Protein AF-0000000078800936 (afdb_homodimer)

Solvent-accessible surface area (backbone atoms only — not comparable to full-atom values): 24599 Å² total; per-residue (Å²): 110,36,38,34,36,30,36,16,32,77,36,75,64,26,44,50,47,53,58,52,45,74,77,33,85,61,45,42,78,79,48,62,34,34,88,89,48,53,86,49,63,81,35,70,70,45,48,54,52,51,65,70,35,59,68,58,32,36,39,37,35,52,51,56,73,88,51,44,65,58,49,52,49,49,28,59,75,54,59,30,32,36,38,38,43,52,66,89,72,49,70,66,53,50,49,51,51,52,58,52,10,71,76,26,34,30,35,52,40,71,62,47,34,67,67,59,51,49,50,51,54,45,34,64,72,43,28,67,56,36,44,77,67,55,28,32,36,36,34,41,37,36,25,28,60,82,60,79,67,80,66,41,67,58,54,50,52,53,53,68,50,47,70,41,68,70,62,50,79,46,66,48,61,41,79,91,36,74,35,36,42,35,38,40,37,37,41,99,32,35,36,40,37,42,32,41,38,50,73,39,76,60,42,40,51,52,29,50,52,55,46,50,66,56,51,79,76,52,68,59,30,79,40,39,59,61,51,69,75,69,50,130,112,36,37,34,36,30,36,16,33,77,37,75,65,27,44,50,46,53,56,53,45,75,78,33,85,60,46,43,78,80,48,63,33,35,87,89,48,52,86,50,64,82,35,70,71,46,47,54,52,50,65,69,33,58,68,59,31,37,38,37,34,50,52,56,72,89,49,45,66,58,50,53,51,49,28,59,74,52,58,29,32,36,39,38,45,52,69,89,70,49,72,67,53,51,49,52,50,52,59,50,10,71,78,26,33,29,35,53,42,74,62,46,33,67,69,59,51,49,51,50,54,45,34,64,71,42,29,67,56,36,46,76,67,56,29,31,36,38,34,41,38,35,25,24,57,82,60,79,67,80,65,42,68,57,54,51,52,53,52,69,48,49,70,42,70,69,64,50,78,46,65,46,64,44,72,89,38,76,36,34,42,35,38,40,36,38,42,97,32,36,37,40,38,42,32,40,37,50,73,37,76,59,42,40,51,52,28,48,54,54,45,50,65,55,51,78,77,52,69,60,29,78,41,40,61,61,50,69,75,68,48,130

Foldseek 3Di:
DAEEEEEQLVDPVNVLLVVVVVVDPVYDYLYYDAPVCLVCCPPPVNVVSLLVNQANYEYEYPYEPVCLLVVLVSCQVSQHEYEYQYDDDDPVSVVSVQVSLQRHQYEYEVFLFPQLVVLLVVLLVCQVVLAVQPWEKEKEKEAAQPDDDPPGRSRVSSVVSRPHDHYYYHYYHHHPFHIKMWMWIDDPPDIDIDMDGDPDPCSRVVSVVLCSVVRSPDDRHYHYSCCSNPND/DAEEEEEQLVDPVNVLLVVVVVVPPVYDYLYYDHPVCLVCCPPPVNVVSLLVNQARYEYEYPYEPVCLLVVLVSCQVSQHEYEHQYDDDDPVSVVSVQVSLQRHQYEYENFLFPQLVVLLVVLLVCQVVLAVQPWEKEKEKEAAQPDDDPPGRSRVSSVVSRPHDHYYYHYYHHHPFHIKMWMWIDDPPDIDIDMDGDPDPCSRSVSVVLCSVVRSPDDRHYHYSCCSNPND

Organism: NCBI:txid1202538

Radius of gyration: 28.22 Å; Cα contacts (8 Å, |Δi|>4): 899; chains: 2; bounding box: 42×89×61 Å

Nearest PDB structures (foldseek):
  1vm6-assembly1_C  TM=7.765E-01  e=1.605E-21  Thermotoga maritima
  3ijp-assembly1_B  TM=8.088E-01  e=1.486E-20  Bartonella henselae
  6bdx-assembly1_A  TM=7.768E-01  e=3.169E-21  Neisseria gonorrhoeae
  4ywj-assembly1_A  TM=7.190E-01  e=1.605E-21  Pseudomonas aeruginosa PAO1
  4f3y-assembly1_B-2  TM=7.258E-01  e=6.451E-19  Burkholderia thailandensis E264

Sequence (464 aa):
MIKIFVFGITGKIGKSIINYLKLNKNFILLGGINKKNFFKLFNNKYNLIFLKMKKNSIFLDFSNLKILKKILFLSLKFNIPLIIGTTGLNIIHLNFIFYVSKKNCILLSYNMSIGINILNLIFININFYLKIYNFESFIIDIHHDKKKDSPSGTSLILYSKIKNINKKIFSARIKSIIGNHIVYFISNNEIIKIEHIVLNRIIFIIGVFYSILWLLNKKNGLYSMYDIYFKCMIKIFVFGITGKIGKSIINYLKLNKNFILLGGINKKNFFKLFNNKYNLIFLKMKKNSIFLDFSNLKILKKILFLSLKFNIPLIIGTTGLNIIHLNFIFYVSKKNCILLSYNMSIGINILNLIFININFYLKIYNFESFIIDIHHDKKKDSPSGTSLILYSKIKNINKKIFSARIKSIIGNHIVYFISNNEIIKIEHIVLNRIIFIIGVFYSILWLLNKKNGLYSMYDIYFKC

InterPro domains:
  IPR000846 Dihydrodipicolinate reductase, N-terminal [PF01113] (2-112)
  IPR022663 Dihydrodipicolinate reductase, C-terminal [PF05173] (115-228)
  IPR023940 Dihydrodipicolinate reductase [PIRSF000161] (1-229)
  IPR023940 Dihydrodipicolinate reductase [PTHR20836] (2-228)
  IPR036291 NAD(P)-binding domain superfamily [SSF51735] (1-228)

Secondary structure (DSSP, 8-state):
-EEEEEETTTSHHHHHHHHHHHT-TTEEEEEEE-GGGGGGGGSHHHHHHHHH-SSSEEEEE-S-GGGHHHHHHHHHHHT--EEE------HHHHHHHHHHHTTSEEEE-S---HHHHHHHHHHHHHHHHHHHTT-EEEEEEEE-TT---SS-HHHHHHHHH--SSSEEEEEEE-TT--EEEEEEEE-SSEEEEEEEEES-THHHHHHHHHHHHHHTT--SEEE-HHHHHH--/-EEEEEETTTSHHHHHHHHHHHT-TTEEEEEEE-GGGGGGGGSHHHHHHHHH-SSSEEEEE-S-GGGHHHHHHHHHHHT--EEE------HHHHHHHHHHHTTSEEEE-S---HHHHHHHHHHHHHHHHHHHTT-EEEEEEEE-TT---SS-HHHHHHHHH--SSSEEEEEEE-TT-SEEEEEEEE-SSEEEEEEEEES-THHHHHHHHHHHHHHTT--SEEE-HHHHHH--

Structure (mmCIF, N/CA/C/O backbone):
data_AF-0000000078800936-model_v1
#
loop_
_entity.id
_entity.type
_entity.pdbx_description
1 polymer 'Dihydrodipicolinate reductase'
#
loop_
_atom_site.group_PDB
_atom_site.id
_atom_site.type_symbol
_atom_site.label_atom_id
_atom_site.label_alt_id
_atom_site.label_comp_id
_atom_site.label_asym_id
_atom_site.label_entity_id
_atom_site.label_seq_id
_atom_site.pdbx_PDB_ins_code
_atom_site.Cartn_x
_atom_site.Cartn_y
_atom_site.Cartn_z
_atom_site.occupancy
_atom_site.B_iso_or_equiv
_atom_site.auth_seq_id
_atom_site.auth_comp_id
_atom_site.auth_asym_id
_atom_site.auth_atom_id
_atom_site.pdbx_PDB_model_num
ATOM 1 N N . MET A 1 1 ? 3.285 -20.922 -32.625 1 91.62 1 MET A N 1
ATOM 2 C CA . MET A 1 1 ? 2.35 -21.266 -31.578 1 91.62 1 MET A CA 1
ATOM 3 C C . MET A 1 1 ? 3.088 -21.828 -30.359 1 91.62 1 MET A C 1
ATOM 5 O O . MET A 1 1 ? 4.078 -22.547 -30.5 1 91.62 1 MET A O 1
ATOM 9 N N . ILE A 1 2 ? 2.684 -21.453 -29.203 1 96 2 ILE A N 1
ATOM 10 C CA . ILE A 1 2 ? 3.336 -21.891 -27.969 1 96 2 ILE A CA 1
ATOM 11 C C . ILE A 1 2 ? 2.719 -23.203 -27.5 1 96 2 ILE A C 1
ATOM 13 O O . ILE A 1 2 ? 1.496 -23.328 -27.391 1 96 2 ILE A O 1
ATOM 17 N N . LYS A 1 3 ? 3.525 -24.188 -27.281 1 97 3 LYS A N 1
ATOM 18 C CA . LYS A 1 3 ? 3.074 -25.516 -26.859 1 97 3 LYS A CA 1
ATOM 19 C C . LYS A 1 3 ? 3.043 -25.609 -25.328 1 97 3 LYS A C 1
ATOM 21 O O . LYS A 1 3 ? 4.012 -25.266 -24.656 1 97 3 LYS A O 1
ATOM 26 N N . ILE A 1 4 ? 1.915 -26.172 -24.859 1 97.25 4 ILE A N 1
ATOM 27 C CA . ILE A 1 4 ? 1.725 -26.219 -23.422 1 97.25 4 ILE A CA 1
ATOM 28 C C . ILE A 1 4 ? 1.435 -27.656 -22.984 1 97.25 4 ILE A C 1
ATOM 30 O O . ILE A 1 4 ? 0.68 -28.375 -23.656 1 97.25 4 ILE A O 1
ATOM 34 N N . PHE A 1 5 ? 2.086 -28.062 -21.953 1 97.25 5 PHE A N 1
ATOM 35 C CA . PHE A 1 5 ? 1.768 -29.312 -21.266 1 97.25 5 PHE A CA 1
ATOM 36 C C . PHE A 1 5 ? 1.435 -29.062 -19.797 1 97.25 5 PHE A C 1
ATOM 38 O O . PHE A 1 5 ? 2.186 -28.375 -19.094 1 97.25 5 PHE A O 1
ATOM 45 N N . VAL A 1 6 ? 0.309 -29.641 -19.297 1 97.31 6 VAL A N 1
ATOM 46 C CA . VAL A 1 6 ? -0.193 -29.266 -17.984 1 97.31 6 VAL A CA 1
ATOM 47 C C . VAL A 1 6 ? -0.139 -30.484 -17.047 1 97.31 6 VAL A C 1
ATOM 49 O O . VAL A 1 6 ? -0.708 -31.531 -17.359 1 97.31 6 VAL A O 1
ATOM 52 N N . PHE A 1 7 ? 0.63 -30.328 -15.953 1 97.12 7 PHE A N 1
ATOM 53 C CA . PHE A 1 7 ? 0.534 -31.281 -14.852 1 97.12 7 PHE A CA 1
ATOM 54 C C . PHE A 1 7 ? -0.566 -30.875 -13.883 1 97.12 7 PHE A C 1
ATOM 56 O O . PHE A 1 7 ? -0.526 -29.781 -13.312 1 97.12 7 PHE A O 1
ATOM 63 N N . GLY A 1 8 ? -1.499 -31.719 -13.641 1 95.5 8 GLY A N 1
ATOM 64 C CA . GLY A 1 8 ? -2.705 -31.375 -12.906 1 95.5 8 GLY A CA 1
ATOM 65 C C . GLY A 1 8 ? -3.826 -30.875 -13.789 1 95.5 8 GLY A C 1
ATOM 66 O O . GLY A 1 8 ? -4.492 -29.891 -13.461 1 95.5 8 GLY A O 1
ATOM 67 N N . ILE A 1 9 ? -4.016 -31.516 -14.906 1 95.12 9 ILE A N 1
ATOM 68 C CA . ILE A 1 9 ? -4.855 -31.031 -15.992 1 95.12 9 ILE A CA 1
ATOM 69 C C . ILE A 1 9 ? -6.328 -31.156 -15.602 1 95.12 9 ILE A C 1
ATOM 71 O O . ILE A 1 9 ? -7.172 -30.406 -16.094 1 95.12 9 ILE A O 1
ATOM 75 N N . THR A 1 10 ? -6.652 -32 -14.656 1 93.69 10 THR A N 1
ATOM 76 C CA . THR A 1 10 ? -8.055 -32.219 -14.32 1 93.69 10 THR A CA 1
ATOM 77 C C . THR A 1 10 ? -8.438 -31.438 -13.062 1 93.69 10 THR A C 1
ATOM 79 O O . THR A 1 10 ? -9.594 -31.453 -12.641 1 93.69 10 THR A O 1
ATOM 82 N N . GLY A 1 11 ? -7.453 -30.812 -12.5 1 90.25 11 GLY A N 1
ATOM 83 C CA . GLY A 1 11 ? -7.754 -29.969 -11.352 1 90.25 11 GLY A CA 1
ATOM 84 C C . GLY A 1 11 ? -8.469 -28.688 -11.734 1 90.25 11 GLY A C 1
ATOM 85 O O . GLY A 1 11 ? -8.711 -28.438 -12.914 1 90.25 11 GLY A O 1
ATOM 86 N N . LYS A 1 12 ? -8.82 -27.906 -10.719 1 86.38 12 LYS A N 1
ATOM 87 C CA . LYS A 1 12 ? -9.547 -26.656 -10.945 1 86.38 12 LYS A CA 1
ATOM 88 C C . LYS A 1 12 ? -8.773 -25.734 -11.883 1 86.38 12 LYS A C 1
ATOM 90 O O . LYS A 1 12 ? -9.32 -25.25 -12.875 1 86.38 12 LYS A O 1
ATOM 95 N N . ILE A 1 13 ? -7.516 -25.547 -11.602 1 89.75 13 ILE A N 1
ATOM 96 C CA . ILE A 1 13 ? -6.699 -24.656 -12.414 1 89.75 13 ILE A CA 1
ATOM 97 C C . ILE A 1 13 ? -6.457 -25.281 -13.789 1 89.75 13 ILE A C 1
ATOM 99 O O . ILE A 1 13 ? -6.535 -24.594 -14.805 1 89.75 13 ILE A O 1
ATOM 103 N N . GLY A 1 14 ? -6.168 -26.578 -13.797 1 93.62 14 GLY A N 1
ATOM 104 C CA . GLY A 1 14 ? -5.98 -27.281 -15.055 1 93.62 14 GLY A CA 1
ATOM 105 C C . GLY A 1 14 ? -7.152 -27.109 -16 1 93.62 14 GLY A C 1
ATOM 106 O O . GLY A 1 14 ? -6.969 -26.781 -17.172 1 93.62 14 GLY A O 1
ATOM 107 N N . LYS A 1 15 ? -8.297 -27.266 -15.477 1 94.56 15 LYS A N 1
ATOM 108 C CA . LYS A 1 15 ? -9.508 -27.125 -16.281 1 94.56 15 LYS A CA 1
ATOM 109 C C . LYS A 1 15 ? -9.672 -25.703 -16.797 1 94.56 15 LYS A C 1
ATOM 111 O O . LYS A 1 15 ? -10.07 -25.5 -17.938 1 94.56 15 LYS A O 1
ATOM 116 N N . SER A 1 16 ? -9.375 -24.781 -15.945 1 94.19 16 SER A N 1
ATOM 117 C CA . SER A 1 16 ? -9.469 -23.375 -16.328 1 94.19 16 SER A CA 1
ATOM 118 C C . SER A 1 16 ? -8.469 -23.031 -17.438 1 94.19 16 SER A C 1
ATOM 120 O O . SER A 1 16 ? -8.781 -22.266 -18.344 1 94.19 16 SER A O 1
ATOM 122 N N . ILE A 1 17 ? -7.348 -23.625 -17.359 1 95.44 17 ILE A N 1
ATOM 123 C CA . ILE A 1 17 ? -6.328 -23.422 -18.391 1 95.44 17 ILE A CA 1
ATOM 124 C C . ILE A 1 17 ? -6.824 -23.953 -19.719 1 95.44 17 ILE A C 1
ATOM 126 O O . ILE A 1 17 ? -6.738 -23.281 -20.75 1 95.44 17 ILE A O 1
ATOM 130 N N . ILE A 1 18 ? -7.395 -25.109 -19.641 1 94.69 18 ILE A N 1
ATOM 131 C CA . ILE A 1 18 ? -7.91 -25.734 -20.844 1 94.69 18 ILE A CA 1
ATOM 132 C C . ILE A 1 18 ? -8.969 -24.828 -21.484 1 94.69 18 ILE A C 1
ATOM 134 O O . ILE A 1 18 ? -8.938 -24.594 -22.703 1 94.69 18 ILE A O 1
ATOM 138 N N . ASN A 1 19 ? -9.82 -24.344 -20.703 1 94.69 19 ASN A N 1
ATOM 139 C CA . ASN A 1 19 ? -10.883 -23.484 -21.188 1 94.69 19 ASN A CA 1
ATOM 140 C C . ASN A 1 19 ? -10.328 -22.203 -21.797 1 94.69 19 ASN A C 1
ATOM 142 O O . ASN A 1 19 ? -10.82 -21.734 -22.828 1 94.69 19 ASN A O 1
ATOM 146 N N . TYR A 1 20 ? -9.375 -21.703 -21.141 1 94.25 20 TYR A N 1
ATOM 147 C CA . TYR A 1 20 ? -8.758 -20.469 -21.641 1 94.25 20 TYR A CA 1
ATOM 148 C C . TYR A 1 20 ? -8.07 -20.703 -22.984 1 94.25 20 TYR A C 1
ATOM 150 O O . TYR A 1 20 ? -8.109 -19.844 -23.859 1 94.25 20 TYR A O 1
ATOM 158 N N . LEU A 1 21 ? -7.516 -21.812 -23.172 1 94.56 21 LEU A N 1
ATOM 159 C CA . LEU A 1 21 ? -6.789 -22.156 -24.391 1 94.56 21 LEU A CA 1
ATOM 160 C C . LEU A 1 21 ? -7.738 -22.281 -25.578 1 94.56 21 LEU A C 1
ATOM 162 O O . LEU A 1 21 ? -7.344 -22.031 -26.719 1 94.56 21 LEU A O 1
ATOM 166 N N . LYS A 1 22 ? -8.945 -22.594 -25.266 1 92.19 22 LYS A N 1
ATOM 167 C CA . LYS A 1 22 ? -9.945 -22.719 -26.312 1 92.19 22 LYS A CA 1
ATOM 168 C C . LYS A 1 22 ? -10.203 -21.375 -27 1 92.19 22 LYS A C 1
ATOM 170 O O . LYS A 1 22 ? -10.555 -21.328 -28.172 1 92.19 22 LYS A O 1
ATOM 175 N N . LEU A 1 23 ? -9.938 -20.344 -26.312 1 90.12 23 LEU A N 1
ATOM 176 C CA . LEU A 1 23 ? -10.273 -19 -26.797 1 90.12 23 LEU A CA 1
ATOM 177 C C . LEU A 1 23 ? -9.031 -18.281 -27.312 1 90.12 23 LEU A C 1
ATOM 179 O O . LEU A 1 23 ? -9.125 -17.141 -27.781 1 90.12 23 LEU A O 1
ATOM 183 N N . ASN A 1 24 ? -7.926 -18.906 -27.234 1 90.12 24 ASN A N 1
ATOM 184 C CA . ASN A 1 24 ? -6.668 -18.281 -27.625 1 90.12 24 ASN A CA 1
ATOM 185 C C . ASN A 1 24 ? -5.887 -19.156 -28.609 1 90.12 24 ASN A C 1
ATOM 187 O O . ASN A 1 24 ? -5.359 -20.203 -28.219 1 90.12 24 ASN A O 1
ATOM 191 N N . LYS A 1 25 ? -5.707 -18.609 -29.797 1 90.5 25 LYS A N 1
ATOM 192 C CA . LYS A 1 25 ? -5.141 -19.406 -30.891 1 90.5 25 LYS A CA 1
ATOM 193 C C . LYS A 1 25 ? -3.617 -19.359 -30.875 1 90.5 25 LYS A C 1
ATOM 195 O O . LYS A 1 25 ? -2.961 -20.078 -31.625 1 90.5 25 LYS A O 1
ATOM 200 N N . ASN A 1 26 ? -3.029 -18.594 -29.953 1 93.25 26 ASN A N 1
ATOM 201 C CA . ASN A 1 26 ? -1.578 -18.453 -29.891 1 93.25 26 ASN A CA 1
ATOM 202 C C . ASN A 1 26 ? -0.944 -19.609 -29.125 1 93.25 26 ASN A C 1
ATOM 204 O O . ASN A 1 26 ? 0.278 -19.766 -29.125 1 93.25 26 ASN A O 1
ATOM 208 N N . PHE A 1 27 ? -1.847 -20.422 -28.547 1 95.56 27 PHE A N 1
ATOM 209 C CA . PHE A 1 27 ? -1.363 -21.516 -27.719 1 95.56 27 PHE A CA 1
ATOM 210 C C . PHE A 1 27 ? -1.95 -22.844 -28.172 1 95.56 27 PHE A C 1
ATOM 212 O O . PHE A 1 27 ? -3.053 -22.891 -28.719 1 95.56 27 PHE A O 1
ATOM 219 N N . ILE A 1 28 ? -1.209 -23.938 -27.953 1 94.56 28 ILE A N 1
ATOM 220 C CA . ILE A 1 28 ? -1.713 -25.266 -28.234 1 94.56 28 ILE A CA 1
ATOM 221 C C . ILE A 1 28 ? -1.429 -26.188 -27.047 1 94.56 28 ILE A C 1
ATOM 223 O O . ILE A 1 28 ? -0.319 -26.203 -26.516 1 94.56 28 ILE A O 1
ATOM 227 N N . LEU A 1 29 ? -2.43 -26.906 -26.641 1 95.69 29 LEU A N 1
ATOM 228 C CA . LEU A 1 29 ? -2.283 -27.906 -25.578 1 95.69 29 LEU A CA 1
ATOM 229 C C . LEU A 1 29 ? -1.85 -29.25 -26.172 1 95.69 29 LEU A C 1
ATOM 231 O O . LEU A 1 29 ? -2.578 -29.844 -26.953 1 95.69 29 LEU A O 1
ATOM 235 N N . LEU A 1 30 ? -0.723 -29.688 -25.781 1 94.88 30 LEU A N 1
ATOM 236 C CA . LEU A 1 30 ? -0.222 -30.938 -26.328 1 94.88 30 LEU A CA 1
ATOM 237 C C . LEU A 1 30 ? -0.63 -32.125 -25.453 1 94.88 30 LEU A C 1
ATOM 239 O O . LEU A 1 30 ? -0.552 -33.281 -25.875 1 94.88 30 LEU A O 1
ATOM 243 N N . GLY A 1 31 ? -1.023 -31.797 -24.188 1 93 31 GLY A N 1
ATOM 244 C CA . GLY A 1 31 ? -1.482 -32.844 -23.281 1 93 31 GLY A CA 1
ATOM 245 C C . GLY A 1 31 ? -1.379 -32.438 -21.812 1 93 31 GLY A C 1
ATOM 246 O O . GLY A 1 31 ? -1.123 -31.266 -21.5 1 93 31 GLY A O 1
ATOM 247 N N . GLY A 1 32 ? -1.668 -33.406 -20.984 1 94.44 32 GLY A N 1
ATOM 248 C CA . GLY A 1 32 ? -1.57 -33.188 -19.547 1 94.44 32 GLY A CA 1
ATOM 249 C C . GLY A 1 32 ? -1.664 -34.5 -18.766 1 94.44 32 GLY A C 1
ATOM 250 O O . GLY A 1 32 ? -1.984 -35.531 -19.328 1 94.44 32 GLY A O 1
ATOM 251 N N . ILE A 1 33 ? -1.266 -34.344 -17.531 1 93.69 33 ILE A N 1
ATOM 252 C CA . ILE A 1 33 ? -1.27 -35.469 -16.609 1 93.69 33 ILE A CA 1
ATOM 253 C C . ILE A 1 33 ? -2.16 -35.156 -15.414 1 93.69 33 ILE A C 1
ATOM 255 O O . ILE A 1 33 ? -2.227 -34 -14.969 1 93.69 33 ILE A O 1
ATOM 259 N N . ASN A 1 34 ? -2.936 -36.156 -14.984 1 92.5 34 ASN A N 1
ATOM 260 C CA . ASN A 1 34 ? -3.703 -36.031 -13.75 1 92.5 34 ASN A CA 1
ATOM 261 C C . ASN A 1 34 ? -3.234 -37.031 -12.703 1 92.5 34 ASN A C 1
ATOM 263 O O . ASN A 1 34 ? -2.281 -37.781 -12.93 1 92.5 34 ASN A O 1
ATOM 267 N N . LYS A 1 35 ? -3.865 -37 -11.547 1 87.12 35 LYS A N 1
ATOM 268 C CA . LYS A 1 35 ? -3.459 -37.812 -10.422 1 87.12 35 LYS A CA 1
ATOM 269 C C . LYS A 1 35 ? -3.527 -39.312 -10.781 1 87.12 35 LYS A C 1
ATOM 271 O O . LYS A 1 35 ? -2.686 -40.094 -10.352 1 87.12 35 LYS A O 1
ATOM 276 N N . LYS A 1 36 ? -4.402 -39.688 -11.641 1 87.94 36 LYS A N 1
ATOM 277 C CA . LYS A 1 36 ? -4.656 -41.094 -11.953 1 87.94 36 LYS A CA 1
ATOM 278 C C . LYS A 1 36 ? -3.604 -41.656 -12.906 1 87.94 36 LYS A C 1
ATOM 280 O O . LYS A 1 36 ? -3.326 -42.844 -12.906 1 87.94 36 LYS A O 1
ATOM 285 N N . ASN A 1 37 ? -3.047 -40.812 -13.641 1 86 37 ASN A N 1
ATOM 286 C CA . ASN A 1 37 ? -2.143 -41.344 -14.656 1 86 37 ASN A CA 1
ATOM 287 C C . ASN A 1 37 ? -0.726 -40.781 -14.484 1 86 37 ASN A C 1
ATOM 289 O O . ASN A 1 37 ? 0.048 -40.75 -15.438 1 86 37 ASN A O 1
ATOM 293 N N . PHE A 1 38 ? -0.358 -40.312 -13.305 1 85.81 38 PHE A N 1
ATOM 294 C CA . PHE A 1 38 ? 0.96 -39.719 -13.125 1 85.81 38 PHE A CA 1
ATOM 295 C C . PHE A 1 38 ? 2.059 -40.75 -13.352 1 85.81 38 PHE A C 1
ATOM 297 O O . PHE A 1 38 ? 3.197 -40.406 -13.664 1 85.81 38 PHE A O 1
ATOM 304 N N . PHE A 1 39 ? 1.697 -42.031 -13.156 1 85.88 39 PHE A N 1
ATOM 305 C CA . PHE A 1 39 ? 2.652 -43.125 -13.344 1 85.88 39 PHE A CA 1
ATOM 306 C C . PHE A 1 39 ? 3.039 -43.25 -14.812 1 85.88 39 PHE A C 1
ATOM 308 O O . PHE A 1 39 ? 4.074 -43.844 -15.141 1 85.88 39 PHE A O 1
ATOM 315 N N . LYS A 1 40 ? 2.299 -42.625 -15.695 1 87.56 40 LYS A N 1
ATOM 316 C CA . LYS A 1 40 ? 2.537 -42.75 -17.125 1 87.56 40 LYS A CA 1
ATOM 317 C C . LYS A 1 40 ? 3.494 -41.688 -17.625 1 87.56 40 LYS A C 1
ATOM 319 O O . LYS A 1 40 ? 3.826 -41.625 -18.812 1 87.56 40 LYS A O 1
ATOM 324 N N . LEU A 1 41 ? 3.92 -40.812 -16.812 1 86.62 41 LEU A N 1
ATOM 325 C CA . LEU A 1 41 ? 4.703 -39.625 -17.156 1 86.62 41 LEU A CA 1
ATOM 326 C C . LEU A 1 41 ? 5.988 -40.031 -17.891 1 86.62 41 LEU A C 1
ATOM 328 O O . LEU A 1 41 ? 6.461 -39.281 -18.766 1 86.62 41 LEU A O 1
ATOM 332 N N . PHE A 1 42 ? 6.496 -41.219 -17.656 1 86.56 42 PHE A N 1
ATOM 333 C CA . PHE A 1 42 ? 7.773 -41.594 -18.25 1 86.56 42 PHE A CA 1
ATOM 334 C C . PHE A 1 42 ? 7.574 -42.625 -19.344 1 86.56 42 PHE A C 1
ATOM 336 O O . PHE A 1 42 ? 8.547 -43.188 -19.859 1 86.56 42 PHE A O 1
ATOM 343 N N . ASN A 1 43 ? 6.359 -42.75 -19.719 1 89.81 43 ASN A N 1
ATOM 344 C CA . ASN A 1 43 ? 6.117 -43.719 -20.797 1 89.81 43 ASN A CA 1
ATOM 345 C C . ASN A 1 43 ? 6.504 -43.125 -22.156 1 89.81 43 ASN A C 1
ATOM 347 O O . ASN A 1 43 ? 6.676 -41.906 -22.297 1 89.81 43 ASN A O 1
ATOM 351 N N . ASN A 1 44 ? 6.59 -43.969 -23.156 1 90.06 44 ASN A N 1
ATOM 352 C CA . ASN A 1 44 ? 7.066 -43.625 -24.5 1 90.06 44 ASN A CA 1
ATOM 353 C C . ASN A 1 44 ? 6.172 -42.594 -25.156 1 90.06 44 ASN A C 1
ATOM 355 O O . ASN A 1 44 ? 6.66 -41.688 -25.828 1 90.06 44 ASN A O 1
ATOM 359 N N . LYS A 1 45 ? 4.93 -42.656 -24.922 1 89.69 45 LYS A N 1
ATOM 360 C CA . LYS A 1 45 ? 3.988 -41.719 -25.531 1 89.69 45 LYS A CA 1
ATOM 361 C C . LYS A 1 45 ? 4.273 -40.281 -25.078 1 89.69 45 LYS A C 1
ATOM 363 O O . LYS A 1 45 ? 4.367 -39.375 -25.906 1 89.69 45 LYS A O 1
ATOM 368 N N . TYR A 1 46 ? 4.457 -40.188 -23.828 1 90.69 46 TYR A N 1
ATOM 369 C CA . TYR A 1 46 ? 4.699 -38.844 -23.312 1 90.69 46 TYR A CA 1
ATOM 370 C C . TYR A 1 46 ? 6.109 -38.375 -23.656 1 90.69 46 TYR A C 1
ATOM 372 O O . TYR A 1 46 ? 6.324 -37.188 -23.922 1 90.69 46 TYR A O 1
ATOM 380 N N . ASN A 1 47 ? 7.031 -39.281 -23.688 1 91.06 47 ASN A N 1
ATOM 381 C CA . ASN A 1 47 ? 8.383 -38.906 -24.109 1 91.06 47 ASN A CA 1
ATOM 382 C C . ASN A 1 47 ? 8.391 -38.344 -25.516 1 91.06 47 ASN A C 1
ATOM 384 O O . ASN A 1 47 ? 9.102 -37.375 -25.797 1 91.06 47 ASN A O 1
ATOM 388 N N . LEU A 1 48 ? 7.613 -38.938 -26.391 1 91.94 48 LEU A N 1
ATOM 389 C CA . LEU A 1 48 ? 7.516 -38.438 -27.75 1 91.94 48 LEU A CA 1
ATOM 390 C C . LEU A 1 48 ? 6.926 -37.031 -27.797 1 91.94 48 LEU A C 1
ATOM 392 O O . LEU A 1 48 ? 7.371 -36.188 -28.578 1 91.94 48 LEU A O 1
ATOM 396 N N . ILE A 1 49 ? 5.93 -36.844 -26.953 1 92.19 49 ILE A N 1
ATOM 397 C CA . ILE A 1 49 ? 5.316 -35.531 -26.875 1 92.19 49 ILE A CA 1
ATOM 398 C C . ILE A 1 49 ? 6.352 -34.5 -26.422 1 92.19 49 ILE A C 1
ATOM 400 O O . ILE A 1 49 ? 6.469 -33.438 -27.016 1 92.19 49 ILE A O 1
ATOM 404 N N . PHE A 1 50 ? 7.148 -34.844 -25.391 1 93.5 50 PHE A N 1
ATOM 405 C CA . PHE A 1 50 ? 8.125 -33.938 -24.812 1 93.5 50 PHE A CA 1
ATOM 406 C C . PHE A 1 50 ? 9.242 -33.625 -25.797 1 93.5 50 PHE A C 1
ATOM 408 O O . PHE A 1 50 ? 9.773 -32.5 -25.828 1 93.5 50 PHE A O 1
ATOM 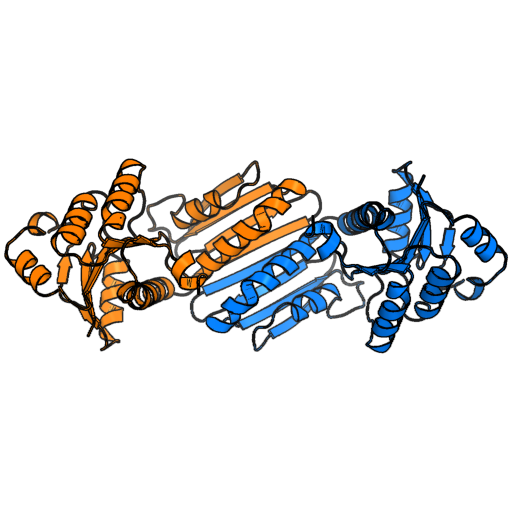415 N N . LEU A 1 51 ? 9.531 -34.562 -26.688 1 90.88 51 LEU A N 1
ATOM 416 C CA . LEU A 1 51 ? 10.539 -34.375 -27.719 1 90.88 51 LEU A CA 1
ATOM 417 C C . LEU A 1 51 ? 10.07 -33.344 -28.75 1 90.88 51 LEU A C 1
ATOM 419 O O . LEU A 1 51 ? 10.875 -32.625 -29.312 1 90.88 51 LEU A O 1
ATOM 423 N N . LYS A 1 52 ? 8.773 -33.312 -28.891 1 90.25 52 LYS A N 1
ATOM 424 C CA . LYS A 1 52 ? 8.18 -32.375 -29.828 1 90.25 52 LYS A CA 1
ATOM 425 C C . LYS A 1 52 ? 8.109 -30.953 -29.234 1 90.25 52 LYS A C 1
ATOM 427 O O . LYS A 1 52 ? 7.887 -29.984 -29.969 1 90.25 52 LYS A O 1
ATOM 432 N N . MET A 1 53 ? 8.297 -30.859 -27.906 1 90.06 53 MET A N 1
ATOM 433 C CA . MET A 1 53 ? 8.188 -29.578 -27.203 1 90.06 53 MET A CA 1
ATOM 434 C C . MET A 1 53 ? 9.547 -28.891 -27.109 1 90.06 53 MET A C 1
ATOM 436 O O . MET A 1 53 ? 9.82 -28.172 -26.141 1 90.06 53 MET A O 1
ATOM 440 N N . LYS A 1 54 ? 10.43 -28.859 -27.984 1 77.19 54 LYS A N 1
ATOM 441 C CA . LYS A 1 54 ? 11.781 -28.312 -27.906 1 77.19 54 LYS A CA 1
ATOM 442 C C . LYS A 1 54 ? 11.766 -26.781 -28.016 1 77.19 54 LYS A C 1
ATOM 444 O O . LYS A 1 54 ? 12.43 -26.094 -27.25 1 77.19 54 LYS A O 1
ATOM 449 N N . LYS A 1 55 ? 11 -26.219 -28.922 1 85.25 55 LYS A N 1
ATOM 450 C CA . LYS A 1 55 ? 10.984 -24.766 -29.094 1 85.25 55 LYS A CA 1
ATOM 451 C C . LYS A 1 55 ? 9.602 -24.188 -28.781 1 85.25 55 LYS A C 1
ATOM 453 O O . LYS A 1 55 ? 8.578 -24.797 -29.109 1 85.25 55 LYS A O 1
ATOM 458 N N . ASN A 1 56 ? 9.586 -23.016 -28.062 1 93.88 56 ASN A N 1
ATOM 459 C CA . ASN A 1 56 ? 8.344 -22.328 -27.734 1 93.88 56 ASN A CA 1
ATOM 460 C C . ASN A 1 56 ? 7.383 -23.234 -26.969 1 93.88 56 ASN A C 1
ATOM 462 O O . ASN A 1 56 ? 6.211 -23.344 -27.312 1 93.88 56 ASN A O 1
ATOM 466 N N . SER A 1 57 ? 7.914 -23.922 -25.969 1 96.69 57 SER A N 1
ATOM 467 C CA . SER A 1 57 ? 7.148 -24.859 -25.156 1 96.69 57 SER A CA 1
ATOM 468 C C . SER A 1 57 ? 7.27 -24.531 -23.672 1 96.69 57 SER A C 1
ATOM 470 O O . SER A 1 57 ? 8.266 -23.938 -23.234 1 96.69 57 SER A O 1
ATOM 472 N N . ILE A 1 58 ? 6.254 -24.938 -22.938 1 97.75 58 ILE A N 1
ATOM 473 C CA . ILE A 1 58 ? 6.301 -24.672 -21.5 1 97.75 58 ILE A CA 1
ATOM 474 C C . ILE A 1 58 ? 5.531 -25.75 -20.75 1 97.75 58 ILE A C 1
ATOM 476 O O . ILE A 1 58 ? 4.484 -26.219 -21.203 1 97.75 58 ILE A O 1
ATOM 480 N N . PHE A 1 59 ? 6.086 -26.109 -19.594 1 97.81 59 PHE A N 1
ATOM 481 C CA . PHE A 1 59 ? 5.402 -26.953 -18.641 1 97.81 59 PHE A CA 1
ATOM 482 C C . PHE A 1 59 ? 4.668 -26.125 -17.594 1 97.81 59 PHE A C 1
ATOM 484 O O . PHE A 1 59 ? 5.203 -25.125 -17.109 1 97.81 59 PHE A O 1
ATOM 491 N N . LEU A 1 60 ? 3.451 -26.516 -17.312 1 97.94 60 LEU A N 1
ATOM 492 C CA . LEU A 1 60 ? 2.682 -25.922 -16.219 1 97.94 60 LEU A CA 1
ATOM 493 C C . LEU A 1 60 ? 2.398 -26.953 -15.125 1 97.94 60 LEU A C 1
ATOM 495 O O . LEU A 1 60 ? 1.729 -27.953 -15.375 1 97.94 60 LEU A O 1
ATOM 499 N N . ASP A 1 61 ? 2.863 -26.625 -13.961 1 97.38 61 ASP A N 1
ATOM 500 C CA . ASP A 1 61 ? 2.662 -27.562 -12.852 1 97.38 61 ASP A CA 1
ATOM 501 C C . ASP A 1 61 ? 1.656 -27 -11.852 1 97.38 61 ASP A C 1
ATOM 503 O O . ASP A 1 61 ? 2.008 -26.172 -11.008 1 97.38 61 ASP A O 1
ATOM 507 N N . PHE A 1 62 ? 0.514 -27.469 -11.867 1 94.94 62 PHE A N 1
ATOM 508 C CA . PHE A 1 62 ? -0.546 -27.188 -10.898 1 94.94 62 PHE A CA 1
ATOM 509 C C . PHE A 1 62 ? -1.105 -28.484 -10.328 1 94.94 62 PHE A C 1
ATOM 511 O O . PHE A 1 62 ? -2.322 -28.672 -10.258 1 94.94 62 PHE A O 1
ATOM 518 N N . SER A 1 63 ? -0.249 -29.297 -9.93 1 92.69 63 SER A N 1
ATOM 519 C CA . SER A 1 63 ? -0.583 -30.641 -9.5 1 92.69 63 SER A CA 1
ATOM 520 C C . SER A 1 63 ? -0.397 -30.812 -7.992 1 92.69 63 SER A C 1
ATOM 522 O O . SER A 1 63 ? -1.126 -30.203 -7.203 1 92.69 63 SER A O 1
ATOM 524 N N . ASN A 1 64 ? 0.409 -31.797 -7.566 1 89 64 ASN A N 1
ATOM 525 C CA . ASN A 1 64 ? 0.679 -32.031 -6.152 1 89 64 ASN A CA 1
ATOM 526 C C . ASN A 1 64 ? 2.158 -32.312 -5.906 1 89 64 ASN A C 1
ATOM 528 O O . ASN A 1 64 ? 2.916 -32.562 -6.848 1 89 64 ASN A O 1
ATOM 532 N N . LEU A 1 65 ? 2.5 -32.312 -4.656 1 89.06 65 LEU A N 1
ATOM 533 C CA . LEU A 1 65 ? 3.891 -32.438 -4.227 1 89.06 65 LEU A CA 1
ATOM 534 C C . LEU A 1 65 ? 4.484 -33.781 -4.621 1 89.06 65 LEU A C 1
ATOM 536 O O . LEU A 1 65 ? 5.691 -33.875 -4.855 1 89.06 65 LEU A O 1
ATOM 540 N N . LYS A 1 66 ? 3.684 -34.75 -4.801 1 88.5 66 LYS A N 1
ATOM 541 C CA . LYS A 1 66 ? 4.145 -36.094 -5.016 1 88.5 66 LYS A CA 1
ATOM 542 C C . LYS A 1 66 ? 4.871 -36.25 -6.352 1 88.5 66 LYS A C 1
ATOM 544 O O . LYS A 1 66 ? 5.785 -37.062 -6.488 1 88.5 66 LYS A O 1
ATOM 549 N N . ILE A 1 67 ? 4.543 -35.438 -7.293 1 93.12 67 ILE A N 1
ATOM 550 C CA . ILE A 1 67 ? 5.121 -35.625 -8.617 1 93.12 67 ILE A CA 1
ATOM 551 C C . ILE A 1 67 ? 6.055 -34.469 -8.961 1 93.12 67 ILE A C 1
ATOM 553 O O . ILE A 1 67 ? 6.594 -34.406 -10.07 1 93.12 67 ILE A O 1
ATOM 557 N N . LEU A 1 68 ? 6.266 -33.594 -8.047 1 95.06 68 LEU A N 1
ATOM 558 C CA . LEU A 1 68 ? 7.078 -32.406 -8.305 1 95.06 68 LEU A CA 1
ATOM 559 C C . LEU A 1 68 ? 8.477 -32.812 -8.766 1 95.06 68 LEU A C 1
ATOM 561 O O . LEU A 1 68 ? 8.984 -32.25 -9.75 1 95.06 68 LEU A O 1
ATOM 565 N N . LYS A 1 69 ? 9.086 -33.75 -8.07 1 94.31 69 LYS A N 1
ATOM 566 C CA . LYS A 1 69 ? 10.445 -34.156 -8.414 1 94.31 69 LYS A CA 1
ATOM 567 C C . LYS A 1 69 ? 10.508 -34.688 -9.836 1 94.31 69 LYS A C 1
ATOM 569 O O . LYS A 1 69 ? 11.453 -34.406 -10.57 1 94.31 69 LYS A O 1
ATOM 574 N N . LYS A 1 70 ? 9.523 -35.469 -10.211 1 94.75 70 LYS A N 1
ATOM 575 C CA . LYS A 1 70 ? 9.453 -36 -11.562 1 94.75 70 LYS A CA 1
ATOM 576 C C . LYS A 1 70 ? 9.305 -34.906 -12.594 1 94.75 70 LYS A C 1
ATOM 578 O O . LYS A 1 70 ? 9.953 -34.938 -13.648 1 94.75 70 LYS A O 1
ATOM 583 N N . ILE A 1 71 ? 8.539 -33.938 -12.258 1 96.88 71 ILE A N 1
ATOM 584 C CA . ILE A 1 71 ? 8.297 -32.812 -13.164 1 96.88 71 ILE A CA 1
ATOM 585 C C . ILE A 1 71 ? 9.594 -32.062 -13.367 1 96.88 71 ILE A C 1
ATOM 587 O O . ILE A 1 71 ? 9.938 -31.688 -14.5 1 96.88 71 ILE A O 1
ATOM 591 N N . LEU A 1 72 ? 10.242 -31.844 -12.273 1 97.62 72 LEU A N 1
ATOM 592 C CA . LEU A 1 72 ? 11.516 -31.125 -12.344 1 97.62 72 LEU A CA 1
ATOM 593 C C . LEU A 1 72 ? 12.523 -31.875 -13.195 1 97.62 72 LEU A C 1
ATOM 595 O O . LEU A 1 72 ? 13.234 -31.281 -14.008 1 97.62 72 LEU A O 1
ATOM 599 N N . PHE A 1 73 ? 12.586 -33.125 -13.008 1 96.38 73 PHE A N 1
ATOM 600 C CA . PHE A 1 73 ? 13.477 -33.969 -13.805 1 96.38 73 PHE A CA 1
ATOM 601 C C . PHE A 1 73 ? 13.148 -33.844 -15.289 1 96.38 73 PHE A C 1
ATOM 603 O O . PHE A 1 73 ? 14.047 -33.688 -16.125 1 96.38 73 PHE A O 1
ATOM 610 N N . LEU A 1 74 ? 11.891 -33.906 -15.648 1 95.62 74 LEU A N 1
ATOM 611 C CA . LEU A 1 74 ? 11.461 -33.812 -17.047 1 95.62 74 LEU A CA 1
ATOM 612 C C . LEU A 1 74 ? 11.797 -32.469 -17.641 1 95.62 74 LEU A C 1
ATOM 614 O O . LEU A 1 74 ? 12.227 -32.375 -18.781 1 95.62 74 LEU A O 1
ATOM 618 N N . SER A 1 75 ? 11.516 -31.453 -16.844 1 96.69 75 SER A N 1
ATOM 619 C CA . SER A 1 75 ? 11.844 -30.109 -17.297 1 96.69 75 SER A CA 1
ATOM 620 C C . SER A 1 75 ? 13.328 -29.984 -17.641 1 96.69 75 SER A C 1
ATOM 622 O O . SER A 1 75 ? 13.688 -29.406 -18.672 1 96.69 75 SER A O 1
ATOM 624 N N . LEU A 1 76 ? 14.148 -30.516 -16.812 1 95.56 76 LEU A N 1
ATOM 625 C CA . LEU A 1 76 ? 15.586 -30.484 -17.031 1 95.56 76 LEU A CA 1
ATOM 626 C C . LEU A 1 76 ? 15.984 -31.359 -18.219 1 95.56 76 LEU A C 1
ATOM 628 O O . LEU A 1 76 ? 16.75 -30.922 -19.078 1 95.56 76 LEU A O 1
ATOM 632 N N . LYS A 1 77 ? 15.484 -32.562 -18.266 1 94.75 77 LYS A N 1
ATOM 633 C CA . LYS A 1 77 ? 15.82 -33.531 -19.297 1 94.75 77 LYS A CA 1
ATOM 634 C C . LYS A 1 77 ? 15.523 -33 -20.688 1 94.75 77 LYS A C 1
ATOM 636 O O . LYS A 1 77 ? 16.312 -33.156 -21.609 1 94.75 77 LYS A O 1
ATOM 641 N N . PHE A 1 78 ? 14.445 -32.281 -20.859 1 95.31 78 PHE A N 1
ATOM 642 C CA . PHE A 1 78 ? 14.023 -31.875 -22.188 1 95.31 78 PHE A CA 1
ATOM 643 C C . PHE A 1 78 ? 14.266 -30.375 -22.391 1 95.31 78 PHE A C 1
ATOM 645 O O . PHE A 1 78 ? 13.922 -29.812 -23.422 1 95.31 78 PHE A O 1
ATOM 652 N N . ASN A 1 79 ? 14.766 -29.719 -21.375 1 94.69 79 ASN A N 1
ATOM 653 C CA . ASN A 1 79 ? 15.078 -28.297 -21.406 1 94.69 79 ASN A CA 1
ATOM 654 C C . ASN A 1 79 ? 13.844 -27.453 -21.719 1 94.69 79 ASN A C 1
ATOM 656 O O . ASN A 1 79 ? 13.883 -26.609 -22.609 1 94.69 79 ASN A O 1
ATOM 660 N N . ILE A 1 80 ? 12.781 -27.766 -21.016 1 96.69 80 ILE A N 1
ATOM 661 C CA . ILE A 1 80 ? 11.523 -27.047 -21.188 1 96.69 80 ILE A CA 1
ATOM 662 C C . ILE A 1 80 ? 11.258 -26.156 -19.984 1 96.69 80 ILE A C 1
ATOM 664 O O . ILE A 1 80 ? 11.242 -26.641 -18.844 1 96.69 80 ILE A O 1
ATOM 668 N N . PRO A 1 81 ? 11.047 -24.859 -20.172 1 97.69 81 PRO A N 1
ATOM 669 C CA . PRO A 1 81 ? 10.703 -23.969 -19.047 1 97.69 81 PRO A CA 1
ATOM 670 C C . PRO A 1 81 ? 9.477 -24.453 -18.281 1 97.69 81 PRO A C 1
ATOM 672 O O . PRO A 1 81 ? 8.625 -25.156 -18.828 1 97.69 81 PRO A O 1
ATOM 675 N N . LEU A 1 82 ? 9.469 -24.031 -17 1 98.19 82 LEU A N 1
ATOM 676 C CA . LEU A 1 82 ? 8.477 -24.594 -16.094 1 98.19 82 LEU A CA 1
ATOM 677 C C . LEU A 1 82 ? 7.871 -23.516 -15.211 1 98.19 82 LEU A C 1
ATOM 679 O O . LEU A 1 82 ? 8.602 -22.703 -14.625 1 98.19 82 LEU A O 1
ATOM 683 N N . ILE A 1 83 ? 6.539 -23.469 -15.195 1 98.31 83 ILE A N 1
ATOM 684 C CA . ILE A 1 83 ? 5.82 -22.672 -14.211 1 98.31 83 ILE A CA 1
ATOM 685 C C . ILE A 1 83 ? 5.25 -23.578 -13.125 1 98.31 83 ILE A C 1
ATOM 687 O O . ILE A 1 83 ? 4.516 -24.516 -13.422 1 98.31 83 ILE A O 1
ATOM 691 N N . ILE A 1 84 ? 5.645 -23.25 -11.938 1 97.5 84 ILE A N 1
ATOM 692 C CA . ILE A 1 84 ? 5.207 -24.062 -10.805 1 97.5 84 ILE A CA 1
ATOM 693 C C . ILE A 1 84 ? 4.23 -23.266 -9.945 1 97.5 84 ILE A C 1
ATOM 695 O O . ILE A 1 84 ? 4.598 -22.234 -9.367 1 97.5 84 ILE A O 1
ATOM 699 N N . GLY A 1 85 ? 3.012 -23.766 -9.797 1 93.88 85 GLY A N 1
ATOM 700 C CA . GLY A 1 85 ? 2.008 -23.188 -8.914 1 93.88 85 GLY A CA 1
ATOM 701 C C . GLY A 1 85 ? 1.6 -24.125 -7.789 1 93.88 85 GLY A C 1
ATOM 702 O O . GLY A 1 85 ? 0.672 -23.812 -7.035 1 93.88 85 GLY A O 1
ATOM 703 N N . THR A 1 86 ? 2.285 -25.188 -7.699 1 88.94 86 THR A N 1
ATOM 704 C CA . THR A 1 86 ? 2.018 -26.156 -6.641 1 88.94 86 THR A CA 1
ATOM 705 C C . THR A 1 86 ? 2.387 -25.594 -5.277 1 88.94 86 THR A C 1
ATOM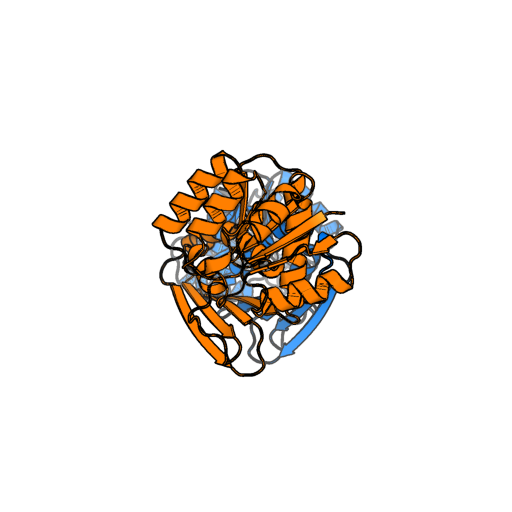 707 O O . THR A 1 86 ? 3.441 -24.969 -5.121 1 88.94 86 THR A O 1
ATOM 710 N N . THR A 1 87 ? 1.467 -25.766 -4.23 1 81.81 87 THR A N 1
ATOM 711 C CA . THR A 1 87 ? 1.657 -25.188 -2.906 1 81.81 87 THR A CA 1
ATOM 712 C C . THR A 1 87 ? 2.186 -26.234 -1.93 1 81.81 87 THR A C 1
ATOM 714 O O . THR A 1 87 ? 2.393 -27.391 -2.303 1 81.81 87 THR A O 1
ATOM 717 N N . GLY A 1 88 ? 2.533 -25.781 -0.738 1 81.06 88 GLY A N 1
ATOM 718 C CA . GLY A 1 88 ? 2.924 -26.703 0.316 1 81.06 88 GLY A CA 1
ATOM 719 C C . GLY A 1 88 ? 4.355 -27.188 0.191 1 81.06 88 GLY A C 1
ATOM 720 O O . GLY A 1 88 ? 4.699 -28.266 0.668 1 81.06 88 GLY A O 1
ATOM 721 N N . LEU A 1 89 ? 5.18 -26.484 -0.454 1 88.5 89 LEU A N 1
ATOM 722 C CA . LEU A 1 89 ? 6.57 -26.859 -0.678 1 88.5 89 LEU A CA 1
ATOM 723 C C . LEU A 1 89 ? 7.383 -26.719 0.606 1 88.5 89 LEU A C 1
ATOM 725 O O . LEU A 1 89 ? 7.191 -25.766 1.371 1 88.5 89 LEU A O 1
ATOM 729 N N . ASN A 1 90 ? 8.125 -27.734 0.841 1 90.19 90 ASN A N 1
ATOM 730 C CA . ASN A 1 90 ? 9.07 -27.641 1.954 1 90.19 90 ASN A CA 1
ATOM 731 C C . ASN A 1 90 ? 10.461 -27.25 1.479 1 90.19 90 ASN A C 1
ATOM 733 O O . ASN A 1 90 ? 10.664 -26.953 0.301 1 90.19 90 ASN A O 1
ATOM 737 N N . ILE A 1 91 ? 11.391 -27.281 2.363 1 92.88 91 ILE A N 1
ATOM 738 C CA . ILE A 1 91 ? 12.734 -26.797 2.084 1 92.88 91 ILE A CA 1
ATOM 739 C C . ILE A 1 91 ? 13.398 -27.703 1.039 1 92.88 91 ILE A C 1
ATOM 741 O O . ILE A 1 91 ? 14.148 -27.219 0.184 1 92.88 91 ILE A O 1
ATOM 745 N N . ILE A 1 92 ? 13.133 -28.906 1.106 1 94.62 92 ILE A N 1
ATOM 746 C CA . ILE A 1 92 ? 13.727 -29.859 0.175 1 94.62 92 ILE A CA 1
ATOM 747 C C . ILE A 1 92 ? 13.219 -29.578 -1.239 1 94.62 92 ILE A C 1
ATOM 749 O O . ILE A 1 92 ? 14.008 -29.531 -2.189 1 94.62 92 ILE A O 1
ATOM 753 N N . HIS A 1 93 ? 11.914 -29.359 -1.328 1 95.31 93 HIS A N 1
ATOM 754 C CA . HIS A 1 93 ? 11.312 -29.016 -2.615 1 95.31 93 HIS A CA 1
ATOM 755 C C . HIS A 1 93 ? 11.93 -27.75 -3.188 1 95.31 93 HIS A C 1
ATOM 757 O O . HIS A 1 93 ? 12.305 -27.703 -4.359 1 95.31 93 HIS A O 1
ATOM 763 N N . LEU A 1 94 ? 12.07 -26.844 -2.357 1 95.25 94 LEU A N 1
ATOM 764 C CA . LEU A 1 94 ? 12.586 -25.547 -2.781 1 95.25 94 LEU A CA 1
ATOM 765 C C . LEU A 1 94 ? 14.039 -25.672 -3.248 1 95.25 94 LEU A C 1
ATOM 767 O O . LEU A 1 94 ? 14.438 -25.031 -4.219 1 95.25 94 LEU A O 1
ATOM 771 N N . ASN A 1 95 ? 14.773 -26.453 -2.592 1 96.44 95 ASN A N 1
ATOM 772 C CA . ASN A 1 95 ? 16.156 -26.688 -2.988 1 96.44 95 ASN A CA 1
ATOM 773 C C . ASN A 1 95 ? 16.25 -27.344 -4.363 1 96.44 95 ASN A C 1
ATOM 775 O O . ASN A 1 95 ? 17.078 -26.969 -5.188 1 96.44 95 ASN A O 1
ATOM 779 N N . PHE A 1 96 ? 15.406 -28.297 -4.547 1 96.75 96 PHE A N 1
ATOM 780 C CA . PHE A 1 96 ? 15.375 -28.953 -5.844 1 96.75 96 PHE A CA 1
ATOM 781 C C . PHE A 1 96 ? 15.016 -27.969 -6.949 1 96.75 96 PHE A C 1
ATOM 783 O O . PHE A 1 96 ? 15.641 -27.969 -8.016 1 96.75 96 PHE A O 1
ATOM 790 N N . ILE A 1 97 ? 14.094 -27.172 -6.656 1 98 97 ILE A N 1
ATOM 791 C CA . ILE A 1 97 ? 13.656 -26.172 -7.625 1 98 97 ILE A CA 1
ATOM 792 C C . ILE A 1 97 ? 14.82 -25.234 -7.938 1 98 97 ILE A C 1
ATOM 794 O O . ILE A 1 97 ? 15.086 -24.922 -9.109 1 98 97 ILE A O 1
ATOM 798 N N . PHE A 1 98 ? 15.461 -24.844 -6.934 1 97.44 98 PHE A N 1
ATOM 799 C CA . PHE A 1 98 ? 16.594 -23.938 -7.098 1 97.44 98 PHE A CA 1
ATOM 800 C C . PHE A 1 98 ? 17.672 -24.594 -7.949 1 97.44 98 PHE A C 1
ATOM 802 O O . PHE A 1 98 ? 18.234 -23.953 -8.852 1 97.44 98 PHE A O 1
ATOM 809 N N . TYR A 1 99 ? 17.953 -25.766 -7.641 1 97.31 99 TYR A N 1
ATOM 810 C CA . TYR A 1 99 ? 18.984 -26.484 -8.383 1 97.31 99 TYR A CA 1
ATOM 811 C C . TYR A 1 99 ? 18.625 -26.562 -9.859 1 97.31 99 TYR A C 1
ATOM 813 O O . TYR A 1 99 ? 19.469 -26.297 -10.719 1 97.31 99 TYR A O 1
ATOM 821 N N . VAL A 1 100 ? 17.453 -26.953 -10.188 1 97.94 100 VAL A N 1
ATOM 822 C CA . VAL A 1 100 ? 17 -27.109 -11.57 1 97.94 100 VAL A CA 1
ATOM 823 C C . VAL A 1 100 ? 17 -25.75 -12.266 1 97.94 100 VAL A C 1
ATOM 825 O O . VAL A 1 100 ? 17.312 -25.656 -13.461 1 97.94 100 VAL A O 1
ATOM 828 N N . SER A 1 101 ? 16.703 -24.703 -11.531 1 98.12 101 SER A N 1
ATOM 829 C CA . SER A 1 101 ? 16.594 -23.359 -12.102 1 98.12 101 SER A CA 1
ATOM 830 C C . SER A 1 101 ? 17.953 -22.875 -12.609 1 98.12 101 SER A C 1
ATOM 832 O O . SER A 1 101 ? 18.016 -21.938 -13.406 1 98.12 101 SER A O 1
ATOM 834 N N . LYS A 1 102 ? 19.016 -23.422 -12.141 1 97.75 102 LYS A N 1
ATOM 835 C CA . LYS A 1 102 ? 20.359 -23.078 -12.617 1 97.75 102 LYS A CA 1
ATOM 836 C C . LYS A 1 102 ? 20.547 -23.484 -14.078 1 97.75 102 LYS A C 1
ATOM 838 O O . LYS A 1 102 ? 21.375 -22.906 -14.781 1 97.75 102 LYS A O 1
ATOM 843 N N . LYS A 1 103 ? 19.812 -24.422 -14.516 1 97.56 103 LYS A N 1
ATOM 844 C CA . LYS A 1 103 ? 20 -24.969 -15.852 1 97.56 103 LYS A CA 1
ATOM 845 C C . LYS A 1 103 ? 18.75 -24.797 -16.703 1 97.56 103 LYS A C 1
ATOM 847 O O . LYS A 1 103 ? 18.734 -25.172 -17.875 1 97.56 103 LYS A O 1
ATOM 852 N N . ASN A 1 104 ? 17.672 -24.312 -16.109 1 97 104 ASN A N 1
ATOM 853 C CA . ASN A 1 104 ? 16.391 -24.141 -16.797 1 97 104 ASN A CA 1
ATOM 854 C C . ASN A 1 104 ? 15.664 -22.891 -16.312 1 97 104 ASN A C 1
ATOM 856 O O . ASN A 1 104 ? 15.984 -22.359 -15.258 1 97 104 ASN A O 1
ATOM 860 N N . CYS A 1 105 ? 14.711 -22.5 -17.078 1 97.44 105 CYS A N 1
ATOM 861 C CA . CYS A 1 105 ? 13.883 -21.344 -16.734 1 97.44 105 CYS A CA 1
ATOM 862 C C . CYS A 1 105 ? 12.664 -21.781 -15.93 1 97.44 105 CYS A C 1
ATOM 864 O O . CYS A 1 105 ? 11.828 -22.531 -16.422 1 97.44 105 CYS A O 1
ATOM 866 N N . ILE A 1 106 ? 12.602 -21.297 -14.68 1 98.25 106 ILE A N 1
ATOM 867 C CA . ILE A 1 106 ? 11.508 -21.734 -13.812 1 98.25 106 ILE A CA 1
ATOM 868 C C . ILE A 1 106 ? 10.859 -20.516 -13.156 1 98.25 106 ILE A C 1
ATOM 870 O O . ILE A 1 106 ? 11.547 -19.609 -12.688 1 98.25 106 ILE A O 1
ATOM 874 N N . LEU A 1 107 ? 9.578 -20.484 -13.211 1 97.94 107 LEU A N 1
ATOM 875 C CA . LEU A 1 107 ? 8.797 -19.547 -12.406 1 97.94 107 LEU A CA 1
ATOM 876 C C . LEU A 1 107 ? 8.086 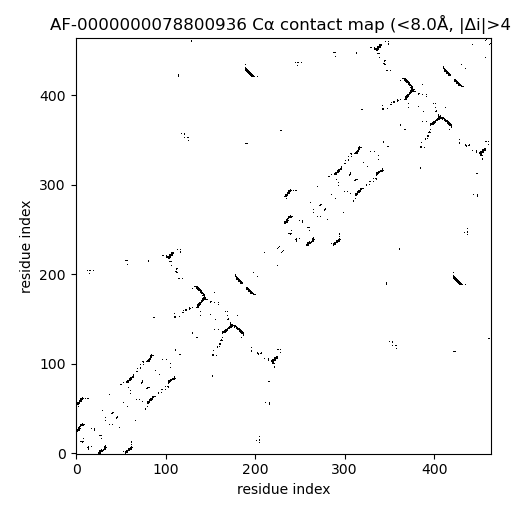-20.266 -11.273 1 97.94 107 LEU A C 1
ATOM 878 O O . LEU A 1 107 ? 7.375 -21.25 -11.5 1 97.94 107 LEU A O 1
ATOM 882 N N . LEU A 1 108 ? 8.367 -19.812 -10.133 1 96.25 108 LEU A N 1
ATOM 883 C CA . LEU A 1 108 ? 7.664 -20.312 -8.953 1 96.25 108 LEU A CA 1
ATOM 884 C C . LEU A 1 108 ? 6.75 -19.25 -8.367 1 96.25 108 LEU A C 1
ATOM 886 O O . LEU A 1 108 ? 7.211 -18.156 -8.008 1 96.25 108 LEU A O 1
ATOM 890 N N . SER A 1 109 ? 5.465 -19.562 -8.312 1 93.31 109 SER A N 1
ATOM 891 C CA . SER A 1 109 ? 4.527 -18.609 -7.727 1 93.31 109 SER A CA 1
ATOM 892 C C . SER A 1 109 ? 3.309 -19.328 -7.152 1 93.31 109 SER A C 1
ATOM 894 O O . SER A 1 109 ? 2.711 -20.172 -7.812 1 93.31 109 SER A O 1
ATOM 896 N N . TYR A 1 110 ? 2.93 -18.875 -5.965 1 86.31 110 TYR A N 1
ATOM 897 C CA . TYR A 1 110 ? 1.765 -19.453 -5.305 1 86.31 110 TYR A CA 1
ATOM 898 C C . TYR 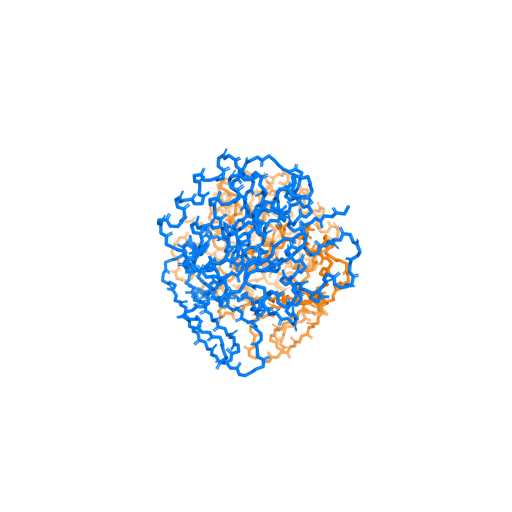A 1 110 ? 0.495 -18.703 -5.676 1 86.31 110 TYR A C 1
ATOM 900 O O . TYR A 1 110 ? -0.614 -19.172 -5.406 1 86.31 110 TYR A O 1
ATOM 908 N N . ASN A 1 111 ? 0.631 -17.609 -6.195 1 90.5 111 ASN A N 1
ATOM 909 C CA . ASN A 1 111 ? -0.488 -16.781 -6.625 1 90.5 111 ASN A CA 1
ATOM 910 C C . ASN A 1 111 ? -0.14 -15.977 -7.875 1 90.5 111 ASN A C 1
ATOM 912 O O . ASN A 1 111 ? 0.826 -15.211 -7.879 1 90.5 111 ASN A O 1
ATOM 916 N N . MET A 1 112 ? -0.932 -16.078 -8.883 1 93.44 112 MET A N 1
ATOM 917 C CA . MET A 1 112 ? -0.618 -15.492 -10.188 1 93.44 112 MET A CA 1
ATOM 918 C C . MET A 1 112 ? -1.362 -14.172 -10.383 1 93.44 112 MET A C 1
ATOM 920 O O . MET A 1 112 ? -1.237 -13.531 -11.43 1 93.44 112 MET A O 1
ATOM 924 N N . SER A 1 113 ? -2.133 -13.742 -9.367 1 94.38 113 SER A N 1
ATOM 925 C CA . SER A 1 113 ? -2.941 -12.531 -9.469 1 94.38 113 SER A CA 1
ATOM 926 C C . SER A 1 113 ? -2.076 -11.281 -9.367 1 94.38 113 SER A C 1
ATOM 928 O O . SER A 1 113 ? -1.213 -11.188 -8.492 1 94.38 113 SER A O 1
ATOM 930 N N . ILE A 1 114 ? -2.32 -10.32 -10.273 1 94.44 114 ILE A N 1
ATOM 931 C CA . ILE A 1 114 ? -1.584 -9.062 -10.219 1 94.44 114 ILE A CA 1
ATOM 932 C C . ILE A 1 114 ? -1.929 -8.32 -8.93 1 94.44 114 ILE A C 1
ATOM 934 O O . ILE A 1 114 ? -1.065 -7.68 -8.328 1 94.44 114 ILE A O 1
ATOM 938 N N . GLY A 1 115 ? -3.168 -8.422 -8.469 1 95.62 115 GLY A N 1
ATOM 939 C CA . GLY A 1 115 ? -3.594 -7.762 -7.25 1 95.62 115 GLY A CA 1
ATOM 940 C C . GLY A 1 115 ? -2.812 -8.203 -6.027 1 95.62 115 GLY A C 1
ATOM 941 O O . GLY A 1 115 ? -2.34 -7.371 -5.25 1 95.62 115 GLY A O 1
ATOM 942 N N . ILE A 1 116 ? -2.672 -9.477 -5.895 1 95.56 116 ILE A N 1
ATOM 943 C CA . ILE A 1 116 ? -1.939 -10.023 -4.758 1 95.56 116 ILE A CA 1
ATOM 944 C C . ILE A 1 116 ? -0.467 -9.625 -4.852 1 95.56 116 ILE A C 1
ATOM 946 O O . ILE A 1 116 ? 0.174 -9.344 -3.838 1 95.56 116 ILE A O 1
ATOM 950 N N . ASN A 1 117 ? 0.037 -9.641 -6.008 1 94.69 117 ASN A N 1
ATOM 951 C CA . ASN A 1 117 ? 1.437 -9.258 -6.16 1 94.69 117 ASN A CA 1
ATOM 952 C C . ASN A 1 117 ? 1.649 -7.777 -5.867 1 94.69 117 ASN A C 1
ATOM 954 O O . ASN A 1 117 ? 2.699 -7.387 -5.355 1 94.69 117 ASN A O 1
ATOM 958 N N . ILE A 1 118 ? 0.685 -6.969 -6.148 1 95.38 118 ILE A N 1
ATOM 959 C CA . ILE A 1 118 ? 0.732 -5.562 -5.758 1 95.38 118 ILE A CA 1
ATOM 960 C C . ILE A 1 118 ? 0.759 -5.453 -4.234 1 95.38 118 ILE A C 1
ATOM 962 O O . ILE A 1 118 ? 1.518 -4.656 -3.678 1 95.38 118 ILE A O 1
ATOM 966 N N . LEU A 1 119 ? -0.071 -6.258 -3.559 1 96.12 119 LEU A N 1
ATOM 967 C CA . LEU A 1 119 ? -0.035 -6.27 -2.1 1 96.12 119 LEU A CA 1
ATOM 968 C C . LEU A 1 119 ? 1.354 -6.637 -1.593 1 96.12 119 LEU A C 1
ATOM 970 O O . LEU A 1 119 ? 1.868 -6.008 -0.665 1 96.12 119 LEU A O 1
ATOM 974 N N . ASN A 1 120 ? 1.924 -7.613 -2.23 1 92.94 120 ASN A N 1
ATOM 975 C CA . ASN A 1 120 ? 3.273 -8.008 -1.845 1 92.94 120 ASN A CA 1
ATOM 976 C C . ASN A 1 120 ? 4.258 -6.848 -1.973 1 92.94 120 ASN A C 1
ATOM 978 O O . ASN A 1 120 ? 5.078 -6.625 -1.082 1 92.94 120 ASN A O 1
ATOM 982 N N . LEU A 1 121 ? 4.176 -6.164 -3.043 1 93.19 121 LEU A N 1
ATOM 983 C CA . LEU A 1 121 ? 5.035 -5.008 -3.273 1 93.19 121 LEU A CA 1
ATOM 984 C C . LEU A 1 121 ? 4.82 -3.949 -2.195 1 93.19 121 LEU A C 1
ATOM 986 O O . LEU A 1 121 ? 5.785 -3.381 -1.68 1 93.19 121 LEU A O 1
ATOM 990 N N . ILE A 1 122 ? 3.584 -3.707 -1.877 1 95.56 122 ILE A N 1
ATOM 991 C CA . ILE A 1 122 ? 3.234 -2.744 -0.839 1 95.56 122 ILE A CA 1
ATOM 992 C C . ILE A 1 122 ? 3.906 -3.137 0.476 1 95.56 122 ILE A C 1
ATOM 994 O O . ILE A 1 122 ? 4.562 -2.312 1.114 1 95.56 122 ILE A O 1
ATOM 998 N N . PHE A 1 123 ? 3.764 -4.355 0.847 1 93.69 123 PHE A N 1
ATOM 999 C CA . PHE A 1 123 ? 4.238 -4.805 2.15 1 93.69 123 PHE A CA 1
ATOM 1000 C C . PHE A 1 123 ? 5.758 -4.734 2.227 1 93.69 123 PHE A C 1
ATOM 1002 O O . PHE A 1 123 ? 6.316 -4.355 3.258 1 93.69 123 PHE A O 1
ATOM 1009 N N . ILE A 1 124 ? 6.414 -5.066 1.172 1 89.38 124 ILE A N 1
ATOM 1010 C CA . ILE A 1 124 ? 7.867 -4.961 1.122 1 89.38 124 ILE A CA 1
ATOM 1011 C C . ILE A 1 124 ? 8.289 -3.518 1.384 1 89.38 124 ILE A C 1
ATOM 1013 O O . ILE A 1 124 ? 9.273 -3.27 2.094 1 89.38 124 ILE A O 1
ATOM 1017 N N . ASN A 1 125 ? 7.531 -2.6 0.942 1 90.94 125 ASN A N 1
ATOM 1018 C CA . ASN A 1 125 ? 7.926 -1.195 0.973 1 90.94 125 ASN A CA 1
ATOM 1019 C C . ASN A 1 125 ? 7.559 -0.54 2.303 1 90.94 125 ASN A C 1
ATOM 1021 O O . ASN A 1 125 ? 8.172 0.456 2.697 1 90.94 125 ASN A O 1
ATOM 1025 N N . ILE A 1 126 ? 6.57 -1.122 3.031 1 93.44 126 ILE A N 1
ATOM 1026 C CA . ILE A 1 126 ? 6.098 -0.363 4.184 1 93.44 126 ILE A CA 1
ATOM 1027 C C . ILE A 1 126 ? 6.523 -1.065 5.473 1 93.44 126 ILE A C 1
ATOM 1029 O O . ILE A 1 126 ? 6.348 -0.526 6.566 1 93.44 126 ILE A O 1
ATOM 1033 N N . ASN A 1 127 ? 7.113 -2.242 5.422 1 91.5 127 ASN A N 1
ATOM 1034 C CA . ASN A 1 127 ? 7.441 -3.061 6.582 1 91.5 127 ASN A CA 1
ATOM 1035 C C . ASN A 1 127 ? 8.305 -2.299 7.578 1 91.5 127 ASN A C 1
ATOM 1037 O O . ASN A 1 127 ? 8.086 -2.379 8.789 1 91.5 127 ASN A O 1
ATOM 1041 N N . PHE A 1 128 ? 9.297 -1.64 7.07 1 91 128 PHE A N 1
ATOM 1042 C CA . PHE A 1 128 ? 10.219 -0.892 7.914 1 91 128 PHE A CA 1
ATOM 1043 C C . PHE A 1 128 ? 9.469 0.117 8.773 1 91 128 PHE A C 1
ATOM 1045 O O . PHE A 1 128 ? 9.703 0.213 9.984 1 91 128 PHE A O 1
ATOM 1052 N N . TYR A 1 129 ? 8.555 0.809 8.211 1 91 129 TYR A N 1
ATOM 1053 C CA . TYR A 1 129 ? 7.816 1.863 8.898 1 91 129 TYR A CA 1
ATOM 1054 C C . TYR A 1 129 ? 6.812 1.274 9.875 1 91 129 TYR A C 1
ATOM 1056 O O . TYR A 1 129 ? 6.578 1.837 10.953 1 91 129 TYR A O 1
ATOM 1064 N N . LEU A 1 130 ? 6.195 0.14 9.469 1 91 130 LEU A N 1
ATOM 1065 C CA . LEU A 1 130 ? 5.273 -0.532 10.383 1 91 130 LEU A CA 1
ATOM 1066 C C . LEU A 1 130 ? 5.969 -0.897 11.688 1 91 130 LEU A C 1
ATOM 1068 O O . LEU A 1 130 ? 5.383 -0.767 12.766 1 91 130 LEU A O 1
ATOM 1072 N N . LYS A 1 131 ? 7.176 -1.314 11.578 1 89.5 131 LYS A N 1
ATOM 1073 C CA . LYS A 1 131 ? 7.949 -1.695 12.758 1 89.5 131 LYS A CA 1
ATOM 1074 C C . LYS A 1 131 ? 8.312 -0.472 13.594 1 89.5 131 LYS A C 1
ATOM 1076 O O . LYS A 1 131 ? 8.086 -0.448 14.805 1 89.5 131 LYS A O 1
ATOM 1081 N N . ILE A 1 132 ? 8.844 0.569 12.977 1 89.88 132 ILE A N 1
ATOM 1082 C CA . ILE A 1 132 ? 9.344 1.76 13.656 1 89.88 132 ILE A CA 1
ATOM 1083 C C . ILE A 1 132 ? 8.195 2.471 14.367 1 89.88 132 ILE A C 1
ATOM 1085 O O . ILE A 1 132 ? 8.375 3.029 15.453 1 89.88 132 ILE A O 1
ATOM 1089 N N . TYR A 1 133 ? 7.051 2.393 13.852 1 90.38 133 TYR A N 1
ATOM 1090 C CA . TYR A 1 133 ? 5.938 3.141 14.422 1 90.38 133 TYR A CA 1
ATOM 1091 C C . TYR A 1 133 ? 4.965 2.211 15.141 1 90.38 133 TYR A C 1
ATOM 1093 O O . TYR A 1 133 ? 3.799 2.555 15.344 1 90.38 133 TYR A O 1
ATOM 1101 N N . ASN A 1 134 ? 5.359 1.021 15.359 1 90.44 134 ASN A N 1
ATOM 1102 C CA . ASN A 1 134 ? 4.766 0.063 16.281 1 90.44 134 ASN A CA 1
ATOM 1103 C C . ASN A 1 134 ? 3.367 -0.353 15.844 1 90.44 134 ASN A C 1
ATOM 1105 O O . ASN A 1 134 ? 2.43 -0.357 16.641 1 90.44 134 ASN A O 1
ATOM 1109 N N . PHE A 1 135 ? 3.24 -0.66 14.633 1 93.88 135 PHE A N 1
ATOM 1110 C CA . PHE A 1 135 ? 2.002 -1.261 14.156 1 93.88 135 PHE A CA 1
ATOM 1111 C C . PHE A 1 135 ? 1.993 -2.762 14.414 1 93.88 135 PHE A C 1
ATOM 1113 O O . PHE A 1 135 ? 3.016 -3.432 14.25 1 93.88 135 PHE A O 1
ATOM 1120 N N . GLU A 1 136 ? 0.875 -3.252 14.859 1 94.25 136 GLU A N 1
ATOM 1121 C CA . GLU A 1 136 ? 0.611 -4.688 14.898 1 94.25 136 GLU A CA 1
ATOM 1122 C C . GLU A 1 136 ? -0.266 -5.121 13.727 1 94.25 136 GLU A C 1
ATOM 1124 O O . GLU A 1 136 ? -1.043 -4.32 13.195 1 94.25 136 GLU A O 1
ATOM 1129 N N . SER A 1 137 ? -0.127 -6.414 13.359 1 95.12 137 SER A N 1
ATOM 1130 C CA . SER A 1 137 ? -0.84 -6.809 12.148 1 95.12 137 SER A CA 1
ATOM 1131 C C . SER A 1 137 ? -1.536 -8.156 12.336 1 95.12 137 SER A C 1
ATOM 1133 O O . SER A 1 137 ? -1.129 -8.961 13.172 1 95.12 137 SER A O 1
ATOM 1135 N N . PHE A 1 138 ? -2.58 -8.391 11.648 1 95.06 138 PHE A N 1
ATOM 1136 C CA . PHE A 1 138 ? -3.162 -9.719 11.469 1 95.06 138 PHE A CA 1
ATOM 1137 C C . PHE A 1 138 ? -3.83 -9.836 10.102 1 95.06 138 PHE A C 1
ATOM 1139 O O . PHE A 1 138 ? -4.094 -8.82 9.445 1 95.06 138 PHE A O 1
ATOM 1146 N N . ILE A 1 139 ? -4.004 -11.047 9.625 1 95.88 139 ILE A N 1
ATOM 1147 C CA . ILE A 1 139 ? -4.562 -11.336 8.312 1 95.88 139 ILE A CA 1
ATOM 1148 C C . ILE A 1 139 ? -5.863 -12.125 8.461 1 95.88 139 ILE A C 1
ATOM 1150 O O . ILE A 1 139 ? -5.945 -13.047 9.281 1 95.88 139 ILE A O 1
ATOM 1154 N N . ILE A 1 140 ? -6.883 -11.695 7.809 1 95.69 140 ILE A N 1
ATOM 1155 C CA . ILE A 1 140 ? -8.109 -12.461 7.656 1 95.69 140 ILE A CA 1
ATOM 1156 C C . ILE A 1 140 ? -8.148 -13.102 6.266 1 95.69 140 ILE A C 1
ATOM 1158 O O . ILE A 1 140 ? -8.055 -12.406 5.254 1 95.69 140 ILE A O 1
ATOM 1162 N N . ASP A 1 141 ? -8.203 -14.422 6.234 1 94.5 141 ASP A N 1
ATOM 1163 C CA . ASP A 1 141 ? -8.18 -15.266 5.047 1 94.5 141 ASP A CA 1
ATOM 1164 C C . ASP A 1 141 ? -9.531 -15.938 4.824 1 94.5 141 ASP A C 1
ATOM 1166 O O . ASP A 1 141 ? -9.852 -16.938 5.484 1 94.5 141 ASP A O 1
ATOM 1170 N N . ILE A 1 142 ? -10.297 -15.414 3.846 1 93.19 142 ILE A N 1
ATOM 1171 C CA . ILE A 1 142 ? -11.641 -15.938 3.6 1 93.19 142 ILE A CA 1
ATOM 1172 C C . ILE A 1 142 ? -11.703 -16.562 2.207 1 93.19 142 ILE A C 1
ATOM 1174 O O . ILE A 1 142 ? -11.383 -15.906 1.212 1 93.19 142 ILE A O 1
ATOM 1178 N N . HIS A 1 143 ? -12.094 -17.812 2.139 1 92.44 143 HIS A N 1
ATOM 1179 C CA . HIS A 1 143 ? -12.281 -18.516 0.879 1 92.44 143 HIS A CA 1
ATOM 1180 C C . HIS A 1 143 ? -13.555 -19.359 0.909 1 92.44 143 HIS A C 1
ATOM 1182 O O . HIS A 1 143 ? -14.258 -19.391 1.919 1 92.44 143 HIS A O 1
ATOM 1188 N N . HIS A 1 144 ? -13.828 -19.984 -0.219 1 87.94 144 HIS A N 1
ATOM 1189 C CA . HIS A 1 144 ? -14.969 -20.891 -0.338 1 87.94 144 HIS A CA 1
ATOM 1190 C C . HIS A 1 144 ? -14.812 -22.109 0.564 1 87.94 144 HIS A C 1
ATOM 1192 O O . HIS A 1 144 ? -13.695 -22.453 0.954 1 87.94 144 HIS A O 1
ATOM 1198 N N . ASP A 1 145 ? -15.898 -22.797 0.835 1 85.5 145 ASP A N 1
ATOM 1199 C CA . ASP A 1 145 ? -15.945 -23.875 1.828 1 85.5 145 ASP A CA 1
ATOM 1200 C C . ASP A 1 145 ? -15.266 -25.141 1.31 1 85.5 145 ASP A C 1
ATOM 1202 O O . ASP A 1 145 ? -14.953 -26.047 2.086 1 85.5 145 ASP A O 1
ATOM 1206 N N . LYS A 1 146 ? -15.039 -25.234 0.076 1 77.19 146 LYS A N 1
ATOM 1207 C CA . LYS A 1 146 ? -14.438 -26.422 -0.515 1 77.19 146 LYS A CA 1
ATOM 1208 C C . LYS A 1 146 ? -12.914 -26.328 -0.525 1 77.19 146 LYS A C 1
ATOM 1210 O O . LYS A 1 146 ? -12.234 -27.297 -0.884 1 77.19 146 LYS A O 1
ATOM 1215 N N . LYS A 1 147 ? -12.398 -25.219 -0.154 1 79.25 147 LYS A N 1
ATOM 1216 C CA . LYS A 1 147 ? -10.945 -25.078 -0.134 1 79.25 147 LYS A CA 1
ATOM 1217 C C . LYS A 1 147 ? -10.328 -25.906 0.989 1 79.25 147 LYS A C 1
ATOM 1219 O O . LYS A 1 147 ? -10.734 -25.781 2.148 1 79.25 147 LYS A O 1
ATOM 1224 N N . LYS A 1 148 ? -9.32 -26.578 0.747 1 75.5 148 LYS A N 1
ATOM 1225 C CA . LYS A 1 148 ? -8.758 -27.547 1.681 1 75.5 148 LYS A CA 1
ATOM 1226 C C . LYS A 1 148 ? -7.715 -26.906 2.586 1 75.5 148 LYS A C 1
ATOM 1228 O O . LYS A 1 148 ? -7.715 -27.125 3.799 1 75.5 148 LYS A O 1
ATOM 1233 N N . ASP A 1 149 ? -6.844 -26.172 1.926 1 76 149 ASP A N 1
ATOM 1234 C CA . ASP A 1 149 ? -5.762 -25.594 2.719 1 76 149 ASP A CA 1
ATOM 1235 C C . ASP A 1 149 ? -6.273 -24.453 3.6 1 76 149 ASP A C 1
ATOM 1237 O O . ASP A 1 149 ? -7.07 -23.625 3.154 1 76 149 ASP A O 1
ATOM 1241 N N . SER A 1 150 ? -5.832 -24.469 4.926 1 80.62 150 SER A N 1
ATOM 1242 C CA . SER A 1 150 ? -6.121 -23.453 5.926 1 80.62 150 SER A CA 1
ATOM 1243 C C . SER A 1 150 ? -4.961 -23.281 6.902 1 80.62 150 SER A C 1
ATOM 1245 O O . SER A 1 150 ? -4.648 -24.203 7.664 1 80.62 150 SER A O 1
ATOM 1247 N N . PRO A 1 151 ? -4.367 -22.078 6.848 1 88.81 151 PRO A N 1
ATOM 1248 C CA . PRO A 1 151 ? -4.516 -20.875 6.012 1 88.81 151 PRO A CA 1
ATOM 1249 C C . PRO A 1 151 ? -4.148 -21.141 4.551 1 88.81 151 PRO A C 1
ATOM 1251 O O . PRO A 1 151 ? -3.5 -22.141 4.238 1 88.81 151 PRO A O 1
ATOM 1254 N N . SER A 1 152 ? -4.656 -20.297 3.693 1 86.62 152 SER A N 1
ATOM 1255 C CA . SER A 1 152 ? -4.348 -20.422 2.273 1 86.62 152 SER A CA 1
ATOM 1256 C C . SER A 1 152 ? -2.877 -20.125 2 1 86.62 152 SER A C 1
ATOM 1258 O O . SER A 1 152 ? -2.213 -19.453 2.795 1 86.62 152 SER A O 1
ATOM 1260 N N . GLY A 1 153 ? -2.367 -20.625 0.86 1 84.19 153 GLY A N 1
ATOM 1261 C CA . GLY A 1 153 ? -1.01 -20.312 0.441 1 84.19 153 GLY A CA 1
ATOM 1262 C C . GLY A 1 153 ? -0.762 -18.828 0.283 1 84.19 153 GLY A C 1
ATOM 1263 O O . GLY A 1 153 ? 0.288 -18.328 0.687 1 84.19 153 GLY A O 1
ATOM 1264 N N . THR A 1 154 ? -1.757 -18.156 -0.216 1 88.94 154 THR A N 1
ATOM 1265 C CA . THR A 1 154 ? -1.657 -16.719 -0.409 1 88.94 154 THR A CA 1
ATOM 1266 C C . THR A 1 154 ? -1.461 -16 0.926 1 88.94 154 THR A C 1
ATOM 1268 O O . THR A 1 154 ? -0.598 -15.133 1.051 1 88.94 154 THR A O 1
ATOM 1271 N N . SER A 1 155 ? -2.27 -16.422 1.921 1 91 155 SER A N 1
ATOM 1272 C CA . SER A 1 155 ? -2.162 -15.781 3.227 1 91 155 SER A CA 1
ATOM 1273 C C . SER A 1 155 ? -0.794 -16.031 3.854 1 91 155 SER A C 1
ATOM 1275 O O . SER A 1 155 ? -0.263 -15.172 4.559 1 91 155 SER A O 1
ATOM 1277 N N . LEU A 1 156 ? -0.256 -17.172 3.547 1 87.62 156 LEU A N 1
ATOM 1278 C CA . LEU A 1 156 ? 1.069 -17.5 4.07 1 87.62 156 LEU A CA 1
ATOM 1279 C C . LEU A 1 156 ? 2.133 -16.609 3.418 1 87.62 156 LEU A C 1
ATOM 1281 O O . LEU A 1 156 ? 3.068 -16.172 4.086 1 87.62 156 LEU A O 1
ATOM 1285 N N . ILE A 1 157 ? 2 -16.391 2.211 1 87.12 157 ILE A N 1
ATOM 1286 C CA . ILE A 1 157 ? 2.926 -15.523 1.496 1 87.12 157 ILE A CA 1
ATOM 1287 C C . ILE A 1 157 ? 2.838 -14.109 2.055 1 87.12 157 ILE A C 1
ATOM 1289 O O . ILE A 1 157 ? 3.859 -13.5 2.379 1 87.12 157 ILE A O 1
ATOM 1293 N N . LEU A 1 158 ? 1.605 -13.641 2.172 1 91.31 158 LEU A N 1
ATOM 1294 C CA . LEU A 1 158 ? 1.41 -12.297 2.717 1 91.31 158 LEU A CA 1
ATOM 1295 C C . LEU A 1 158 ? 2.002 -12.188 4.117 1 91.31 158 LEU A C 1
ATOM 1297 O O . LEU A 1 158 ? 2.693 -11.219 4.43 1 91.31 158 LEU A O 1
ATOM 1301 N N . TYR A 1 159 ? 1.742 -13.258 4.926 1 90.94 159 TYR A N 1
ATOM 1302 C CA . TYR A 1 159 ? 2.254 -13.32 6.289 1 90.94 159 TYR A CA 1
ATOM 1303 C C . TYR A 1 159 ? 3.773 -13.227 6.309 1 90.94 159 TYR A C 1
ATOM 1305 O O . TYR A 1 159 ? 4.348 -12.508 7.129 1 90.94 159 TYR A O 1
ATOM 1313 N N . SER A 1 160 ? 4.367 -13.898 5.355 1 88.56 160 SER A N 1
ATOM 1314 C CA . SER A 1 160 ? 5.828 -13.93 5.312 1 88.56 160 SER A CA 1
ATOM 1315 C C . SER A 1 160 ? 6.402 -12.578 4.906 1 88.56 160 SER A C 1
ATOM 1317 O O . SER A 1 160 ? 7.543 -12.258 5.238 1 88.56 160 SER A O 1
ATOM 1319 N N . LYS A 1 161 ? 5.695 -11.75 4.18 1 89.56 161 LYS A N 1
ATOM 1320 C CA . LYS A 1 161 ? 6.164 -10.453 3.705 1 89.56 161 LYS A CA 1
ATOM 1321 C C . LYS A 1 161 ? 6.039 -9.391 4.793 1 89.56 161 LYS A C 1
ATOM 1323 O O . LYS A 1 161 ? 6.75 -8.383 4.773 1 89.56 161 LYS A O 1
ATOM 1328 N N . ILE A 1 162 ? 5.109 -9.594 5.688 1 90.5 162 ILE A N 1
ATOM 1329 C CA . ILE A 1 162 ? 4.902 -8.656 6.785 1 90.5 162 ILE A CA 1
ATOM 1330 C C . ILE A 1 162 ? 5.898 -8.945 7.906 1 90.5 162 ILE A C 1
ATOM 1332 O O . ILE A 1 162 ? 5.934 -10.055 8.445 1 90.5 162 ILE A O 1
ATOM 1336 N N . LYS A 1 163 ? 6.73 -8.031 8.266 1 84.44 163 LYS A N 1
ATOM 1337 C CA . LYS A 1 163 ? 7.859 -8.289 9.156 1 84.44 163 LYS A CA 1
ATOM 1338 C C . LYS A 1 163 ? 7.59 -7.746 10.555 1 84.44 163 LYS A C 1
ATOM 1340 O O . LYS A 1 163 ? 8.445 -7.852 11.445 1 84.44 163 LYS A O 1
ATOM 1345 N N . ASN A 1 164 ? 6.434 -7.168 10.719 1 75.81 164 ASN A N 1
ATOM 1346 C CA . ASN A 1 164 ? 6.199 -6.656 12.062 1 75.81 164 ASN A CA 1
ATOM 1347 C C . ASN A 1 164 ? 5.961 -7.785 13.062 1 75.81 164 ASN A C 1
ATOM 1349 O O . ASN A 1 164 ? 5.707 -8.922 12.664 1 75.81 164 ASN A O 1
ATOM 1353 N N . ILE A 1 165 ? 6.109 -7.32 14.375 1 66.5 165 ILE A N 1
ATOM 1354 C CA . ILE A 1 165 ? 6.078 -8.273 15.477 1 66.5 165 ILE A CA 1
ATOM 1355 C C . ILE A 1 165 ? 4.633 -8.531 15.898 1 66.5 165 ILE A C 1
ATOM 1357 O O . ILE A 1 165 ? 3.801 -7.617 15.859 1 66.5 165 ILE A O 1
ATOM 1361 N N . ASN A 1 166 ? 4.129 -9.727 15.977 1 78.62 166 ASN A N 1
ATOM 1362 C CA . ASN A 1 166 ? 2.846 -10.18 16.516 1 78.62 166 ASN A CA 1
ATOM 1363 C C . ASN A 1 166 ? 1.784 -10.258 15.414 1 78.62 166 ASN A C 1
ATOM 1365 O O . ASN A 1 166 ? 0.787 -9.539 15.461 1 78.62 166 ASN A O 1
ATOM 1369 N N . LYS A 1 167 ? 2.014 -10.938 14.57 1 82.75 167 LYS A N 1
ATOM 1370 C CA . LYS A 1 167 ? 1.054 -11.125 13.484 1 82.75 167 LYS A CA 1
ATOM 1371 C C . LYS A 1 167 ? 0.365 -12.484 13.602 1 82.75 167 LYS A C 1
ATOM 1373 O O . LYS A 1 167 ? 0.959 -13.453 14.086 1 82.75 167 LYS A O 1
ATOM 1378 N N . LYS A 1 168 ? -0.934 -12.508 13.289 1 91.75 168 LYS A N 1
ATOM 1379 C CA . LYS A 1 168 ? -1.762 -13.711 13.281 1 91.75 168 LYS A CA 1
ATOM 1380 C C . LYS A 1 168 ? -2.541 -13.836 11.969 1 91.75 168 LYS A C 1
ATOM 1382 O O . LYS A 1 168 ? -2.75 -12.836 11.273 1 91.75 168 LYS A O 1
ATOM 1387 N N . ILE A 1 169 ? -2.893 -15.102 11.594 1 94.31 169 ILE A N 1
ATOM 1388 C CA . ILE A 1 169 ? -3.779 -15.352 10.461 1 94.31 169 ILE A CA 1
ATOM 1389 C C . ILE A 1 169 ? -5.074 -15.992 10.953 1 94.31 169 ILE A C 1
ATOM 1391 O O . ILE A 1 169 ? -5.047 -16.953 11.719 1 94.31 169 ILE A O 1
ATOM 1395 N N . PHE A 1 170 ? -6.172 -15.414 10.672 1 94.44 170 PHE A N 1
ATOM 1396 C CA . PHE A 1 170 ? -7.492 -15.992 10.906 1 94.44 170 PHE A CA 1
ATOM 1397 C C . PHE A 1 170 ? -8.133 -16.438 9.602 1 94.44 170 PHE A C 1
ATOM 1399 O O . PHE A 1 170 ? -8.258 -15.648 8.664 1 94.44 170 PHE A O 1
ATOM 1406 N N . SER A 1 171 ? -8.539 -17.703 9.492 1 93.75 171 SER A N 1
ATOM 1407 C CA . SER A 1 171 ? -9.078 -18.25 8.242 1 93.75 171 SER A CA 1
ATOM 1408 C C . SER A 1 171 ? -10.555 -18.609 8.391 1 93.75 171 SER A C 1
ATOM 1410 O O . SER A 1 171 ? -10.969 -19.125 9.422 1 93.75 171 SER A O 1
ATOM 1412 N N . ALA A 1 172 ? -11.312 -18.203 7.477 1 91.94 172 ALA A N 1
ATOM 1413 C CA . ALA A 1 172 ? -12.719 -18.578 7.383 1 91.94 172 ALA A CA 1
ATOM 1414 C C . ALA A 1 172 ? -13.039 -19.203 6.027 1 91.94 172 ALA A C 1
ATOM 1416 O O . ALA A 1 172 ? -12.492 -18.781 5.004 1 91.94 172 ALA A O 1
ATOM 1417 N N . ARG A 1 173 ? -13.914 -20.219 5.98 1 91.75 173 ARG A N 1
ATOM 1418 C CA . ARG A 1 173 ? -14.406 -20.875 4.773 1 91.75 173 ARG A CA 1
ATOM 1419 C C . ARG A 1 173 ? -15.914 -20.672 4.625 1 91.75 173 ARG A C 1
ATOM 1421 O O . ARG A 1 173 ? -16.703 -21.297 5.352 1 91.75 173 ARG A O 1
ATOM 1428 N N . ILE A 1 174 ? -16.25 -19.703 3.83 1 88.06 174 ILE A N 1
ATOM 1429 C CA . ILE A 1 174 ? -17.625 -19.25 3.668 1 88.06 174 ILE A CA 1
ATOM 1430 C C . ILE A 1 174 ? -18.062 -19.438 2.217 1 88.06 174 ILE A C 1
ATOM 1432 O O . ILE A 1 174 ? -17.312 -19.094 1.289 1 88.06 174 ILE A O 1
ATOM 1436 N N . LYS A 1 175 ? -19.312 -19.875 1.994 1 85.75 175 LYS A N 1
ATOM 1437 C CA . LYS A 1 175 ? -19.812 -20.203 0.66 1 85.75 175 LYS A CA 1
ATOM 1438 C C . LYS A 1 175 ? -19.703 -19 -0.279 1 85.75 175 LYS A C 1
ATOM 1440 O O . LYS A 1 175 ? -19.859 -17.859 0.147 1 85.75 175 LYS A O 1
ATOM 1445 N N . SER A 1 176 ? -19.391 -19.203 -1.564 1 86.69 176 SER A N 1
ATOM 1446 C CA . SER A 1 176 ? -19.484 -18.297 -2.699 1 86.69 176 SER A CA 1
ATOM 1447 C C . SER A 1 176 ? -18.328 -17.312 -2.729 1 86.69 176 SER A C 1
ATOM 1449 O O . SER A 1 176 ? -18.219 -16.5 -3.654 1 86.69 176 SER A O 1
ATOM 1451 N N . ILE A 1 177 ? -17.422 -17.266 -1.684 1 89.75 177 ILE A N 1
ATOM 1452 C CA . ILE A 1 177 ? -16.266 -16.359 -1.713 1 89.75 177 ILE A CA 1
ATOM 1453 C C . ILE A 1 177 ? -15.086 -17.047 -2.395 1 89.75 177 ILE A C 1
ATOM 1455 O O . ILE A 1 177 ? -14.594 -18.062 -1.909 1 89.75 177 ILE A O 1
ATOM 1459 N N . ILE A 1 178 ? -14.586 -16.531 -3.453 1 90.12 178 ILE A N 1
ATOM 1460 C CA . ILE A 1 178 ? -13.461 -17.094 -4.191 1 90.12 178 ILE A CA 1
ATOM 1461 C C . ILE A 1 178 ? -12.172 -16.922 -3.395 1 90.12 178 ILE A C 1
ATOM 1463 O O . ILE A 1 178 ? -11.445 -17.891 -3.148 1 90.12 178 ILE A O 1
ATOM 1467 N N . GLY A 1 179 ? -11.953 -15.734 -3.006 1 93.38 179 GLY A N 1
ATOM 1468 C CA . GLY A 1 179 ? -10.789 -15.344 -2.225 1 93.38 179 GLY A CA 1
ATOM 1469 C C . GLY A 1 179 ? -10.852 -13.906 -1.75 1 93.38 179 GLY A C 1
ATOM 1470 O O . GLY A 1 179 ? -11.07 -12.984 -2.547 1 93.38 179 GLY A O 1
ATOM 1471 N N . ASN A 1 180 ? -10.805 -13.758 -0.488 1 96.38 180 ASN A N 1
ATOM 1472 C CA . ASN A 1 180 ? -10.766 -12.453 0.167 1 96.38 180 ASN A CA 1
ATOM 1473 C C . ASN A 1 180 ? -9.688 -12.406 1.25 1 96.38 180 ASN A C 1
ATOM 1475 O O . ASN A 1 180 ? -9.734 -13.18 2.211 1 96.38 180 ASN A O 1
ATOM 1479 N N . HIS A 1 181 ? -8.719 -11.68 1.062 1 96.81 181 HIS A N 1
ATOM 1480 C CA . HIS A 1 181 ? -7.633 -11.516 2.023 1 96.81 181 HIS A CA 1
ATOM 1481 C C . HIS A 1 181 ? -7.617 -10.109 2.598 1 96.81 181 HIS A C 1
ATOM 1483 O O . HIS A 1 181 ? -7.516 -9.133 1.853 1 96.81 181 HIS A O 1
ATOM 1489 N N . ILE A 1 182 ? -7.695 -9.969 3.875 1 97.38 182 ILE A N 1
ATOM 1490 C CA . ILE A 1 182 ? -7.699 -8.68 4.562 1 97.38 182 ILE A CA 1
ATOM 1491 C C . ILE A 1 182 ? -6.504 -8.602 5.512 1 97.38 182 ILE A C 1
ATOM 1493 O O . ILE A 1 182 ? -6.316 -9.477 6.355 1 97.38 182 ILE A O 1
ATOM 1497 N N . VAL A 1 183 ? -5.73 -7.609 5.375 1 97 183 VAL A N 1
ATOM 1498 C CA . VAL A 1 183 ? -4.602 -7.387 6.273 1 97 183 VAL A CA 1
ATOM 1499 C C . VAL A 1 183 ? -4.824 -6.113 7.086 1 97 183 VAL A C 1
ATOM 1501 O O . VAL A 1 183 ? -5.082 -5.047 6.52 1 97 183 VAL A O 1
ATOM 1504 N N . TYR A 1 184 ? -4.738 -6.23 8.367 1 97.12 184 TYR A N 1
ATOM 1505 C CA . TYR A 1 184 ? -4.883 -5.102 9.281 1 97.12 184 TYR A CA 1
ATOM 1506 C C . TYR A 1 184 ? -3.531 -4.688 9.859 1 97.12 184 TYR A C 1
ATOM 1508 O O . TYR A 1 184 ? -2.727 -5.539 10.242 1 97.12 184 TYR A O 1
ATOM 1516 N N . PHE A 1 185 ? -3.252 -3.449 9.852 1 96.62 185 PHE A N 1
ATOM 1517 C CA . PHE A 1 185 ? -2.188 -2.803 10.617 1 96.62 185 PHE A CA 1
ATOM 1518 C C . PHE A 1 185 ? -2.768 -1.831 11.633 1 96.62 185 PHE A C 1
ATOM 1520 O O . PHE A 1 185 ? -3.389 -0.831 11.266 1 96.62 185 PHE A O 1
ATOM 1527 N N . ILE A 1 186 ? -2.535 -2.113 12.875 1 95.31 186 ILE A N 1
ATOM 1528 C CA . ILE A 1 186 ? -3.227 -1.38 13.93 1 95.31 186 ILE A CA 1
ATOM 1529 C C . ILE A 1 186 ? -2.205 -0.751 14.875 1 95.31 186 ILE A C 1
ATOM 1531 O O . ILE A 1 186 ? -1.291 -1.428 15.352 1 95.31 186 ILE A O 1
ATOM 1535 N N . SER A 1 187 ? -2.256 0.512 15.031 1 93.94 187 SER A N 1
ATOM 1536 C CA . SER A 1 187 ? -1.529 1.219 16.078 1 93.94 187 SER A CA 1
ATOM 1537 C C . SER A 1 187 ? -2.475 1.707 17.172 1 93.94 187 SER A C 1
ATOM 1539 O O . SER A 1 187 ? -3.664 1.386 17.156 1 93.94 187 SER A O 1
ATOM 1541 N N . ASN A 1 188 ? -1.942 2.447 18.125 1 93.75 188 ASN A N 1
ATOM 1542 C CA . ASN A 1 188 ? -2.762 2.943 19.234 1 93.75 188 ASN A CA 1
ATOM 1543 C C . ASN A 1 188 ? -3.801 3.951 18.75 1 93.75 188 ASN A C 1
ATOM 1545 O O . ASN A 1 188 ? -4.859 4.098 19.359 1 93.75 188 ASN A O 1
ATOM 1549 N N . ASN A 1 189 ? -3.543 4.512 17.578 1 95.31 189 ASN A N 1
ATOM 1550 C CA . ASN A 1 189 ? -4.375 5.664 17.25 1 95.31 189 ASN A CA 1
ATOM 1551 C C . ASN A 1 189 ? -4.945 5.566 15.844 1 95.31 189 ASN A C 1
ATOM 1553 O O . ASN A 1 189 ? -5.746 6.41 15.43 1 95.31 189 ASN A O 1
ATOM 1557 N N . GLU A 1 190 ? -4.535 4.562 15.109 1 96.62 190 GLU A N 1
ATOM 1558 C CA . GLU A 1 190 ? -5 4.469 13.727 1 96.62 190 GLU A CA 1
ATOM 1559 C C . GLU A 1 190 ? -5.012 3.023 13.242 1 96.62 190 GLU A C 1
ATOM 1561 O O . GLU A 1 190 ? -4.348 2.164 13.82 1 96.62 190 GLU A O 1
ATOM 1566 N N . ILE A 1 191 ? -5.758 2.773 12.219 1 97.44 191 ILE A N 1
ATOM 1567 C CA . ILE A 1 191 ? -5.836 1.476 11.555 1 97.44 191 ILE A CA 1
ATOM 1568 C C . ILE A 1 191 ? -5.629 1.646 10.055 1 97.44 191 ILE A C 1
ATOM 1570 O O . ILE A 1 191 ? -6.191 2.561 9.445 1 97.44 191 ILE A O 1
ATOM 1574 N N . ILE A 1 192 ? -4.773 0.875 9.508 1 97.62 192 ILE A N 1
ATOM 1575 C CA . ILE A 1 192 ? -4.688 0.696 8.062 1 97.62 192 ILE A CA 1
ATOM 1576 C C . ILE A 1 192 ? -5.176 -0.701 7.688 1 97.62 192 ILE A C 1
ATOM 1578 O O . ILE A 1 192 ? -4.703 -1.699 8.242 1 97.62 192 ILE A O 1
ATOM 1582 N N . LYS A 1 193 ? -6.145 -0.773 6.859 1 98.12 193 LYS A N 1
ATOM 1583 C CA . LYS A 1 193 ? -6.703 -2.025 6.355 1 98.12 193 LYS A CA 1
ATOM 1584 C C . LYS A 1 193 ? -6.48 -2.162 4.852 1 98.12 193 LYS A C 1
ATOM 1586 O O . LYS A 1 193 ? -6.832 -1.265 4.086 1 98.12 193 LYS A O 1
ATOM 1591 N N . ILE A 1 194 ? -5.863 -3.254 4.426 1 98.12 194 ILE A N 1
ATOM 1592 C CA . ILE A 1 194 ? -5.672 -3.559 3.014 1 98.12 194 ILE A CA 1
ATOM 1593 C C . ILE A 1 194 ? -6.375 -4.867 2.664 1 98.12 194 ILE A C 1
ATOM 1595 O O . ILE A 1 194 ? -6.086 -5.91 3.256 1 98.12 194 ILE A O 1
ATOM 1599 N N . GLU A 1 195 ? -7.234 -4.766 1.717 1 98.19 195 GLU A N 1
ATOM 1600 C CA . GLU A 1 195 ? -8.078 -5.902 1.357 1 98.19 195 GLU A CA 1
ATOM 1601 C C . GLU A 1 195 ? -7.973 -6.219 -0.132 1 98.19 195 GLU A C 1
ATOM 1603 O O . GLU A 1 195 ? -7.965 -5.309 -0.966 1 98.19 195 GLU A O 1
ATOM 1608 N N . HIS A 1 196 ? -7.809 -7.449 -0.458 1 98.25 196 HIS A N 1
ATOM 1609 C CA . HIS A 1 196 ? -7.844 -7.941 -1.832 1 98.25 196 HIS A CA 1
ATOM 1610 C C . HIS A 1 196 ? -8.992 -8.922 -2.037 1 98.25 196 HIS A C 1
ATOM 1612 O O . HIS A 1 196 ? -9.117 -9.898 -1.301 1 98.25 196 HIS A O 1
ATOM 1618 N N . ILE A 1 197 ? -9.828 -8.68 -3.014 1 97.38 197 ILE A N 1
ATOM 1619 C CA . ILE A 1 197 ? -10.992 -9.508 -3.316 1 97.38 197 ILE A CA 1
ATOM 1620 C C . ILE A 1 197 ? -10.891 -10.031 -4.75 1 97.38 197 ILE A C 1
ATOM 1622 O O . ILE A 1 197 ? -10.695 -9.25 -5.688 1 97.38 197 ILE A O 1
ATOM 1626 N N . VAL A 1 198 ? -11.031 -11.328 -4.906 1 95.69 198 VAL A N 1
ATOM 1627 C CA . VAL A 1 198 ? -11.078 -11.93 -6.234 1 95.69 198 VAL A CA 1
ATOM 1628 C C . VAL A 1 198 ? -12.523 -11.969 -6.727 1 95.69 198 VAL A C 1
ATOM 1630 O O . VAL A 1 198 ? -13.406 -12.508 -6.051 1 95.69 198 VAL A O 1
ATOM 1633 N N . LEU A 1 199 ? -12.781 -11.414 -7.852 1 94.81 199 LEU A N 1
ATOM 1634 C CA . LEU A 1 199 ? -14.117 -11.383 -8.43 1 94.81 199 LEU A CA 1
ATOM 1635 C C . LEU A 1 199 ? -14.328 -12.562 -9.375 1 94.81 199 LEU A C 1
ATOM 1637 O O . LEU A 1 199 ? -15.43 -13.102 -9.469 1 94.81 199 LEU A O 1
ATOM 1641 N N . ASN A 1 200 ? -13.266 -12.875 -10.078 1 92.19 200 ASN A N 1
ATOM 1642 C CA . ASN A 1 200 ? -13.273 -13.945 -11.062 1 92.19 200 ASN A CA 1
ATOM 1643 C C . ASN A 1 200 ? -11.969 -14.727 -11.062 1 92.19 200 ASN A C 1
ATOM 1645 O O . ASN A 1 200 ? -10.891 -14.141 -11.172 1 92.19 200 ASN A O 1
ATOM 1649 N N . ARG A 1 201 ? -12.117 -16.047 -11.07 1 90.94 201 ARG A N 1
ATOM 1650 C CA . ARG A 1 201 ? -10.953 -16.922 -10.984 1 90.94 201 ARG A CA 1
ATOM 1651 C C . ARG A 1 201 ? -10.078 -16.797 -12.234 1 90.94 201 ARG A C 1
ATOM 1653 O O . ARG A 1 201 ? -8.906 -17.188 -12.219 1 90.94 201 ARG A O 1
ATOM 1660 N N . ILE A 1 202 ? -10.609 -16.266 -13.234 1 93.75 202 ILE A N 1
ATOM 1661 C CA . ILE A 1 202 ? -9.898 -16.172 -14.5 1 93.75 202 ILE A CA 1
ATOM 1662 C C . ILE A 1 202 ? -8.625 -15.344 -14.312 1 93.75 202 ILE A C 1
ATOM 1664 O O . ILE A 1 202 ? -7.688 -15.453 -15.109 1 93.75 202 ILE A O 1
ATOM 1668 N N . ILE A 1 203 ? -8.578 -14.477 -13.258 1 93.94 203 ILE A N 1
ATOM 1669 C CA . ILE A 1 203 ? -7.438 -13.609 -13 1 93.94 203 ILE A CA 1
ATOM 1670 C C . ILE A 1 203 ? -6.176 -14.453 -12.812 1 93.94 203 ILE A C 1
ATOM 1672 O O . ILE A 1 203 ? -5.086 -14.047 -13.219 1 93.94 203 ILE A O 1
ATOM 1676 N N . PHE A 1 204 ? -6.32 -15.625 -12.281 1 94.31 204 PHE A N 1
ATOM 1677 C CA . PHE A 1 204 ? -5.172 -16.5 -12.062 1 94.31 204 PHE A CA 1
ATOM 1678 C C . PHE A 1 204 ? -4.66 -17.062 -13.383 1 94.31 204 PHE A C 1
ATOM 1680 O O . PHE A 1 204 ? -3.449 -17.172 -13.594 1 94.31 204 PHE A O 1
ATOM 1687 N N . ILE A 1 205 ? -5.582 -17.344 -14.227 1 95.75 205 ILE A N 1
ATOM 1688 C CA . ILE A 1 205 ? -5.25 -17.891 -15.539 1 95.75 205 ILE A CA 1
ATOM 1689 C C . ILE A 1 205 ? -4.574 -16.828 -16.391 1 95.75 205 ILE A C 1
ATOM 1691 O O . ILE A 1 205 ? -3.57 -17.094 -17.047 1 95.75 205 ILE A O 1
ATOM 1695 N N . ILE A 1 206 ? -5.086 -15.664 -16.312 1 94 206 ILE A N 1
ATOM 1696 C CA . ILE A 1 206 ? -4.477 -14.539 -17 1 94 206 ILE A CA 1
ATOM 1697 C C . ILE A 1 206 ? -3.025 -14.375 -16.562 1 94 206 ILE A C 1
ATOM 1699 O O . ILE A 1 206 ? -2.127 -14.211 -17.391 1 94 206 ILE A O 1
ATOM 1703 N N . GLY A 1 207 ? -2.82 -14.492 -15.297 1 95.06 207 GLY A N 1
ATOM 1704 C CA . GLY A 1 207 ? -1.472 -14.414 -14.758 1 95.06 207 GLY A CA 1
ATOM 1705 C C . GLY A 1 207 ? -0.555 -15.5 -15.289 1 95.06 207 GLY A C 1
ATOM 1706 O O . GLY A 1 207 ? 0.62 -15.242 -15.57 1 95.06 207 GLY A O 1
ATOM 1707 N N . VAL A 1 208 ? -1.088 -16.656 -15.383 1 96.44 208 VAL A N 1
ATOM 1708 C CA . VAL A 1 208 ? -0.32 -17.766 -15.914 1 96.44 208 VAL A CA 1
ATOM 1709 C C . VAL A 1 208 ? 0.125 -17.469 -17.344 1 96.44 208 VAL A C 1
ATOM 1711 O O . VAL A 1 208 ? 1.302 -17.609 -17.688 1 96.44 208 VAL A O 1
ATOM 1714 N N . PHE A 1 209 ? -0.69 -17 -18.156 1 95.5 209 PHE A N 1
ATOM 1715 C CA . PHE A 1 209 ? -0.385 -16.812 -19.562 1 95.5 209 PHE A CA 1
ATOM 1716 C C . PHE A 1 209 ? 0.507 -15.602 -19.766 1 95.5 209 PHE A C 1
ATOM 1718 O O . PHE A 1 209 ? 1.356 -15.594 -20.656 1 95.5 209 PHE A O 1
ATOM 1725 N N . TYR A 1 210 ? 0.319 -14.586 -18.938 1 93 210 TYR A N 1
ATOM 1726 C CA . TYR A 1 210 ? 1.299 -13.508 -18.922 1 93 210 TYR A CA 1
ATOM 1727 C C . TYR A 1 210 ? 2.691 -14.031 -18.594 1 93 210 TYR A C 1
ATOM 1729 O O . TYR A 1 210 ? 3.678 -13.617 -19.203 1 93 210 TYR A O 1
ATOM 1737 N N . SER A 1 211 ? 2.684 -14.898 -17.672 1 96 211 SER A N 1
ATOM 1738 C CA . SER A 1 211 ? 3.953 -15.469 -17.234 1 96 211 SER A CA 1
ATOM 1739 C C . SER A 1 211 ? 4.598 -16.297 -18.344 1 96 211 SER A C 1
ATOM 1741 O O . SER A 1 211 ? 5.816 -16.281 -18.516 1 96 211 SER A O 1
ATOM 1743 N N . ILE A 1 212 ? 3.781 -17.016 -19.078 1 96.44 212 ILE A N 1
ATOM 1744 C CA . ILE A 1 212 ? 4.281 -17.828 -20.188 1 96.44 212 ILE A CA 1
ATOM 1745 C C . ILE A 1 212 ? 4.984 -16.938 -21.203 1 96.44 212 ILE A C 1
ATOM 1747 O O . ILE A 1 212 ? 6.133 -17.188 -21.578 1 96.44 212 ILE A O 1
ATOM 1751 N N . LEU A 1 213 ? 4.336 -15.883 -21.594 1 94.25 213 LEU A N 1
ATOM 1752 C CA . LEU A 1 213 ? 4.867 -14.984 -22.609 1 94.25 213 LEU A CA 1
ATOM 1753 C C . LEU A 1 213 ? 6.156 -14.32 -22.125 1 94.25 213 LEU A C 1
ATOM 1755 O O . LEU A 1 213 ? 7.102 -14.156 -22.891 1 94.25 213 LEU A O 1
ATOM 1759 N N . TRP A 1 214 ? 6.211 -14.047 -20.922 1 94.19 214 TRP A N 1
ATOM 1760 C CA . TRP A 1 214 ? 7.387 -13.398 -20.344 1 94.19 214 TRP A CA 1
ATOM 1761 C C . TRP A 1 214 ? 8.555 -14.367 -20.234 1 94.19 214 TRP A C 1
ATOM 1763 O O . TRP A 1 214 ? 9.688 -14.031 -20.578 1 94.19 214 TRP A O 1
ATOM 1773 N N . LEU A 1 215 ? 8.281 -15.57 -19.828 1 94.75 215 LEU A N 1
ATOM 1774 C CA . LEU A 1 215 ? 9.305 -16.562 -19.484 1 94.75 215 LEU A CA 1
ATOM 1775 C C . LEU A 1 215 ? 10 -17.078 -20.734 1 94.75 215 LEU A C 1
ATOM 1777 O O . LEU A 1 215 ? 11.188 -17.406 -20.703 1 94.75 215 LEU A O 1
ATOM 1781 N N . LEU A 1 216 ? 9.312 -17.188 -21.844 1 93.62 216 LEU A N 1
ATOM 1782 C CA . LEU A 1 216 ? 9.844 -17.812 -23.062 1 93.62 216 LEU A CA 1
ATOM 1783 C C . LEU A 1 216 ? 11.008 -17 -23.625 1 93.62 216 LEU A C 1
ATOM 1785 O O . LEU A 1 216 ? 11.797 -17.5 -24.422 1 93.62 216 LEU A O 1
ATOM 1789 N N . ASN A 1 217 ? 11.242 -15.781 -23.141 1 89.56 217 ASN A N 1
ATOM 1790 C CA . ASN A 1 217 ? 12.328 -14.922 -23.609 1 89.56 217 ASN A CA 1
ATOM 1791 C C . ASN A 1 217 ? 13.375 -14.695 -22.531 1 89.56 217 ASN A C 1
ATOM 1793 O O . ASN A 1 217 ? 14.18 -13.773 -22.625 1 89.56 217 ASN A O 1
ATOM 1797 N N . LYS A 1 218 ? 13.391 -15.57 -21.562 1 94.31 218 LYS A N 1
ATOM 1798 C CA . LYS A 1 218 ? 14.305 -15.344 -20.438 1 94.31 218 LYS A CA 1
ATOM 1799 C C . LYS A 1 218 ? 15.367 -16.438 -20.375 1 94.31 218 LYS A C 1
ATOM 1801 O O . LYS A 1 218 ? 15.172 -17.531 -20.875 1 94.31 218 LYS A O 1
ATOM 1806 N N . LYS A 1 219 ? 16.438 -16.141 -19.797 1 95.88 219 LYS A N 1
ATOM 1807 C CA . LYS A 1 219 ? 17.516 -17.094 -19.547 1 95.88 219 LYS A CA 1
ATOM 1808 C C . LYS A 1 219 ? 17.172 -18.016 -18.375 1 95.88 219 LYS A C 1
ATOM 1810 O O . LYS A 1 219 ? 16.188 -17.797 -17.672 1 95.88 219 LYS A O 1
ATOM 1815 N N . ASN A 1 220 ? 18.016 -19.031 -18.219 1 97.19 220 ASN A N 1
ATOM 1816 C CA . ASN A 1 220 ? 17.859 -19.922 -17.078 1 97.19 220 ASN A CA 1
ATOM 1817 C C . ASN A 1 220 ? 17.875 -19.141 -15.758 1 97.19 220 ASN A C 1
ATOM 1819 O O . ASN A 1 220 ? 18.656 -18.203 -15.602 1 97.19 220 ASN A O 1
ATOM 1823 N N . GLY A 1 221 ? 16.984 -19.562 -14.859 1 97.69 221 GLY A N 1
ATOM 1824 C CA . GLY A 1 221 ? 16.906 -18.906 -13.562 1 97.69 221 GLY A CA 1
ATOM 1825 C C . GLY A 1 221 ? 15.594 -19.172 -12.844 1 97.69 221 GLY A C 1
ATOM 1826 O O . GLY A 1 221 ? 14.68 -19.766 -13.414 1 97.69 221 GLY A O 1
ATOM 1827 N N . LEU A 1 222 ? 15.602 -18.812 -11.602 1 97.62 222 LEU A N 1
ATOM 1828 C CA . LEU A 1 222 ? 14.398 -18.906 -10.781 1 97.62 222 LEU A CA 1
ATOM 1829 C C . LEU A 1 222 ? 13.711 -17.547 -10.688 1 97.62 222 LEU A C 1
ATOM 1831 O O . LEU A 1 222 ? 14.266 -16.594 -10.117 1 97.62 222 LEU A O 1
ATOM 1835 N N . TYR A 1 223 ? 12.508 -17.516 -11.227 1 96.56 223 TYR A N 1
ATOM 1836 C CA . TYR A 1 223 ? 11.766 -16.266 -11.297 1 96.56 223 TYR A CA 1
ATOM 1837 C C . TYR A 1 223 ? 10.5 -16.328 -10.453 1 96.56 223 TYR A C 1
ATOM 1839 O O . TYR A 1 223 ? 10.055 -17.406 -10.07 1 96.56 223 TYR A O 1
ATOM 1847 N N . SER A 1 224 ? 10.008 -15.109 -10.148 1 94.06 224 SER A N 1
ATOM 1848 C CA . SER A 1 224 ? 8.742 -14.938 -9.445 1 94.06 224 SER A CA 1
ATOM 1849 C C . SER A 1 224 ? 7.844 -13.938 -10.172 1 94.06 224 SER A C 1
ATOM 1851 O O . SER A 1 224 ? 8.258 -13.32 -11.156 1 94.06 224 SER A O 1
ATOM 1853 N N . MET A 1 225 ? 6.668 -13.828 -9.648 1 93 225 MET A N 1
ATOM 1854 C CA . MET A 1 225 ? 5.75 -12.867 -10.25 1 93 225 MET A CA 1
ATOM 1855 C C . MET A 1 225 ? 6.246 -11.438 -10.062 1 93 225 MET A C 1
ATOM 1857 O O . MET A 1 225 ? 5.898 -10.547 -10.844 1 93 225 MET A O 1
ATOM 1861 N N . TYR A 1 226 ? 7.043 -11.289 -9.047 1 90.38 226 TYR A N 1
ATOM 1862 C CA . TYR A 1 226 ? 7.66 -9.984 -8.859 1 90.38 226 TYR A CA 1
ATOM 1863 C C . TYR A 1 226 ? 8.5 -9.586 -10.07 1 90.38 226 TYR A C 1
ATOM 1865 O O . TYR A 1 226 ? 8.469 -8.438 -10.5 1 90.38 226 TYR A O 1
ATOM 1873 N N . ASP A 1 227 ? 9.203 -10.531 -10.641 1 92.25 227 ASP A N 1
ATOM 1874 C CA . ASP A 1 227 ? 10.039 -10.281 -11.805 1 92.25 227 ASP A CA 1
ATOM 1875 C C . ASP A 1 227 ? 9.188 -9.93 -13.023 1 92.25 227 ASP A C 1
ATOM 1877 O O . ASP A 1 227 ? 9.578 -9.078 -13.836 1 92.25 227 ASP A O 1
ATOM 1881 N N . ILE A 1 228 ? 8.094 -10.484 -13.109 1 90.81 228 ILE A N 1
ATOM 1882 C CA . ILE A 1 228 ? 7.23 -10.328 -14.273 1 90.81 228 ILE A CA 1
ATOM 1883 C C . ILE A 1 228 ? 6.496 -8.992 -14.195 1 90.81 228 ILE A C 1
ATOM 1885 O O . ILE A 1 228 ? 6.488 -8.227 -15.164 1 90.81 228 ILE A O 1
ATOM 1889 N N . TYR A 1 229 ? 6.02 -8.719 -13.023 1 88.69 229 TYR A N 1
ATOM 1890 C CA . TYR A 1 229 ? 5.105 -7.586 -12.914 1 88.69 229 TYR A CA 1
ATOM 1891 C C . TYR A 1 229 ? 5.863 -6.301 -12.617 1 88.69 229 TYR A C 1
ATOM 1893 O O . TYR A 1 229 ? 5.418 -5.211 -12.984 1 88.69 229 TYR A O 1
ATOM 1901 N N . PHE A 1 230 ? 7.074 -6.445 -11.945 1 85.06 230 PHE A N 1
ATOM 1902 C CA . PHE A 1 230 ? 7.617 -5.215 -11.375 1 85.06 230 PHE A CA 1
ATOM 1903 C C . PHE A 1 230 ? 9.047 -4.992 -11.844 1 85.06 230 PHE A C 1
ATOM 1905 O O . PHE A 1 230 ? 9.625 -3.932 -11.602 1 85.06 230 PHE A O 1
ATOM 1912 N N . LYS A 1 231 ? 9.68 -6.016 -12.422 1 74.31 231 LYS A N 1
ATOM 1913 C CA . LYS A 1 231 ? 11.031 -5.797 -12.914 1 74.31 231 LYS A CA 1
ATOM 1914 C C . LYS A 1 231 ? 11.039 -5.57 -14.43 1 74.31 231 LYS A C 1
ATOM 1916 O O . LYS A 1 231 ? 10.43 -6.34 -15.18 1 74.31 231 LYS A O 1
ATOM 1921 N N . CYS A 1 232 ? 11.172 -4.246 -14.906 1 59.38 232 CYS A N 1
ATOM 1922 C CA . CYS A 1 232 ? 11.289 -3.941 -16.328 1 59.38 232 CYS A CA 1
ATOM 1923 C C . CYS A 1 232 ? 12.617 -4.426 -16.875 1 59.38 232 CYS A C 1
ATOM 1925 O O . CYS A 1 232 ? 13.609 -4.492 -16.156 1 59.38 232 CYS A O 1
ATOM 1927 N N . MET B 1 1 ? 14.602 23.719 26.391 1 91.69 1 MET B N 1
ATOM 1928 C CA . MET B 1 1 ? 13.164 23.625 26.156 1 91.69 1 MET B CA 1
ATOM 1929 C C . MET B 1 1 ? 12.797 24.25 24.812 1 91.69 1 MET B C 1
ATOM 1931 O O . MET B 1 1 ? 13.367 25.281 24.422 1 91.69 1 MET B O 1
ATOM 1935 N N . ILE B 1 2 ? 11.93 23.641 24.094 1 96.12 2 ILE B N 1
ATOM 1936 C CA . ILE B 1 2 ? 11.531 24.141 22.781 1 96.12 2 ILE B CA 1
ATOM 1937 C C . ILE B 1 2 ? 10.352 25.094 22.938 1 96.12 2 ILE B C 1
ATOM 1939 O O . ILE B 1 2 ? 9.352 24.781 23.578 1 96.12 2 ILE B O 1
ATOM 1943 N N . LYS B 1 3 ? 10.477 26.266 22.391 1 97.06 3 LYS B N 1
ATOM 1944 C CA . LYS B 1 3 ? 9.438 27.297 22.469 1 97.06 3 LYS B CA 1
ATOM 1945 C C . LYS B 1 3 ? 8.477 27.203 21.297 1 97.06 3 LYS B C 1
ATOM 1947 O O . LYS B 1 3 ? 8.914 27.125 20.141 1 97.06 3 LYS B O 1
ATOM 1952 N N . ILE B 1 4 ? 7.191 27.297 21.656 1 97.25 4 ILE B N 1
ATOM 1953 C CA . ILE B 1 4 ? 6.184 27.109 20.609 1 97.25 4 ILE B CA 1
ATOM 1954 C C . ILE B 1 4 ? 5.223 28.297 20.609 1 97.25 4 ILE B C 1
ATOM 1956 O O . ILE B 1 4 ? 4.82 28.781 21.672 1 97.25 4 ILE B O 1
ATOM 1960 N N . PHE B 1 5 ? 4.953 28.766 19.453 1 97.19 5 PHE B N 1
ATOM 1961 C CA . PHE B 1 5 ? 3.893 29.75 19.25 1 97.19 5 PHE B CA 1
ATOM 1962 C C . PHE B 1 5 ? 2.869 29.234 18.25 1 97.19 5 PHE B C 1
ATOM 1964 O O . PHE B 1 5 ? 3.232 28.781 17.156 1 97.19 5 PHE B O 1
ATOM 1971 N N . VAL B 1 6 ? 1.547 29.328 18.578 1 97.19 6 VAL B N 1
ATOM 1972 C CA . VAL B 1 6 ? 0.524 28.672 17.781 1 97.19 6 VAL B CA 1
ATOM 1973 C C . VAL B 1 6 ? -0.399 29.703 17.156 1 97.19 6 VAL B C 1
ATOM 1975 O O . VAL B 1 6 ? -0.993 30.531 17.859 1 97.19 6 VAL B O 1
ATOM 1978 N N . PHE B 1 7 ? -0.427 29.703 15.805 1 97.06 7 PHE B N 1
ATOM 1979 C CA . PHE B 1 7 ? -1.474 30.438 15.102 1 97.06 7 PHE B CA 1
ATOM 1980 C C . PHE B 1 7 ? -2.715 29.562 14.922 1 97.06 7 PHE B C 1
ATOM 1982 O O . PHE B 1 7 ? -2.65 28.5 14.32 1 97.06 7 PHE B O 1
ATOM 1989 N N . GLY B 1 8 ? -3.828 30 15.383 1 95.44 8 GLY B N 1
ATOM 1990 C CA . GLY B 1 8 ? -5.031 29.188 15.461 1 95.44 8 GLY B CA 1
ATOM 1991 C C . GLY B 1 8 ? -5.152 28.438 16.766 1 95.44 8 GLY B C 1
ATOM 1992 O O . GLY B 1 8 ? -5.492 27.25 16.781 1 95.44 8 GLY B O 1
ATOM 1993 N N . ILE B 1 9 ? -4.848 29.094 17.859 1 95 9 ILE B N 1
ATOM 1994 C CA . ILE B 1 9 ? -4.652 28.469 19.156 1 95 9 ILE B CA 1
ATOM 1995 C C . ILE B 1 9 ? -6 28.047 19.734 1 95 9 ILE B C 1
ATOM 1997 O O . ILE B 1 9 ? -6.066 27.109 20.531 1 95 9 ILE B O 1
ATOM 2001 N N . THR B 1 10 ? -7.082 28.609 19.266 1 93.56 10 THR B N 1
ATOM 2002 C CA . THR B 1 10 ? -8.383 28.281 19.859 1 93.56 10 THR B CA 1
ATOM 2003 C C . THR B 1 10 ? -9.133 27.281 18.984 1 93.56 10 THR B C 1
ATOM 2005 O O . THR B 1 10 ? -10.234 26.859 19.328 1 93.56 10 THR B O 1
ATOM 2008 N N . GLY B 1 11 ? -8.539 26.984 17.875 1 90.25 11 GLY B N 1
ATOM 2009 C CA . GLY B 1 11 ? -9.148 25.969 17.047 1 90.25 11 GLY B CA 1
ATOM 2010 C C . GLY B 1 11 ? -9 24.562 17.609 1 90.25 11 GLY B C 1
ATOM 2011 O O . GLY B 1 11 ? -8.391 24.375 18.672 1 90.25 11 GLY B O 1
ATOM 2012 N N . LYS B 1 12 ? -9.594 23.578 16.922 1 86.38 12 LYS B N 1
ATOM 2013 C CA . LYS B 1 12 ? -9.57 22.203 17.375 1 86.38 12 LYS B CA 1
ATOM 2014 C C . LYS B 1 12 ? -8.133 21.703 17.547 1 86.38 12 LYS B C 1
ATOM 2016 O O . LYS B 1 12 ? -7.781 21.188 18.609 1 86.38 12 LYS B O 1
ATOM 2021 N N . ILE B 1 13 ? -7.316 21.953 16.562 1 89.81 13 ILE B N 1
ATOM 2022 C CA . ILE B 1 13 ? -5.934 21.484 16.625 1 89.81 13 ILE B CA 1
ATOM 2023 C C . ILE B 1 13 ? -5.16 22.312 17.656 1 89.81 13 ILE B C 1
ATOM 2025 O O . ILE B 1 13 ? -4.379 21.766 18.438 1 89.81 13 ILE B O 1
ATOM 2029 N N . GLY B 1 14 ? -5.383 23.625 17.641 1 93.69 14 GLY B N 1
ATOM 2030 C CA . GLY B 1 14 ? -4.738 24.484 18.625 1 93.69 14 GLY B CA 1
ATOM 2031 C C . GLY B 1 14 ? -4.98 24.031 20.047 1 93.69 14 GLY B C 1
ATOM 2032 O O . GLY B 1 14 ? -4.035 23.906 20.844 1 93.69 14 GLY B O 1
ATOM 2033 N N . LYS B 1 15 ? -6.184 23.719 20.328 1 94.56 15 LYS B N 1
ATOM 2034 C CA . LYS B 1 15 ? -6.547 23.266 21.672 1 94.56 15 LYS B CA 1
ATOM 2035 C C . LYS B 1 15 ? -5.871 21.938 22 1 94.56 15 LYS B C 1
ATOM 2037 O O . LYS B 1 15 ? -5.41 21.75 23.125 1 94.56 15 LYS B O 1
ATOM 2042 N N . SER B 1 16 ? -5.84 21.094 21.031 1 94.19 16 SER B N 1
ATOM 2043 C CA . SER B 1 16 ? -5.199 19.797 21.234 1 94.19 16 SER B CA 1
ATOM 2044 C C . SER B 1 16 ? -3.701 19.953 21.484 1 94.19 16 SER B C 1
ATOM 2046 O O . SER B 1 16 ? -3.125 19.219 22.297 1 94.19 16 SER B O 1
ATOM 2048 N N . ILE B 1 17 ? -3.129 20.875 20.828 1 95.5 17 ILE B N 1
ATOM 2049 C CA . ILE B 1 17 ? -1.709 21.156 21.016 1 95.5 17 ILE B CA 1
ATOM 2050 C C . ILE B 1 17 ? -1.463 21.641 22.438 1 95.5 17 ILE B C 1
ATOM 2052 O O . ILE B 1 17 ? -0.561 21.141 23.125 1 95.5 17 ILE B O 1
ATOM 2056 N N . ILE B 1 18 ? -2.32 22.5 22.844 1 94.69 18 ILE B N 1
ATOM 2057 C CA . ILE B 1 18 ? -2.197 23.047 24.188 1 94.69 18 ILE B CA 1
ATOM 2058 C C . I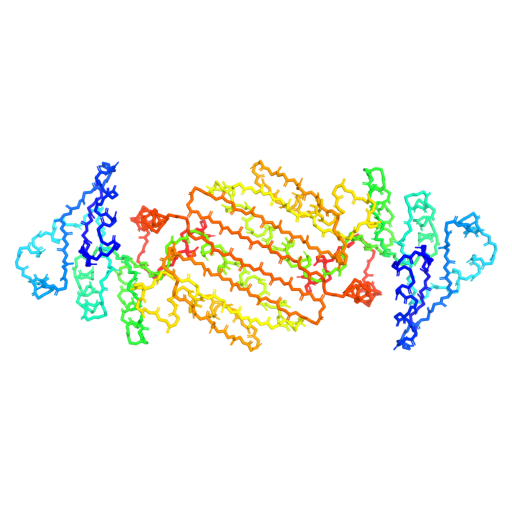LE B 1 18 ? -2.281 21.922 25.219 1 94.69 18 ILE B C 1
ATOM 2060 O O . ILE B 1 18 ? -1.462 21.844 26.125 1 94.69 18 ILE B O 1
ATOM 2064 N N . ASN B 1 19 ? -3.203 21.078 25.031 1 94.75 19 ASN B N 1
ATOM 2065 C CA . ASN B 1 19 ? -3.395 19.953 25.953 1 94.75 19 ASN B CA 1
ATOM 2066 C C . ASN B 1 19 ? -2.188 19.016 25.953 1 94.75 19 ASN B C 1
ATOM 2068 O O . ASN B 1 19 ? -1.78 18.531 27.016 1 94.75 19 ASN B O 1
ATOM 2072 N N . TYR B 1 20 ? -1.716 18.812 24.812 1 94.38 20 TYR B N 1
ATOM 2073 C CA . TYR B 1 20 ? -0.554 17.938 24.688 1 94.38 20 TYR B CA 1
ATOM 2074 C C . TYR B 1 20 ? 0.66 18.547 25.391 1 94.38 20 TYR B C 1
ATOM 2076 O O . TYR B 1 20 ? 1.45 17.828 26 1 94.38 20 TYR B O 1
ATOM 2084 N N . LEU B 1 21 ? 0.804 19.797 25.344 1 94.62 21 LEU B N 1
ATOM 2085 C CA . LEU B 1 21 ? 1.935 20.5 25.922 1 94.62 21 LEU B CA 1
ATOM 2086 C C . LEU B 1 21 ? 1.907 20.422 27.438 1 94.62 21 LEU B C 1
ATOM 2088 O O . LEU B 1 21 ? 2.957 20.453 28.094 1 94.62 21 LEU B O 1
ATOM 2092 N N . LYS B 1 22 ? 0.732 20.266 27.953 1 92.25 22 LYS B N 1
ATOM 2093 C CA . LYS B 1 22 ? 0.585 20.156 29.391 1 92.25 22 LYS B CA 1
ATOM 2094 C C . LYS B 1 22 ? 1.257 18.891 29.922 1 92.25 22 LYS B C 1
ATOM 2096 O O . LYS B 1 22 ? 1.715 18.859 31.078 1 92.25 22 LYS B O 1
ATOM 2101 N N . LEU B 1 23 ? 1.406 17.938 29.094 1 90.31 23 LEU B N 1
ATOM 2102 C CA . LEU B 1 23 ? 1.902 16.641 29.516 1 90.31 23 LEU B CA 1
ATOM 2103 C C . LEU B 1 23 ? 3.361 16.453 29.109 1 90.31 23 LEU B C 1
ATOM 2105 O O . LEU B 1 23 ? 3.967 15.422 29.406 1 90.31 23 LEU B O 1
ATOM 2109 N N . ASN B 1 24 ? 3.896 17.406 28.469 1 90.25 24 ASN B N 1
ATOM 2110 C CA . ASN B 1 24 ? 5.262 17.297 27.969 1 90.25 24 ASN B CA 1
ATOM 2111 C C . ASN B 1 24 ? 6.113 18.484 28.391 1 90.25 24 ASN B C 1
ATOM 2113 O O . ASN B 1 24 ? 5.926 19.594 27.891 1 90.25 24 ASN B O 1
ATOM 2117 N N . LYS B 1 25 ? 7.141 18.188 29.172 1 90.62 25 LYS B N 1
ATOM 2118 C CA . LYS B 1 25 ? 7.922 19.234 29.812 1 90.62 25 LYS B CA 1
ATOM 2119 C C . LYS B 1 25 ? 9.039 19.719 28.875 1 90.62 25 LYS B C 1
ATOM 2121 O O . LYS B 1 25 ? 9.711 20.719 29.188 1 90.62 25 LYS B O 1
ATOM 2126 N N . ASN B 1 26 ? 9.188 19.109 27.719 1 93.38 26 ASN B N 1
ATOM 2127 C CA . ASN B 1 26 ? 10.25 19.484 26.781 1 93.38 26 ASN B CA 1
ATOM 2128 C C . ASN B 1 26 ? 9.859 20.688 25.938 1 93.38 26 ASN B C 1
ATOM 2130 O O . ASN B 1 26 ? 10.703 21.266 25.25 1 93.38 26 ASN B O 1
ATOM 2134 N N . PHE B 1 27 ? 8.594 21.047 26.125 1 95.62 27 PHE B N 1
ATOM 2135 C CA . PHE B 1 27 ? 8.078 22.141 25.297 1 95.62 27 PHE B CA 1
ATOM 2136 C C . PHE B 1 27 ? 7.461 23.234 26.172 1 95.62 27 PHE B C 1
ATOM 2138 O O . PHE B 1 27 ? 6.965 22.953 27.266 1 95.62 27 PHE B O 1
ATOM 2145 N N . ILE B 1 28 ? 7.504 24.484 25.672 1 94.56 28 ILE B N 1
ATOM 2146 C CA . ILE B 1 28 ? 6.848 25.578 26.359 1 94.56 28 ILE B CA 1
ATOM 2147 C C . ILE B 1 28 ? 6.039 26.406 25.359 1 94.56 28 ILE B C 1
ATOM 2149 O O . ILE B 1 28 ? 6.531 26.734 24.281 1 94.56 28 ILE B O 1
ATOM 2153 N N . LEU B 1 29 ? 4.816 26.672 25.703 1 95.69 29 LEU B N 1
ATOM 2154 C CA . LEU B 1 29 ? 3.959 27.531 24.906 1 95.69 29 LEU B CA 1
ATOM 2155 C C . LEU B 1 29 ? 4.164 29 25.266 1 95.69 29 LEU B C 1
ATOM 2157 O O . LEU B 1 29 ? 3.895 29.406 26.406 1 95.69 29 LEU B O 1
ATOM 2161 N N . LEU B 1 30 ? 4.605 29.766 24.359 1 94.75 30 LEU B N 1
ATOM 2162 C CA . LEU B 1 30 ? 4.871 31.172 24.641 1 94.75 30 LEU B CA 1
ATOM 2163 C C . LEU B 1 30 ? 3.652 32.031 24.328 1 94.75 30 LEU B C 1
ATOM 2165 O O . LEU B 1 30 ? 3.57 33.188 24.75 1 94.75 30 LEU B O 1
ATOM 2169 N N . GLY B 1 31 ? 2.734 31.453 23.516 1 92.75 31 GLY B N 1
ATOM 2170 C CA . GLY B 1 31 ? 1.508 32.156 23.188 1 92.75 31 GLY B CA 1
ATOM 2171 C C . GLY B 1 31 ? 0.855 31.656 21.906 1 92.75 31 GLY B C 1
ATOM 2172 O O . GLY B 1 31 ? 1.254 30.625 21.375 1 92.75 31 GLY B O 1
ATOM 2173 N N . GLY B 1 32 ? -0.177 32.344 21.531 1 94.38 32 GLY B N 1
ATOM 2174 C CA . GLY B 1 32 ? -0.893 32.031 20.312 1 94.38 32 GLY B CA 1
ATOM 2175 C C . GLY B 1 32 ? -1.871 33.094 19.891 1 94.38 32 GLY B C 1
ATOM 2176 O O . GLY B 1 32 ? -2.137 34.031 20.656 1 94.38 32 GLY B O 1
ATOM 2177 N N . ILE B 1 33 ? -2.252 32.969 18.672 1 93.69 33 ILE B N 1
ATOM 2178 C CA . ILE B 1 33 ? -3.193 33.906 18.078 1 93.69 33 ILE B CA 1
ATOM 2179 C C . ILE B 1 33 ? -4.438 33.156 17.594 1 93.69 33 ILE B C 1
ATOM 2181 O O . ILE B 1 33 ? -4.344 32.031 17.141 1 93.69 33 ILE B O 1
ATOM 2185 N N . ASN B 1 34 ? -5.602 33.781 17.828 1 92.31 34 ASN B N 1
ATOM 2186 C CA . ASN B 1 34 ? -6.844 33.25 17.281 1 92.31 34 ASN B CA 1
ATOM 2187 C C . ASN B 1 34 ? -7.465 34.219 16.281 1 92.31 34 ASN B C 1
ATOM 2189 O O . ASN B 1 34 ? -6.891 35.281 15.992 1 92.31 34 ASN B O 1
ATOM 2193 N N . LYS B 1 35 ? -8.586 33.812 15.727 1 87.06 35 LYS B N 1
ATOM 2194 C CA . LYS B 1 35 ? -9.242 34.594 14.68 1 87.06 35 LYS B CA 1
ATOM 2195 C C . LYS B 1 35 ? -9.602 36 15.18 1 87.06 35 LYS B C 1
ATOM 2197 O O . LYS B 1 35 ? -9.5 36.969 14.43 1 87.06 35 LYS B O 1
ATOM 2202 N N . LYS B 1 36 ? -9.875 36.156 16.422 1 87.75 36 LYS B N 1
ATOM 2203 C CA . LYS B 1 36 ? -10.367 37.406 16.984 1 87.75 36 LYS B CA 1
ATOM 2204 C C . LYS B 1 36 ? -9.234 38.406 17.188 1 87.75 36 LYS B C 1
ATOM 2206 O O . LYS B 1 36 ? -9.445 39.625 17.172 1 87.75 36 LYS B O 1
ATOM 2211 N N . ASN B 1 37 ? -8.117 37.906 17.359 1 85.81 37 ASN B N 1
ATOM 2212 C CA . ASN B 1 37 ? -7.043 38.812 17.703 1 85.81 37 ASN B CA 1
ATOM 2213 C C . ASN B 1 37 ? -5.926 38.781 16.656 1 85.81 37 ASN B C 1
ATOM 2215 O O . ASN B 1 37 ? -4.773 39.094 16.969 1 85.81 37 ASN B O 1
ATOM 2219 N N . PHE B 1 38 ? -6.191 38.344 15.445 1 85.5 38 PHE B N 1
ATOM 2220 C CA . PHE B 1 38 ? -5.121 38.219 14.461 1 85.5 38 PHE B CA 1
ATOM 2221 C C . PHE B 1 38 ? -4.523 39.594 14.133 1 85.5 38 PHE B C 1
ATOM 2223 O O . PHE B 1 38 ? -3.377 39.688 13.695 1 85.5 38 PHE B O 1
ATOM 2230 N N . PHE B 1 39 ? -5.332 40.625 14.344 1 85.31 39 PHE B N 1
ATOM 2231 C CA . PHE B 1 39 ? -4.879 42 14.078 1 85.31 39 PHE B CA 1
ATOM 2232 C C . PHE B 1 39 ? -3.771 42.406 15.047 1 85.31 39 PHE B C 1
ATOM 2234 O O . PHE B 1 39 ? -3.016 43.344 14.773 1 85.31 39 PHE B O 1
ATOM 2241 N N . LYS B 1 40 ? -3.574 41.656 16.109 1 87.19 40 LYS B N 1
ATOM 2242 C CA . LYS B 1 40 ? -2.588 42 17.141 1 87.19 40 LYS B CA 1
ATOM 2243 C C . LYS B 1 40 ? -1.231 41.375 16.828 1 87.19 40 LYS B C 1
ATOM 2245 O O . LYS B 1 40 ? -0.264 41.562 17.562 1 87.19 40 LYS B O 1
ATOM 2250 N N . LEU B 1 41 ? -1.08 40.594 15.812 1 85.69 41 LEU B N 1
ATOM 2251 C CA . LEU B 1 41 ? 0.099 39.812 15.469 1 85.69 41 LEU B CA 1
ATOM 2252 C C . LEU B 1 41 ? 1.327 40.688 15.328 1 85.69 41 LEU B C 1
ATOM 2254 O O . LEU B 1 41 ? 2.439 40.281 15.664 1 85.69 41 LEU B O 1
ATOM 2258 N N . PHE B 1 42 ? 1.128 42 14.977 1 86 42 PHE B N 1
ATOM 2259 C CA . PHE B 1 42 ? 2.287 42.844 14.742 1 86 42 PHE B CA 1
ATOM 2260 C C . PHE B 1 42 ? 2.438 43.875 15.859 1 86 42 PHE B C 1
ATOM 2262 O O . PHE B 1 42 ? 3.258 44.781 15.766 1 86 42 PHE B O 1
ATOM 2269 N N . ASN B 1 43 ? 1.743 43.594 16.891 1 89.44 43 ASN B N 1
ATOM 2270 C CA . ASN B 1 43 ? 1.875 44.531 18 1 89.44 43 ASN B CA 1
ATOM 2271 C C . ASN B 1 43 ? 3.164 44.281 18.781 1 89.44 43 ASN B C 1
ATOM 2273 O O . ASN B 1 43 ? 3.791 43.25 18.656 1 89.44 43 ASN B O 1
ATOM 2277 N N . ASN B 1 44 ? 3.547 45.219 19.625 1 89.62 44 ASN B N 1
ATOM 2278 C CA . ASN B 1 44 ? 4.809 45.25 20.359 1 89.62 44 ASN B CA 1
ATOM 2279 C C . ASN B 1 44 ? 4.922 44.031 21.297 1 89.62 44 ASN B C 1
ATOM 2281 O O . ASN B 1 44 ? 5.992 43.438 21.422 1 89.62 44 ASN B O 1
ATOM 2285 N N . LYS B 1 45 ? 3.873 43.656 21.875 1 89.31 45 LYS B N 1
ATOM 2286 C CA . LYS B 1 45 ? 3.883 42.562 22.812 1 89.31 45 LYS B CA 1
ATOM 2287 C C . LYS B 1 45 ? 4.305 41.25 22.125 1 89.31 45 LYS B C 1
ATOM 2289 O O . LYS B 1 45 ? 5.18 40.531 22.609 1 89.31 45 LYS B O 1
ATOM 2294 N N . TYR B 1 46 ? 3.725 41.062 21.016 1 90.31 46 TYR B N 1
ATOM 2295 C CA . TYR B 1 46 ? 4.043 39.844 20.281 1 90.31 46 TYR B CA 1
ATOM 2296 C C . TYR B 1 46 ? 5.434 39.906 19.672 1 90.31 46 TYR B C 1
ATOM 2298 O O . TYR B 1 46 ? 6.152 38.938 19.609 1 90.31 46 TYR B O 1
ATOM 2306 N N . ASN B 1 47 ? 5.809 41.094 19.25 1 90.88 47 ASN B N 1
ATOM 2307 C CA . ASN B 1 47 ? 7.164 41.25 18.734 1 90.88 47 ASN B CA 1
ATOM 2308 C C . ASN B 1 47 ? 8.211 40.875 19.781 1 90.88 47 ASN B C 1
ATOM 2310 O O . ASN B 1 47 ? 9.219 40.25 19.469 1 90.88 47 ASN B O 1
ATOM 2314 N N . LEU B 1 48 ? 7.957 41.281 21 1 91.81 48 LEU B N 1
ATOM 2315 C CA . LEU B 1 48 ? 8.867 40.938 22.094 1 91.81 48 LEU B CA 1
ATOM 2316 C C . LEU B 1 48 ? 8.938 39.438 22.312 1 91.81 48 LEU B C 1
ATOM 2318 O O . LEU B 1 48 ? 10.016 38.906 22.578 1 91.81 48 LEU B O 1
ATOM 2322 N N . ILE B 1 49 ? 7.77 38.844 22.219 1 92 49 ILE B N 1
ATOM 2323 C CA . ILE B 1 49 ? 7.719 37.406 22.359 1 92 49 ILE B CA 1
ATOM 2324 C C . ILE B 1 49 ? 8.555 36.75 21.266 1 92 49 ILE B C 1
ATOM 2326 O O . ILE B 1 49 ? 9.359 35.875 21.547 1 92 49 ILE B O 1
ATOM 2330 N N . PHE B 1 50 ? 8.406 37.219 20.016 1 93.31 50 PHE B N 1
ATOM 2331 C CA . PHE B 1 50 ? 9.078 36.625 18.875 1 93.31 50 PHE B CA 1
ATOM 2332 C C . PHE B 1 50 ? 10.586 36.844 18.953 1 93.31 50 PHE B C 1
ATOM 2334 O O . PHE B 1 50 ? 11.367 35.969 18.531 1 93.31 50 PHE B O 1
ATOM 2341 N N . LEU B 1 51 ? 11 37.938 19.594 1 90.88 51 LEU B N 1
ATOM 2342 C CA . LEU B 1 51 ? 12.422 38.188 19.797 1 90.88 51 LEU B CA 1
ATOM 2343 C C . LEU B 1 51 ? 13.039 37.219 20.781 1 90.88 51 LEU B C 1
ATOM 2345 O O . LEU B 1 51 ? 14.211 36.875 20.656 1 90.88 51 LEU B O 1
ATOM 2349 N N . LYS B 1 52 ? 12.188 36.75 21.641 1 90.06 52 LYS B N 1
ATOM 2350 C CA . LYS B 1 52 ? 12.641 35.781 22.641 1 90.06 52 LYS B CA 1
ATOM 2351 C C . LYS B 1 52 ? 12.703 34.375 22.047 1 90.06 52 LYS B C 1
ATOM 2353 O O . LYS B 1 52 ? 13.32 33.469 22.641 1 90.06 52 LYS B O 1
ATOM 2358 N N . MET B 1 53 ? 12.07 34.188 20.859 1 89.88 53 MET B N 1
ATOM 2359 C CA . MET B 1 53 ? 12 32.875 20.219 1 89.88 53 MET B CA 1
ATOM 2360 C C . MET B 1 53 ? 13.156 32.688 19.25 1 89.88 53 MET B C 1
ATOM 2362 O O . MET B 1 53 ? 13.008 32 18.219 1 89.88 53 MET B O 1
ATOM 2366 N N . LYS B 1 54 ? 14.336 33.031 19.406 1 77.12 54 LYS B N 1
ATOM 2367 C CA . LYS B 1 54 ? 15.453 32.969 18.469 1 77.12 54 LYS B CA 1
ATOM 2368 C C . LYS B 1 54 ? 16.031 31.562 18.406 1 77.12 54 LYS B C 1
ATOM 2370 O O . LYS B 1 54 ? 16.281 31.031 17.328 1 77.12 54 LYS B O 1
ATOM 2375 N N . LYS B 1 55 ? 16.203 30.906 19.531 1 85.19 55 LYS B N 1
ATOM 2376 C CA . LYS B 1 55 ? 16.797 29.562 19.516 1 85.19 55 LYS B CA 1
ATOM 2377 C C . LYS B 1 55 ? 15.789 28.531 20.016 1 85.19 55 LYS B C 1
ATOM 2379 O O . LYS B 1 55 ? 15.031 28.781 20.953 1 85.19 55 LYS B O 1
ATOM 2384 N N . ASN B 1 56 ? 15.75 27.328 19.312 1 93.88 56 ASN B N 1
ATOM 2385 C CA . ASN B 1 56 ? 14.891 26.234 19.703 1 93.88 56 ASN B CA 1
ATOM 2386 C C . ASN B 1 56 ? 13.422 26.641 19.75 1 93.88 56 ASN B C 1
ATOM 2388 O O . ASN B 1 56 ? 12.742 26.406 20.75 1 93.88 56 ASN B O 1
ATOM 2392 N N . SER B 1 57 ? 13 27.359 18.734 1 96.69 57 SER B N 1
ATOM 2393 C CA . SER B 1 57 ? 11.633 27.875 18.641 1 96.69 57 SER B CA 1
ATOM 2394 C C . SER B 1 57 ? 10.961 27.453 17.344 1 96.69 57 SER B C 1
ATOM 2396 O O . SER B 1 57 ? 11.633 27.203 16.344 1 96.69 57 SER B O 1
ATOM 2398 N N . ILE B 1 58 ? 9.641 27.391 17.391 1 97.75 58 ILE B N 1
ATOM 2399 C CA . ILE B 1 58 ? 8.914 27 16.188 1 97.75 58 ILE B CA 1
ATOM 2400 C C . ILE B 1 58 ? 7.539 27.656 16.172 1 97.75 58 ILE B C 1
ATOM 2402 O O . ILE B 1 58 ? 6.895 27.797 17.219 1 97.75 58 ILE B O 1
ATOM 2406 N N . PHE B 1 59 ? 7.152 28.062 14.977 1 97.81 59 PHE B N 1
ATOM 2407 C CA . PHE B 1 59 ? 5.793 28.516 14.719 1 97.81 59 PHE B CA 1
ATOM 2408 C C . PHE B 1 59 ? 4.926 27.359 14.219 1 97.81 59 PHE B C 1
ATOM 2410 O O . PHE B 1 59 ? 5.367 26.562 13.391 1 97.81 59 PHE B O 1
ATOM 2417 N N . LEU B 1 60 ? 3.732 27.281 14.75 1 97.94 60 LEU B N 1
ATOM 2418 C CA . LEU B 1 60 ? 2.729 26.344 14.266 1 97.94 60 LEU B CA 1
ATOM 2419 C C . LEU B 1 60 ? 1.528 27.078 13.688 1 97.94 60 LEU B C 1
ATOM 2421 O O . LEU B 1 60 ? 0.849 27.828 14.398 1 97.94 60 LEU B O 1
ATOM 2425 N N . ASP B 1 61 ? 1.29 26.812 12.445 1 97.38 61 ASP B N 1
ATOM 2426 C CA . ASP B 1 61 ? 0.169 27.469 11.789 1 97.38 61 ASP B CA 1
ATOM 2427 C C . ASP B 1 61 ? -0.969 26.5 11.516 1 97.38 61 ASP B C 1
ATOM 2429 O O . ASP B 1 61 ? -0.931 25.75 10.531 1 97.38 61 ASP B O 1
ATOM 2433 N N . PHE B 1 62 ? -1.957 26.547 12.266 1 94.94 62 PHE B N 1
ATOM 2434 C CA . PHE B 1 62 ? -3.207 25.812 12.086 1 94.94 62 PHE B CA 1
ATOM 2435 C C . PHE B 1 62 ? -4.398 26.766 12.117 1 94.94 62 PHE B C 1
ATOM 2437 O O . PHE B 1 62 ? -5.391 26.5 12.797 1 94.94 62 PHE B O 1
ATOM 2444 N N . SER B 1 63 ? -4.281 27.766 11.391 1 92.62 63 SER B N 1
ATOM 2445 C CA . SER B 1 63 ? -5.242 28.875 11.406 1 92.62 63 SER B CA 1
ATOM 2446 C C . SER B 1 63 ? -6.047 28.922 10.109 1 92.62 63 SER B C 1
ATOM 2448 O O . SER B 1 63 ? -6.84 28.016 9.836 1 92.62 63 SER B O 1
ATOM 2450 N N . ASN B 1 64 ? -6.066 30.062 9.422 1 88.94 64 ASN B N 1
ATOM 2451 C CA . ASN B 1 64 ? -6.785 30.234 8.164 1 88.94 64 ASN B CA 1
ATOM 2452 C C . ASN B 1 64 ? -5.945 30.969 7.129 1 88.94 64 ASN B C 1
ATOM 2454 O O . ASN B 1 64 ? -4.918 31.562 7.465 1 88.94 64 ASN B O 1
ATOM 2458 N N . LEU B 1 65 ? -6.434 30.953 5.938 1 89.06 65 LEU B N 1
ATOM 2459 C CA . LEU B 1 65 ? -5.711 31.484 4.785 1 89.06 65 LEU B CA 1
ATOM 2460 C C . LEU B 1 65 ? -5.5 33 4.918 1 89.06 65 LEU B C 1
ATOM 2462 O O . LEU B 1 65 ? -4.516 33.531 4.41 1 89.06 65 LEU B O 1
ATOM 2466 N N . LYS B 1 66 ? -6.309 33.625 5.648 1 88.5 66 LYS B N 1
ATOM 2467 C CA . LYS B 1 66 ? -6.312 35.094 5.719 1 88.5 66 LYS B CA 1
ATOM 2468 C C . LYS B 1 66 ? -5.031 35.625 6.363 1 88.5 66 LYS B C 1
ATOM 2470 O O . LYS B 1 66 ? -4.562 36.719 6.031 1 88.5 66 LYS B O 1
ATOM 2475 N N . ILE B 1 67 ? -4.441 34.844 7.215 1 92.94 67 ILE B N 1
ATOM 2476 C CA . ILE B 1 67 ? -3.305 35.375 7.949 1 92.94 67 ILE B CA 1
ATOM 2477 C C . ILE B 1 67 ? -2.025 34.656 7.535 1 92.94 67 ILE B C 1
ATOM 2479 O O . ILE B 1 67 ? -0.955 34.906 8.094 1 92.94 67 ILE B O 1
ATOM 2483 N N . LEU B 1 68 ? -2.121 33.781 6.574 1 95 68 LEU B N 1
ATOM 2484 C CA . LEU B 1 68 ? -0.971 33 6.156 1 95 68 LEU B CA 1
ATOM 2485 C C . LEU B 1 68 ? 0.191 33.906 5.746 1 95 68 LEU B C 1
ATOM 2487 O O . LEU B 1 68 ? 1.33 33.688 6.16 1 95 68 LEU B O 1
ATOM 2491 N N . LYS B 1 69 ? -0.098 34.906 4.938 1 94.19 69 LYS B N 1
ATOM 2492 C CA . LYS B 1 69 ? 0.95 35.812 4.461 1 94.19 69 LYS B CA 1
ATOM 2493 C C . LYS B 1 69 ? 1.664 36.5 5.621 1 94.19 69 LYS B C 1
ATOM 2495 O O . LYS B 1 69 ? 2.889 36.625 5.609 1 94.19 69 LYS B O 1
ATOM 2500 N N . LYS B 1 70 ? 0.9 36.906 6.59 1 94.56 70 LYS B N 1
ATOM 2501 C CA . LYS B 1 70 ? 1.47 37.531 7.773 1 94.56 70 LYS B CA 1
ATOM 2502 C C . LYS B 1 70 ? 2.35 36.562 8.555 1 94.56 70 LYS B C 1
ATOM 2504 O O . LYS B 1 70 ? 3.434 36.938 9.016 1 94.56 70 LYS B O 1
ATOM 2509 N N . ILE B 1 71 ? 1.915 35.375 8.633 1 96.75 71 ILE B N 1
ATOM 2510 C CA . ILE B 1 71 ? 2.66 34.344 9.359 1 96.75 71 ILE B CA 1
ATOM 2511 C C . ILE B 1 71 ? 3.994 34.094 8.664 1 96.75 71 ILE B C 1
ATOM 2513 O O . ILE B 1 71 ? 5.035 34 9.32 1 96.75 71 ILE B O 1
ATOM 2517 N N . LEU B 1 72 ? 3.895 34 7.391 1 97.56 72 LEU B N 1
ATOM 2518 C CA . LEU B 1 72 ? 5.105 33.781 6.605 1 97.56 72 LEU B CA 1
ATOM 2519 C C . LEU B 1 72 ? 6.09 34.938 6.781 1 97.56 72 LEU B C 1
ATOM 2521 O O . LEU B 1 72 ? 7.293 34.719 6.934 1 97.56 72 LEU B O 1
ATOM 2525 N N . PHE B 1 73 ? 5.586 36.094 6.746 1 96.31 73 PHE B N 1
ATOM 2526 C CA . PHE B 1 73 ? 6.418 37.281 6.957 1 96.31 73 PHE B CA 1
ATOM 2527 C C . PHE B 1 73 ? 7.102 37.219 8.32 1 96.31 73 PHE B C 1
ATOM 2529 O O . PHE B 1 73 ? 8.305 37.469 8.43 1 96.31 73 PHE B O 1
ATOM 2536 N N . LEU B 1 74 ? 6.375 36.875 9.359 1 95.5 74 LEU B N 1
ATOM 2537 C CA . LEU B 1 74 ? 6.914 36.812 10.711 1 95.5 74 LEU B CA 1
ATOM 2538 C C . LEU B 1 74 ? 7.977 35.719 10.82 1 95.5 74 LEU B C 1
ATOM 2540 O O . LEU B 1 74 ? 9.008 35.906 11.469 1 95.5 74 LEU B O 1
ATOM 2544 N N . SER B 1 75 ? 7.648 34.594 10.227 1 96.62 75 SER B N 1
ATOM 2545 C CA . SER B 1 75 ? 8.617 33.5 10.219 1 96.62 75 SER B CA 1
ATOM 2546 C C . SER B 1 75 ? 9.945 33.938 9.609 1 96.62 75 SER B C 1
ATOM 2548 O O . SER B 1 75 ? 11.008 33.625 10.148 1 96.62 75 SER B O 1
ATOM 2550 N N . LEU B 1 76 ? 9.883 34.625 8.531 1 95.56 76 LEU B N 1
ATOM 2551 C CA . LEU B 1 76 ? 11.07 35.125 7.844 1 95.56 76 LEU B CA 1
ATOM 2552 C C . LEU B 1 76 ? 11.766 36.188 8.672 1 95.56 76 LEU B C 1
ATOM 2554 O O . LEU B 1 76 ? 12.984 36.156 8.852 1 95.56 76 LEU B O 1
ATOM 2558 N N . LYS B 1 77 ? 11.016 37.156 9.148 1 94.56 77 LYS B N 1
ATOM 2559 C CA . LYS B 1 77 ? 11.531 38.281 9.891 1 94.56 77 LYS B CA 1
ATOM 2560 C C . LYS B 1 77 ? 12.328 37.844 11.109 1 94.56 77 LYS B C 1
ATOM 2562 O O . LYS B 1 77 ? 13.398 38.375 11.391 1 94.56 77 LYS B O 1
ATOM 2567 N N . PHE B 1 78 ? 11.898 36.844 11.797 1 95.25 78 PHE B N 1
ATOM 2568 C CA . PHE B 1 78 ? 12.523 36.438 13.055 1 95.25 78 PHE B CA 1
ATOM 2569 C C . PHE B 1 78 ? 13.312 35.156 12.891 1 95.25 78 PHE B C 1
ATOM 2571 O O . PHE B 1 78 ? 13.867 34.625 13.859 1 95.25 78 PHE B O 1
ATOM 2578 N N . ASN B 1 79 ? 13.305 34.594 11.703 1 94.69 79 ASN B N 1
ATOM 2579 C CA . ASN B 1 79 ? 14.031 33.375 11.367 1 94.69 79 ASN B CA 1
ATOM 2580 C C . ASN B 1 79 ? 13.602 32.219 12.25 1 94.69 79 ASN B C 1
ATOM 2582 O O . ASN B 1 79 ? 14.445 31.531 12.844 1 94.69 79 ASN B O 1
ATOM 2586 N N . ILE B 1 80 ? 12.305 32.062 12.359 1 96.69 80 ILE B N 1
ATOM 2587 C CA . ILE B 1 80 ? 11.742 30.984 13.156 1 96.69 80 ILE B CA 1
ATOM 2588 C C . ILE B 1 80 ? 11.133 29.922 12.234 1 96.69 80 ILE B C 1
ATOM 2590 O O . ILE B 1 80 ? 10.281 30.234 11.398 1 96.69 80 ILE B O 1
ATOM 2594 N N . PRO B 1 81 ? 11.539 28.656 12.359 1 97.69 81 PRO B N 1
ATOM 2595 C CA . PRO B 1 81 ? 10.93 27.594 11.562 1 97.69 81 PRO B CA 1
ATOM 2596 C C . PRO B 1 81 ? 9.414 27.531 11.727 1 97.69 81 PRO B C 1
ATOM 2598 O O . PRO B 1 81 ? 8.883 27.953 12.758 1 97.69 81 PRO B O 1
ATOM 2601 N N . LEU B 1 82 ? 8.789 27 10.664 1 98.19 82 LEU B N 1
ATOM 2602 C CA . LEU B 1 82 ? 7.336 27.094 10.594 1 98.19 82 LEU B CA 1
ATOM 2603 C C . LEU B 1 82 ? 6.738 25.766 10.109 1 98.19 82 LEU B C 1
ATOM 2605 O O . LEU B 1 82 ? 7.203 25.203 9.125 1 98.19 82 LEU B O 1
ATOM 2609 N N . ILE B 1 83 ? 5.77 25.266 10.883 1 98.38 83 ILE B N 1
ATOM 2610 C CA . ILE B 1 83 ? 4.938 24.156 10.43 1 98.38 83 ILE B CA 1
ATOM 2611 C C . ILE B 1 83 ? 3.566 24.688 10.008 1 98.38 83 ILE B C 1
ATOM 2613 O O . ILE B 1 83 ? 2.883 25.359 10.781 1 98.38 83 ILE B O 1
ATOM 2617 N N . ILE B 1 84 ? 3.264 24.391 8.789 1 97.44 84 ILE B N 1
ATOM 2618 C CA . ILE B 1 84 ? 1.998 24.859 8.242 1 97.44 84 ILE B CA 1
ATOM 2619 C C . ILE B 1 84 ? 1.049 23.688 8.031 1 97.44 84 ILE B C 1
ATOM 2621 O O . ILE B 1 84 ? 1.331 22.781 7.238 1 97.44 84 ILE B O 1
ATOM 2625 N N . GLY B 1 85 ? -0.101 23.719 8.695 1 93.75 85 GLY B N 1
ATOM 2626 C CA . GLY B 1 85 ? -1.158 22.75 8.516 1 93.75 85 GLY B CA 1
ATOM 2627 C C . GLY B 1 85 ? -2.439 23.344 7.965 1 93.75 85 GLY B C 1
ATOM 2628 O O . GLY B 1 85 ? -3.457 22.656 7.867 1 93.75 85 GLY B O 1
ATOM 2629 N N . THR B 1 86 ? -2.354 24.562 7.625 1 88.75 86 THR B N 1
ATOM 2630 C CA . THR B 1 86 ? -3.504 25.25 7.055 1 88.75 86 THR B CA 1
ATOM 2631 C C . THR B 1 86 ? -3.846 24.688 5.676 1 88.75 86 THR B C 1
ATOM 2633 O O . THR B 1 86 ? -2.955 24.469 4.855 1 88.75 86 THR B O 1
ATOM 2636 N N . THR B 1 87 ? -5.195 24.422 5.398 1 81.69 87 THR B N 1
ATOM 2637 C CA . THR B 1 87 ? -5.641 23.797 4.16 1 81.69 87 THR B CA 1
ATOM 2638 C C . THR B 1 87 ? -6.191 24.844 3.195 1 81.69 87 THR B C 1
ATOM 2640 O O . THR B 1 87 ? -6.219 26.031 3.512 1 81.69 87 THR B O 1
ATOM 2643 N N . GLY B 1 88 ? -6.492 24.422 1.99 1 80.5 88 GLY B N 1
ATOM 2644 C CA . GLY B 1 88 ? -7.148 25.297 1.03 1 80.5 88 GLY B CA 1
ATOM 2645 C C . GLY B 1 88 ? -6.191 26.25 0.341 1 80.5 88 GLY B C 1
ATOM 2646 O O . GLY B 1 88 ? -6.594 27.328 -0.113 1 80.5 88 GLY B O 1
ATOM 2647 N N . LEU B 1 89 ? -4.969 25.938 0.284 1 88.38 89 LEU B N 1
ATOM 2648 C CA . LEU B 1 89 ? -3.947 26.797 -0.314 1 88.38 89 LEU B CA 1
ATOM 2649 C C . LEU B 1 89 ? -4.074 26.812 -1.834 1 88.38 89 LEU B C 1
ATOM 2651 O O . LEU B 1 89 ? -4.344 25.766 -2.449 1 88.38 89 LEU B O 1
ATOM 2655 N N . ASN B 1 90 ? -4.027 27.984 -2.33 1 90.06 90 ASN B N 1
ATOM 2656 C CA . ASN B 1 90 ? -3.971 28.109 -3.783 1 90.06 90 ASN B CA 1
ATOM 2657 C C . ASN B 1 90 ? -2.537 28.281 -4.277 1 90.06 90 ASN B C 1
ATOM 2659 O O . ASN B 1 90 ? -1.593 28.203 -3.49 1 90.06 90 ASN B O 1
ATOM 2663 N N . ILE B 1 91 ? -2.393 28.516 -5.531 1 92.88 91 ILE B N 1
ATOM 2664 C CA . ILE B 1 91 ? -1.077 28.562 -6.164 1 92.88 91 ILE B CA 1
ATOM 2665 C C . ILE B 1 91 ? -0.28 29.75 -5.609 1 92.88 91 ILE B C 1
ATOM 2667 O O . ILE B 1 91 ? 0.936 29.641 -5.426 1 92.88 91 ILE B O 1
ATOM 2671 N N . ILE B 1 92 ? -0.912 30.766 -5.355 1 94.62 92 ILE B N 1
ATOM 2672 C CA . ILE B 1 92 ? -0.253 31.969 -4.844 1 94.62 92 ILE B CA 1
ATOM 2673 C C . ILE B 1 92 ? 0.305 31.688 -3.451 1 94.62 92 ILE B C 1
ATOM 2675 O O . ILE B 1 92 ? 1.456 32.031 -3.158 1 94.62 92 ILE B O 1
ATOM 2679 N N . HIS B 1 93 ? -0.525 31.047 -2.629 1 95.19 93 HIS B N 1
ATOM 2680 C CA . HIS B 1 93 ? -0.084 30.656 -1.292 1 95.19 93 HIS B CA 1
ATOM 2681 C C . HIS B 1 93 ? 1.137 29.75 -1.353 1 95.19 93 HIS B C 1
ATOM 2683 O O . HIS B 1 93 ? 2.119 29.969 -0.64 1 95.19 93 HIS B O 1
ATOM 2689 N N . LEU B 1 94 ? 1.05 28.859 -2.213 1 95.12 94 LEU B N 1
ATOM 2690 C CA . LEU B 1 94 ? 2.121 27.891 -2.342 1 95.12 94 LEU B CA 1
ATOM 2691 C C . LEU B 1 94 ? 3.414 28.547 -2.807 1 95.12 94 LEU B C 1
ATOM 2693 O O . LEU B 1 94 ? 4.5 28.188 -2.346 1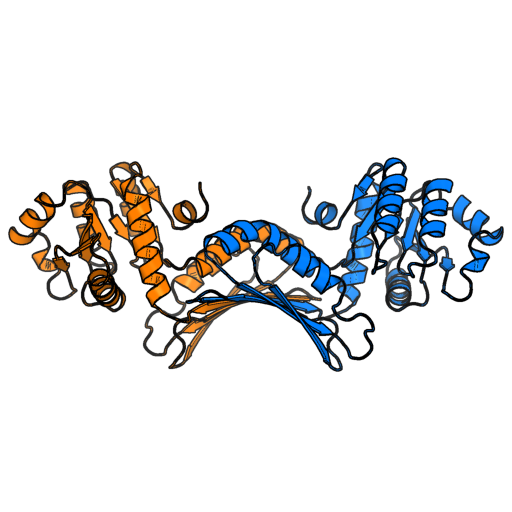 95.12 94 LEU B O 1
ATOM 2697 N N . ASN B 1 95 ? 3.305 29.469 -3.672 1 96.44 95 ASN B N 1
ATOM 2698 C CA . ASN B 1 95 ? 4.469 30.203 -4.145 1 96.44 95 ASN B CA 1
ATOM 2699 C C . ASN B 1 95 ? 5.121 31 -3.016 1 96.44 95 ASN B C 1
ATOM 2701 O O . ASN B 1 95 ? 6.348 31.031 -2.9 1 96.44 95 ASN B O 1
ATOM 2705 N N . PHE B 1 96 ? 4.297 31.609 -2.258 1 96.75 96 PHE B N 1
ATOM 2706 C CA . PHE B 1 96 ? 4.816 32.375 -1.124 1 96.75 96 PHE B CA 1
ATOM 2707 C C . PHE B 1 96 ? 5.547 31.453 -0.15 1 96.75 96 PHE B C 1
ATOM 2709 O O . PHE B 1 96 ? 6.625 31.781 0.339 1 96.75 96 PHE B O 1
ATOM 2716 N N . ILE B 1 97 ? 4.961 30.359 0.067 1 97.94 97 ILE B N 1
ATOM 2717 C CA . ILE B 1 97 ? 5.562 29.375 0.97 1 97.94 97 ILE B CA 1
ATOM 2718 C C . ILE B 1 97 ? 6.914 28.938 0.422 1 97.94 97 ILE B C 1
ATOM 2720 O O . ILE B 1 97 ? 7.902 28.875 1.159 1 97.94 97 ILE B O 1
ATOM 2724 N N . PHE B 1 98 ? 6.91 28.688 -0.809 1 97.44 98 PHE B N 1
ATOM 2725 C CA . PHE B 1 98 ? 8.148 28.25 -1.456 1 97.44 98 PHE B CA 1
ATOM 2726 C C . PHE B 1 98 ? 9.219 29.328 -1.342 1 97.44 98 PHE B C 1
ATOM 2728 O O . PHE B 1 98 ? 10.375 29.031 -1.027 1 97.44 98 PHE B O 1
ATOM 2735 N N . TYR B 1 99 ? 8.844 30.469 -1.601 1 97.31 99 TYR B N 1
ATOM 2736 C CA . TYR B 1 99 ? 9.789 31.578 -1.531 1 97.31 99 TYR B CA 1
ATOM 2737 C C . TYR B 1 99 ? 10.383 31.703 -0.132 1 97.31 99 TYR B C 1
ATOM 2739 O O . TYR B 1 99 ? 11.594 31.828 0.027 1 97.31 99 TYR B O 1
ATOM 2747 N N . VAL B 1 100 ? 9.578 31.688 0.865 1 97.94 100 VAL B N 1
ATOM 2748 C CA . VAL B 1 100 ? 10.023 31.844 2.246 1 97.94 100 VAL B CA 1
ATOM 2749 C C . VAL B 1 100 ? 10.898 30.656 2.645 1 97.94 100 VAL B C 1
ATOM 2751 O O . VAL B 1 100 ? 11.859 30.812 3.398 1 97.94 100 VAL B O 1
ATOM 2754 N N . SER B 1 101 ? 10.594 29.5 2.107 1 98.12 101 SER B N 1
ATOM 2755 C CA . SER B 1 101 ? 11.312 28.281 2.463 1 98.12 101 SER B CA 1
ATOM 2756 C C . SER B 1 101 ? 12.766 28.344 2.008 1 98.12 101 SER B C 1
ATOM 2758 O O . SER B 1 101 ? 13.609 27.578 2.494 1 98.12 101 SER B O 1
ATOM 2760 N N . LYS B 1 102 ? 13.078 29.188 1.062 1 97.75 102 LYS B N 1
ATOM 2761 C CA . LYS B 1 102 ? 14.461 29.375 0.611 1 97.75 102 LYS B CA 1
ATOM 2762 C C . LYS B 1 102 ? 15.32 29.969 1.712 1 97.75 102 LYS B C 1
ATOM 2764 O O . LYS B 1 102 ? 16.547 29.812 1.711 1 97.75 102 LYS B O 1
ATOM 2769 N N . LYS B 1 103 ? 14.727 30.641 2.609 1 97.62 103 LYS B N 1
ATOM 2770 C CA . LYS B 1 103 ? 15.477 31.375 3.629 1 97.62 103 LYS B CA 1
ATOM 2771 C C . LYS B 1 103 ? 15.117 30.875 5.031 1 97.62 103 LYS B C 1
ATOM 2773 O O . LYS B 1 103 ? 15.688 31.344 6.02 1 97.62 103 LYS B O 1
ATOM 2778 N N . ASN B 1 104 ? 14.141 29.984 5.137 1 97.06 104 ASN B N 1
ATOM 2779 C CA . ASN B 1 104 ? 13.688 29.453 6.422 1 97.06 104 ASN B CA 1
ATOM 2780 C C . ASN B 1 104 ? 13.281 27.984 6.316 1 97.06 104 ASN B C 1
ATOM 2782 O O . ASN B 1 104 ? 13.078 27.469 5.215 1 97.06 104 ASN B O 1
ATOM 2786 N N . CYS B 1 105 ? 13.188 27.375 7.449 1 97.5 105 CYS B N 1
ATOM 2787 C CA . CYS B 1 105 ? 12.766 25.984 7.516 1 97.5 105 CYS B CA 1
ATOM 2788 C C . CYS B 1 105 ? 11.258 25.875 7.652 1 97.5 105 CYS B C 1
ATOM 2790 O O . CYS B 1 105 ? 10.68 26.359 8.625 1 97.5 105 CYS B O 1
ATOM 2792 N N . ILE B 1 106 ? 10.633 25.266 6.629 1 98.25 106 ILE B N 1
ATOM 2793 C CA . ILE B 1 106 ? 9.172 25.203 6.633 1 98.25 106 ILE B CA 1
ATOM 2794 C C . ILE B 1 106 ? 8.727 23.781 6.344 1 98.25 106 ILE B C 1
ATOM 2796 O O . ILE B 1 106 ? 9.273 23.109 5.461 1 98.25 106 ILE B O 1
ATOM 2800 N N . LEU B 1 107 ? 7.832 23.312 7.145 1 97.94 107 LEU B N 1
ATOM 2801 C CA . LEU B 1 107 ? 7.113 22.078 6.848 1 97.94 107 LEU B CA 1
ATOM 2802 C C . LEU B 1 107 ? 5.672 22.359 6.453 1 97.94 107 LEU B C 1
ATOM 2804 O O . LEU B 1 107 ? 4.953 23.062 7.172 1 97.94 107 LEU B O 1
ATOM 2808 N N . LEU B 1 108 ? 5.348 21.922 5.328 1 96.19 108 LEU B N 1
ATOM 2809 C CA . LEU B 1 108 ? 3.967 22.016 4.863 1 96.19 108 LEU B CA 1
ATOM 2810 C C . LEU B 1 108 ? 3.322 20.625 4.809 1 96.19 108 LEU B C 1
ATOM 2812 O O . LEU B 1 108 ? 3.824 19.734 4.125 1 96.19 108 LEU B O 1
ATOM 2816 N N . SER B 1 109 ? 2.248 20.469 5.559 1 93.19 109 SER B N 1
ATOM 2817 C CA . SER B 1 109 ? 1.54 19.203 5.523 1 93.19 109 SER B CA 1
ATOM 2818 C C . SER B 1 109 ? 0.064 19.375 5.867 1 93.19 109 SER B C 1
ATOM 2820 O O . SER B 1 109 ? -0.276 20.047 6.844 1 93.19 109 SER B O 1
ATOM 2822 N N . TYR B 1 110 ? -0.756 18.688 5.086 1 86.06 110 TYR B N 1
ATOM 2823 C CA . TYR B 1 110 ? -2.195 18.734 5.312 1 86.06 110 TYR B CA 1
ATOM 2824 C C . TYR B 1 110 ? -2.645 17.641 6.266 1 86.06 110 TYR B C 1
ATOM 2826 O O . TYR B 1 110 ? -3.779 17.656 6.75 1 86.06 110 TYR B O 1
ATOM 2834 N N . ASN B 1 111 ? -1.869 16.75 6.48 1 90.25 111 ASN B N 1
ATOM 2835 C CA . ASN B 1 111 ? -2.145 15.633 7.387 1 90.25 111 ASN B CA 1
ATOM 2836 C C . ASN B 1 111 ? -0.876 15.148 8.086 1 90.25 111 ASN B C 1
ATOM 2838 O O . ASN B 1 111 ? 0.093 14.773 7.426 1 90.25 111 ASN B O 1
ATOM 2842 N N . MET B 1 112 ? -0.892 15.102 9.359 1 93.31 112 MET B N 1
ATOM 2843 C CA . MET B 1 112 ? 0.307 14.812 10.141 1 93.31 112 MET B CA 1
ATOM 2844 C C . MET B 1 112 ? 0.337 13.352 10.578 1 93.31 112 MET B C 1
ATOM 2846 O O . MET B 1 112 ? 1.271 12.922 11.258 1 93.31 112 MET B O 1
ATOM 2850 N N . SER B 1 113 ? -0.673 12.562 10.188 1 94.31 113 SER B N 1
ATOM 2851 C CA . SER B 1 113 ? -0.78 11.172 10.602 1 94.31 113 SER B CA 1
ATOM 2852 C C . SER B 1 113 ? 0.215 10.289 9.859 1 94.31 113 SER B C 1
ATOM 2854 O O . SER B 1 113 ? 0.36 10.398 8.641 1 94.31 113 SER B O 1
ATOM 2856 N N . ILE B 1 114 ? 0.899 9.406 10.609 1 94.31 114 ILE B N 1
ATOM 2857 C CA . ILE B 1 114 ? 1.837 8.484 9.984 1 94.31 114 ILE B CA 1
ATOM 2858 C C . ILE B 1 114 ? 1.079 7.52 9.07 1 94.31 114 ILE B C 1
ATOM 2860 O O . ILE B 1 114 ? 1.571 7.152 8 1 94.31 114 ILE B O 1
ATOM 2864 N N . GLY B 1 115 ? -0.136 7.137 9.445 1 95.56 115 GLY B N 1
ATOM 2865 C CA . GLY B 1 115 ? -0.939 6.23 8.641 1 95.56 115 GLY B CA 1
ATOM 2866 C C . GLY B 1 115 ? -1.242 6.766 7.258 1 95.56 115 GLY B C 1
ATOM 2867 O O . GLY B 1 115 ? -1.064 6.062 6.262 1 95.56 115 GLY B O 1
ATOM 2868 N N . ILE B 1 116 ? -1.657 7.992 7.223 1 95.5 116 ILE B N 1
ATOM 2869 C CA . ILE B 1 116 ? -1.981 8.617 5.945 1 95.5 116 ILE B CA 1
ATOM 2870 C C . ILE B 1 116 ? -0.714 8.766 5.105 1 95.5 116 ILE B C 1
ATOM 2872 O O . ILE B 1 116 ? -0.748 8.602 3.885 1 95.5 116 ILE B O 1
ATOM 2876 N N . ASN B 1 117 ? 0.327 9.086 5.73 1 94.44 117 ASN B N 1
ATOM 2877 C CA . ASN B 1 117 ? 1.57 9.234 4.98 1 94.44 117 ASN B CA 1
ATOM 2878 C C . ASN B 1 117 ? 2.061 7.887 4.449 1 94.44 117 ASN B C 1
ATOM 2880 O O . ASN B 1 117 ? 2.658 7.824 3.371 1 94.44 117 ASN B O 1
ATOM 2884 N N . ILE B 1 118 ? 1.807 6.832 5.148 1 95.25 118 ILE B N 1
ATOM 2885 C CA . ILE B 1 118 ? 2.094 5.496 4.645 1 95.25 118 ILE B CA 1
ATOM 2886 C C . ILE B 1 118 ? 1.252 5.219 3.4 1 95.25 118 ILE B C 1
ATOM 2888 O O . ILE B 1 118 ? 1.751 4.676 2.414 1 95.25 118 ILE B O 1
ATOM 2892 N N . LEU B 1 119 ? -0.036 5.598 3.445 1 96.06 119 LEU B N 1
ATOM 2893 C CA . LEU B 1 119 ? -0.875 5.445 2.262 1 96.06 119 LEU B CA 1
ATOM 2894 C C . LEU B 1 119 ? -0.287 6.207 1.078 1 96.06 119 LEU B C 1
ATOM 2896 O O . LEU B 1 119 ? -0.244 5.688 -0.039 1 96.06 119 LEU B O 1
ATOM 2900 N N . ASN B 1 120 ? 0.167 7.391 1.368 1 92.75 120 ASN B N 1
ATOM 2901 C CA . ASN B 1 120 ? 0.786 8.18 0.307 1 92.75 120 ASN B CA 1
ATOM 2902 C C . ASN B 1 120 ? 1.979 7.453 -0.307 1 92.75 120 ASN B C 1
ATOM 2904 O O . ASN B 1 120 ? 2.131 7.418 -1.529 1 92.75 120 ASN B O 1
ATOM 2908 N N . LEU B 1 121 ? 2.789 6.918 0.515 1 93.06 121 LEU B N 1
ATOM 2909 C CA . LEU B 1 121 ? 3.951 6.16 0.057 1 93.06 121 LEU B CA 1
ATOM 2910 C C . LEU B 1 121 ? 3.523 4.977 -0.802 1 93.06 121 LEU B C 1
ATOM 2912 O O . LEU B 1 121 ? 4.117 4.715 -1.851 1 93.06 121 LEU B O 1
ATOM 2916 N N . ILE B 1 122 ? 2.516 4.281 -0.363 1 95.5 122 ILE B N 1
ATOM 2917 C CA . ILE B 1 122 ? 1.982 3.143 -1.101 1 95.5 122 ILE B CA 1
ATOM 2918 C C . ILE B 1 122 ? 1.562 3.584 -2.5 1 95.5 122 ILE B C 1
ATOM 2920 O O . ILE B 1 122 ? 1.949 2.969 -3.496 1 95.5 122 ILE B O 1
ATOM 2924 N N . PHE B 1 123 ? 0.813 4.633 -2.562 1 93.62 123 PHE B N 1
ATOM 2925 C CA . PHE B 1 123 ? 0.233 5.062 -3.828 1 93.62 123 PHE B CA 1
ATOM 2926 C C . PHE B 1 123 ? 1.32 5.512 -4.797 1 93.62 123 PHE B C 1
ATOM 2928 O O . PHE B 1 123 ? 1.247 5.234 -5.996 1 93.62 123 PHE B O 1
ATOM 2935 N N . ILE B 1 124 ? 2.318 6.172 -4.297 1 89.12 124 ILE B N 1
ATOM 2936 C CA . ILE B 1 124 ? 3.445 6.582 -5.129 1 89.12 124 ILE B CA 1
ATOM 2937 C C . ILE B 1 124 ? 4.094 5.352 -5.762 1 89.12 124 ILE B C 1
ATOM 2939 O O . ILE B 1 124 ? 4.473 5.379 -6.934 1 89.12 124 ILE B O 1
ATOM 2943 N N . ASN B 1 125 ? 4.113 4.285 -5.07 1 90.75 125 ASN B N 1
ATOM 2944 C CA . ASN B 1 125 ? 4.863 3.111 -5.496 1 90.75 125 ASN B CA 1
ATOM 2945 C C . ASN B 1 125 ? 4.035 2.219 -6.414 1 90.75 125 ASN B C 1
ATOM 2947 O O . ASN B 1 125 ? 4.586 1.461 -7.215 1 90.75 125 ASN B O 1
ATOM 2951 N N . ILE B 1 126 ? 2.682 2.33 -6.344 1 93.31 126 ILE B N 1
ATOM 2952 C CA . ILE B 1 126 ? 1.916 1.326 -7.074 1 93.31 126 ILE B CA 1
ATOM 2953 C C . ILE B 1 126 ? 1.219 1.978 -8.266 1 93.31 126 ILE B C 1
ATOM 2955 O O . ILE B 1 126 ? 0.629 1.287 -9.102 1 93.31 126 ILE B O 1
ATOM 2959 N N . ASN B 1 127 ? 1.265 3.279 -8.43 1 91.44 127 ASN B N 1
ATOM 2960 C CA . ASN B 1 127 ? 0.531 4.02 -9.445 1 91.44 127 ASN B CA 1
ATOM 2961 C C . ASN B 1 127 ? 0.835 3.496 -10.852 1 91.44 127 ASN B C 1
ATOM 2963 O O . ASN B 1 127 ? -0.071 3.35 -11.672 1 91.44 127 ASN B O 1
ATOM 2967 N N . PHE B 1 128 ? 2.084 3.285 -11.109 1 91 128 PHE B N 1
ATOM 2968 C CA . PHE B 1 128 ? 2.514 2.812 -12.422 1 91 128 PHE B CA 1
ATOM 2969 C C . PHE B 1 128 ? 1.812 1.509 -12.781 1 91 128 PHE B C 1
ATOM 2971 O O . PHE B 1 128 ? 1.306 1.36 -13.898 1 91 128 PHE B O 1
ATOM 2978 N N . TYR B 1 129 ? 1.724 0.619 -11.875 1 90.94 129 TYR B N 1
ATOM 2979 C CA . TYR B 1 129 ? 1.149 -0.701 -12.117 1 90.94 129 TYR B CA 1
ATOM 2980 C C . TYR B 1 129 ? -0.368 -0.622 -12.234 1 90.94 129 TYR B C 1
ATOM 2982 O O . TYR B 1 129 ? -0.975 -1.356 -13.016 1 90.94 129 TYR B O 1
ATOM 2990 N N . LEU B 1 130 ? -0.965 0.266 -11.414 1 90.88 130 LEU B N 1
ATOM 2991 C CA . LEU B 1 130 ? -2.408 0.461 -11.516 1 90.88 130 LEU B CA 1
ATOM 2992 C C . LEU B 1 130 ? -2.801 0.888 -12.922 1 90.88 130 LEU B C 1
ATOM 2994 O O . LEU B 1 130 ? -3.818 0.434 -13.453 1 90.88 130 LEU B O 1
ATOM 2998 N N . LYS B 1 131 ? -2.014 1.72 -13.5 1 89.38 131 LYS B N 1
ATOM 2999 C CA . LYS B 1 131 ? -2.281 2.199 -14.852 1 89.38 131 LYS B CA 1
ATOM 3000 C C . LYS B 1 131 ? -2.074 1.091 -15.883 1 89.38 131 LYS B C 1
ATOM 3002 O O . LYS B 1 131 ? -2.947 0.84 -16.719 1 89.38 131 LYS B O 1
ATOM 3007 N N . ILE B 1 132 ? -0.962 0.379 -15.82 1 89.88 132 ILE B N 1
ATOM 3008 C CA . ILE B 1 132 ? -0.578 -0.639 -16.797 1 89.88 132 ILE B CA 1
ATOM 3009 C C . ILE B 1 132 ? -1.591 -1.782 -16.766 1 89.88 132 ILE B C 1
ATOM 3011 O O . ILE B 1 132 ? -1.896 -2.371 -17.812 1 89.88 132 ILE B O 1
ATOM 3015 N N . TYR B 1 133 ? -2.148 -2.051 -15.664 1 90.38 133 TYR B N 1
ATOM 3016 C CA . TYR B 1 133 ? -3.037 -3.203 -15.555 1 90.38 133 TYR B CA 1
ATOM 3017 C C . TYR B 1 133 ? -4.492 -2.764 -15.445 1 90.38 133 TYR B C 1
ATOM 3019 O O . TYR B 1 133 ? -5.336 -3.512 -14.953 1 90.38 133 TYR B O 1
ATOM 3027 N N . ASN B 1 134 ? -4.746 -1.549 -15.719 1 90.31 134 ASN B N 1
ATOM 3028 C CA . ASN B 1 134 ? -6.059 -0.978 -15.992 1 90.31 134 ASN B CA 1
ATOM 3029 C C . ASN B 1 134 ? -6.957 -1.019 -14.758 1 90.31 134 ASN B C 1
ATOM 3031 O O . ASN B 1 134 ? -8.117 -1.433 -14.844 1 90.31 134 ASN B O 1
ATOM 3035 N N . PHE B 1 135 ? -6.449 -0.628 -13.688 1 93.75 135 PHE B N 1
ATOM 3036 C CA . PHE B 1 135 ? -7.277 -0.435 -12.5 1 93.75 135 PHE B CA 1
ATOM 3037 C C . PHE B 1 135 ? -7.949 0.932 -12.523 1 93.75 135 PHE B C 1
ATOM 3039 O O . PHE B 1 135 ? -7.336 1.925 -12.922 1 93.75 135 PHE B O 1
ATOM 3046 N N . GLU B 1 136 ? -9.195 0.964 -12.156 1 94.06 136 GLU B N 1
ATOM 3047 C CA . GLU B 1 136 ? -9.906 2.207 -11.867 1 94.06 136 GLU B CA 1
ATOM 3048 C C . GLU B 1 136 ? -10.008 2.449 -10.359 1 94.06 136 GLU B C 1
ATOM 3050 O O . GLU B 1 136 ? -9.984 1.502 -9.57 1 94.06 136 GLU B O 1
ATOM 3055 N N . SER B 1 137 ? -10.133 3.744 -10.008 1 94.94 137 SER B N 1
ATOM 3056 C CA . SER B 1 137 ? -10.07 4.012 -8.57 1 94.94 137 SER B CA 1
ATOM 3057 C C . SER B 1 137 ? -11.148 5.004 -8.148 1 94.94 137 SER B C 1
ATOM 3059 O O . SER B 1 137 ? -11.617 5.801 -8.961 1 94.94 137 SER B O 1
ATOM 3061 N N . PHE B 1 138 ? -11.586 4.945 -6.957 1 94.94 138 PHE B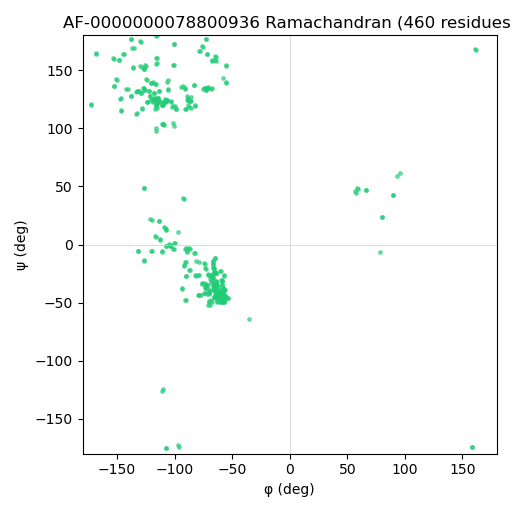 N 1
ATOM 3062 C CA . PHE B 1 138 ? -12.352 6 -6.312 1 94.94 138 PHE B CA 1
ATOM 3063 C C . PHE B 1 138 ? -12.07 6.039 -4.816 1 94.94 138 PHE B C 1
ATOM 3065 O O . PHE B 1 138 ? -11.531 5.086 -4.258 1 94.94 138 PHE B O 1
ATOM 3072 N N . ILE B 1 139 ? -12.336 7.16 -4.184 1 95.69 139 ILE B N 1
ATOM 3073 C CA . ILE B 1 139 ? -12.07 7.395 -2.77 1 95.69 139 ILE B CA 1
ATOM 3074 C C . ILE B 1 139 ? -13.375 7.664 -2.031 1 95.69 139 ILE B C 1
ATOM 3076 O O . ILE B 1 139 ? -14.234 8.391 -2.525 1 95.69 139 ILE B O 1
ATOM 3080 N N . ILE B 1 140 ? -13.586 6.996 -0.949 1 95.5 140 ILE B N 1
ATOM 3081 C CA . ILE B 1 140 ? -14.656 7.309 -0.01 1 95.5 140 ILE B CA 1
ATOM 3082 C C . ILE B 1 140 ? -14.086 8.055 1.196 1 95.5 140 ILE B C 1
ATOM 3084 O O . ILE B 1 140 ? -13.18 7.555 1.866 1 95.5 140 ILE B O 1
ATOM 3088 N N . ASP B 1 141 ? -14.547 9.273 1.402 1 94.31 141 ASP B N 1
ATOM 3089 C CA . ASP B 1 141 ? -14.117 10.211 2.436 1 94.31 141 ASP B CA 1
ATOM 3090 C C . ASP B 1 141 ? -15.203 10.391 3.494 1 94.31 141 ASP B C 1
ATOM 3092 O O . ASP B 1 141 ? -16.172 11.125 3.277 1 94.31 141 ASP B O 1
ATOM 3096 N N . ILE B 1 142 ? -15.008 9.75 4.672 1 93 142 ILE B N 1
ATOM 3097 C CA . ILE B 1 142 ? -16.016 9.797 5.723 1 93 142 ILE B CA 1
ATOM 3098 C C . ILE B 1 142 ? -15.461 10.523 6.945 1 93 142 ILE B C 1
ATOM 3100 O O . ILE B 1 142 ? -14.414 10.141 7.477 1 93 142 ILE B O 1
ATOM 3104 N N . HIS B 1 143 ? -16.141 11.562 7.375 1 92.25 143 HIS B N 1
ATOM 3105 C CA . HIS B 1 143 ? -15.789 12.312 8.578 1 92.25 143 HIS B CA 1
ATOM 3106 C C . HIS B 1 143 ? -17.031 12.656 9.398 1 92.25 143 HIS B C 1
ATOM 3108 O O . HIS B 1 143 ? -18.156 12.32 9.008 1 92.25 143 HIS B O 1
ATOM 3114 N N . HIS B 1 144 ? -16.766 13.273 10.531 1 87.69 144 HIS B N 1
ATOM 3115 C CA . HIS B 1 144 ? -17.844 13.734 11.406 1 87.69 144 HIS B CA 1
ATOM 3116 C C . HIS B 1 144 ? -18.672 14.828 10.734 1 87.69 144 HIS B C 1
ATOM 3118 O O . HIS B 1 144 ? -18.203 15.484 9.805 1 87.69 144 HIS B O 1
ATOM 3124 N N . ASP B 1 145 ? -19.859 15.047 11.258 1 85.31 145 ASP B N 1
ATOM 3125 C CA . ASP B 1 145 ? -20.859 15.914 10.633 1 85.31 145 ASP B CA 1
ATOM 3126 C C . ASP B 1 145 ? -20.484 17.391 10.781 1 85.31 145 ASP B C 1
ATOM 3128 O O . ASP B 1 145 ? -21 18.25 10.07 1 85.31 145 ASP B O 1
ATOM 3132 N N . LYS B 1 146 ? -19.625 17.719 11.641 1 77.31 146 LYS B N 1
ATOM 3133 C CA . LYS B 1 146 ? -19.25 19.094 11.898 1 77.31 146 LYS B CA 1
ATOM 3134 C C . LYS B 1 146 ? -18.094 19.531 11 1 77.31 146 LYS B C 1
ATOM 3136 O O . LYS B 1 146 ? -17.719 20.703 10.992 1 77.31 146 LYS B O 1
ATOM 3141 N N . LYS B 1 147 ? -17.562 18.594 10.258 1 78.56 147 LYS B N 1
ATOM 3142 C CA . LYS B 1 147 ? -16.469 18.969 9.367 1 78.56 147 LYS B CA 1
ATOM 3143 C C . LYS B 1 147 ? -16.969 19.812 8.203 1 78.56 147 LYS B C 1
ATOM 3145 O O . LYS B 1 147 ? -17.906 19.438 7.5 1 78.56 147 LYS B O 1
ATOM 3150 N N . LYS B 1 148 ? -16.328 20.844 7.891 1 74.88 148 LYS B N 1
ATOM 3151 C CA . LYS B 1 148 ? -16.812 21.844 6.934 1 74.88 148 LYS B CA 1
ATOM 3152 C C . LYS B 1 148 ? -16.359 21.484 5.516 1 74.88 148 LYS B C 1
ATOM 3154 O O . LYS B 1 148 ? -17.156 21.562 4.574 1 74.88 148 LYS B O 1
ATOM 3159 N N . ASP B 1 149 ? -15.086 21.172 5.438 1 75.5 149 ASP B N 1
ATOM 3160 C CA . ASP B 1 149 ? -14.57 20.906 4.098 1 75.5 149 ASP B CA 1
ATOM 3161 C C . ASP B 1 149 ? -15.07 19.578 3.561 1 75.5 149 ASP B C 1
ATOM 3163 O O . ASP B 1 149 ? -15.102 18.578 4.289 1 75.5 149 ASP B O 1
ATOM 3167 N N . SER B 1 150 ? -15.539 19.594 2.234 1 80.19 150 SER B N 1
ATOM 3168 C CA . SER B 1 150 ? -15.984 18.422 1.483 1 80.19 150 SER B CA 1
ATOM 3169 C C . SER B 1 150 ? -15.656 18.547 0.001 1 80.19 150 SER B C 1
ATOM 3171 O O . SER B 1 150 ? -16.188 19.438 -0.681 1 80.19 150 SER B O 1
ATOM 3173 N N . PRO B 1 151 ? -14.773 17.625 -0.424 1 88.56 151 PRO B N 1
ATOM 3174 C CA . PRO B 1 151 ? -13.969 16.578 0.186 1 88.56 151 PRO B CA 1
ATOM 3175 C C . PRO B 1 151 ? -12.93 17.109 1.165 1 88.56 151 PRO B C 1
ATOM 3177 O O . PRO B 1 151 ? -12.625 18.312 1.153 1 88.56 151 PRO B O 1
ATOM 3180 N N . SER B 1 152 ? -12.5 16.25 2.049 1 86.5 152 SER B N 1
ATOM 3181 C CA . SER B 1 152 ? -11.484 16.641 3.014 1 86.5 152 SER B CA 1
ATOM 3182 C C . SER B 1 152 ? -10.141 16.906 2.33 1 86.5 152 SER B C 1
ATOM 3184 O O . SER B 1 152 ? -9.898 16.422 1.225 1 86.5 152 SER B O 1
ATOM 3186 N N . GLY B 1 153 ? -9.273 17.688 2.984 1 84.12 153 GLY B N 1
ATOM 3187 C CA . GLY B 1 153 ? -7.93 17.906 2.48 1 84.12 153 GLY B CA 1
ATOM 3188 C C . GLY B 1 153 ? -7.141 16.625 2.281 1 84.12 153 GLY B C 1
ATOM 3189 O O . GLY B 1 153 ? -6.441 16.469 1.277 1 84.12 153 GLY B O 1
ATOM 3190 N N . THR B 1 154 ? -7.332 15.711 3.188 1 88.81 154 THR B N 1
ATOM 3191 C CA . THR B 1 154 ? -6.648 14.43 3.109 1 88.81 154 THR B CA 1
ATOM 3192 C C . THR B 1 154 ? -7.051 13.672 1.844 1 88.81 154 THR B C 1
ATOM 3194 O O . THR B 1 154 ? -6.195 13.148 1.131 1 88.81 154 THR B O 1
ATOM 3197 N N . SER B 1 155 ? -8.375 13.672 1.58 1 90.81 155 SER B N 1
ATOM 3198 C CA . SER B 1 155 ? -8.844 12.961 0.397 1 90.81 155 SER B CA 1
ATOM 3199 C C . SER B 1 155 ? -8.305 13.594 -0.881 1 90.81 155 SER B C 1
ATOM 3201 O O . SER B 1 155 ? -8.031 12.891 -1.859 1 90.81 155 SER B O 1
ATOM 3203 N N . LEU B 1 156 ? -8.125 14.891 -0.811 1 87.44 156 LEU B N 1
ATOM 3204 C CA . LEU B 1 156 ? -7.578 15.578 -1.972 1 87.44 156 LEU B CA 1
ATOM 3205 C C . LEU B 1 156 ? -6.113 15.203 -2.184 1 87.44 156 LEU B C 1
ATOM 3207 O O . LEU B 1 156 ? -5.672 15.031 -3.32 1 87.44 156 LEU B O 1
ATOM 3211 N N . ILE B 1 157 ? -5.422 15.094 -1.169 1 87 157 ILE B N 1
ATOM 3212 C CA . ILE B 1 157 ? -4.023 14.68 -1.247 1 87 157 ILE B CA 1
ATOM 3213 C C . ILE B 1 157 ? -3.93 13.266 -1.81 1 87 157 ILE B C 1
ATOM 3215 O O . ILE B 1 157 ? -3.166 13.008 -2.744 1 87 157 ILE B O 1
ATOM 3219 N N . LEU B 1 158 ? -4.734 12.391 -1.234 1 91.19 158 LEU B N 1
ATOM 3220 C CA . LEU B 1 158 ? -4.738 11.008 -1.711 1 91.19 158 LEU B CA 1
ATOM 3221 C C . LEU B 1 158 ? -5.094 10.953 -3.191 1 91.19 158 LEU B C 1
ATOM 3223 O O . LEU B 1 158 ? -4.441 10.242 -3.965 1 91.19 158 LEU B O 1
ATOM 3227 N N . TYR B 1 159 ? -6.133 11.758 -3.559 1 90.81 159 TYR B N 1
ATOM 3228 C CA . TYR B 1 159 ? -6.586 11.836 -4.941 1 90.81 159 TYR B CA 1
ATOM 3229 C C . TYR B 1 159 ? -5.453 12.266 -5.867 1 90.81 159 TYR B C 1
ATOM 3231 O O . TYR B 1 159 ? -5.273 11.695 -6.945 1 90.81 159 TYR B O 1
ATOM 3239 N N . SER B 1 160 ? -4.684 13.203 -5.379 1 88.31 160 SER B N 1
ATOM 3240 C CA . SER B 1 160 ? -3.605 13.742 -6.199 1 88.31 160 SER B CA 1
ATOM 3241 C C . SER B 1 160 ? -2.484 12.727 -6.375 1 88.31 160 SER B C 1
ATOM 3243 O O . SER B 1 160 ? -1.736 12.781 -7.352 1 88.31 160 SER B O 1
ATOM 3245 N N . LYS B 1 161 ? -2.287 11.789 -5.488 1 89.44 161 LYS B N 1
ATOM 3246 C CA . LYS B 1 161 ? -1.221 10.797 -5.543 1 89.44 161 LYS B CA 1
ATOM 3247 C C . LYS B 1 161 ? -1.597 9.633 -6.457 1 89.44 161 LYS B C 1
ATOM 3249 O O . LYS B 1 161 ? -0.722 8.93 -6.969 1 89.44 161 LYS B O 1
ATOM 3254 N N . ILE B 1 162 ? -2.869 9.406 -6.598 1 90.31 162 ILE B N 1
ATOM 3255 C CA . ILE B 1 162 ? -3.352 8.336 -7.461 1 90.31 162 ILE B CA 1
ATOM 3256 C C . ILE B 1 162 ? -3.389 8.812 -8.906 1 90.31 162 ILE B C 1
ATOM 3258 O O . ILE B 1 162 ? -4.066 9.797 -9.227 1 90.31 162 ILE B O 1
ATOM 3262 N N . LYS B 1 163 ? -2.678 8.211 -9.797 1 83.81 163 LYS B N 1
ATOM 3263 C CA . LYS B 1 163 ? -2.471 8.734 -11.148 1 83.81 163 LYS B CA 1
ATOM 3264 C C . LYS B 1 163 ? -3.316 7.977 -12.164 1 83.81 163 LYS B C 1
ATOM 3266 O O . LYS B 1 163 ? -3.268 8.273 -13.359 1 83.81 163 LYS B O 1
ATOM 3271 N N . ASN B 1 164 ? -4.055 7.02 -11.688 1 74.88 164 ASN B N 1
ATOM 3272 C CA . ASN B 1 164 ? -4.848 6.309 -12.688 1 74.88 164 ASN B CA 1
ATOM 3273 C C . ASN B 1 164 ? -6 7.164 -13.203 1 74.88 164 ASN B C 1
ATOM 3275 O O . ASN B 1 164 ? -6.344 8.18 -12.594 1 74.88 164 ASN B O 1
ATOM 3279 N N . ILE B 1 165 ? -6.508 6.617 -14.391 1 65.88 165 ILE B N 1
ATOM 3280 C CA . ILE B 1 165 ? -7.516 7.359 -15.141 1 65.88 165 ILE B CA 1
ATOM 3281 C C . ILE B 1 165 ? -8.906 7.047 -14.594 1 65.88 165 ILE B C 1
ATOM 3283 O O . ILE B 1 165 ? -9.18 5.91 -14.195 1 65.88 165 ILE B O 1
ATOM 3287 N N . ASN B 1 166 ? -9.695 7.984 -14.172 1 77 166 ASN B N 1
ATOM 3288 C CA . ASN B 1 166 ? -11.102 7.922 -13.781 1 77 166 ASN B CA 1
ATOM 3289 C C . ASN B 1 166 ? -11.258 7.762 -12.273 1 77 166 ASN B C 1
ATOM 3291 O O . ASN B 1 166 ? -11.742 6.734 -11.805 1 77 166 ASN B O 1
ATOM 3295 N N . LYS B 1 167 ? -10.844 8.586 -11.664 1 81.81 167 LYS B N 1
ATOM 3296 C CA . LYS B 1 167 ? -10.969 8.562 -10.211 1 81.81 167 LYS B CA 1
ATOM 3297 C C . LYS B 1 167 ? -12.008 9.578 -9.734 1 81.81 167 LYS B C 1
ATOM 3299 O O . LYS B 1 167 ? -12.195 10.625 -10.352 1 81.81 167 LYS B O 1
ATOM 3304 N N . LYS B 1 168 ? -12.789 9.172 -8.742 1 91.31 168 LYS B N 1
ATOM 3305 C CA . LYS B 1 168 ? -13.805 10 -8.102 1 91.31 168 LYS B CA 1
ATOM 3306 C C . LYS B 1 168 ? -13.641 10 -6.586 1 91.31 168 LYS B C 1
ATOM 3308 O O . LYS B 1 168 ? -13.039 9.078 -6.023 1 91.31 168 LYS B O 1
ATOM 3313 N N . ILE B 1 169 ? -14.102 11.102 -5.922 1 94 169 ILE B N 1
ATOM 3314 C CA . ILE B 1 169 ? -14.164 11.164 -4.465 1 94 169 ILE B CA 1
ATOM 3315 C C . ILE B 1 169 ? -15.625 11.25 -4.012 1 94 169 ILE B C 1
ATOM 3317 O O . ILE B 1 169 ? -16.391 12.07 -4.523 1 94 169 ILE B O 1
ATOM 3321 N N . PHE B 1 170 ? -16.062 10.375 -3.201 1 94.25 170 PHE B N 1
ATOM 3322 C CA . PHE B 1 170 ? -17.359 10.422 -2.543 1 94.25 170 PHE B CA 1
ATOM 3323 C C . PHE B 1 170 ? -17.203 10.773 -1.066 1 94.25 170 PHE B C 1
ATOM 3325 O O . PHE B 1 170 ? -16.469 10.094 -0.338 1 94.25 170 PHE B O 1
ATOM 3332 N N . SER B 1 171 ? -17.875 11.82 -0.584 1 93.5 171 SER B N 1
ATOM 3333 C CA . SER B 1 171 ? -17.719 12.281 0.792 1 93.5 171 SER B CA 1
ATOM 3334 C C . SER B 1 171 ? -19 12.086 1.594 1 93.5 171 SER B C 1
ATOM 3336 O O . SER B 1 171 ? -20.094 12.305 1.081 1 93.5 171 SER B O 1
ATOM 3338 N N . ALA B 1 172 ? -18.859 11.539 2.727 1 91.88 172 ALA B N 1
ATOM 3339 C CA . ALA B 1 172 ? -19.953 11.406 3.686 1 91.88 172 ALA B CA 1
ATOM 3340 C C . ALA B 1 172 ? -19.594 12.039 5.027 1 91.88 172 ALA B C 1
ATOM 3342 O O . ALA B 1 172 ? -18.438 11.953 5.469 1 91.88 172 ALA B O 1
ATOM 3343 N N . ARG B 1 173 ? -20.547 12.711 5.711 1 91.31 173 ARG B N 1
ATOM 3344 C CA . ARG B 1 173 ? -20.406 13.297 7.039 1 91.31 173 ARG B CA 1
ATOM 3345 C C . ARG B 1 173 ? -21.344 12.617 8.039 1 91.31 173 ARG B C 1
ATOM 3347 O O . ARG B 1 173 ? -22.562 12.82 7.992 1 91.31 173 ARG B O 1
ATOM 3354 N N . ILE B 1 174 ? -20.719 11.719 8.805 1 87.12 174 ILE B N 1
ATOM 3355 C CA . ILE B 1 174 ? -21.469 10.836 9.688 1 87.12 174 ILE B CA 1
ATOM 3356 C C . ILE B 1 174 ? -21 11.023 11.125 1 87.12 174 ILE B C 1
ATOM 3358 O O . ILE B 1 174 ? -19.812 10.82 11.422 1 87.12 174 ILE B O 1
ATOM 3362 N N . LYS B 1 175 ? -21.781 11.336 12.109 1 81.25 175 LYS B N 1
ATOM 3363 C CA . LYS B 1 175 ? -21.625 11.875 13.461 1 81.25 175 LYS B CA 1
ATOM 3364 C C . LYS B 1 175 ? -20.344 11.359 14.117 1 81.25 175 LYS B C 1
ATOM 3366 O O . LYS B 1 175 ? -19.438 12.133 14.422 1 81.25 175 LYS B O 1
ATOM 3371 N N . SER B 1 176 ? -20.062 10.172 14.422 1 85.56 176 SER B N 1
ATOM 3372 C CA . SER B 1 176 ? -19.047 9.68 15.352 1 85.56 176 SER B CA 1
ATOM 3373 C C . SER B 1 176 ? -17.781 9.289 14.617 1 85.56 176 SER B C 1
ATOM 3375 O O . SER B 1 176 ? -16.797 8.875 15.242 1 85.56 176 SER B O 1
ATOM 3377 N N . ILE B 1 177 ? -17.609 9.594 13.391 1 89.69 177 ILE B N 1
ATOM 3378 C CA . ILE B 1 177 ? -16.422 9.156 12.664 1 89.69 177 ILE B CA 1
ATOM 3379 C C . ILE B 1 177 ? -15.398 10.297 12.602 1 89.69 177 ILE B C 1
ATOM 3381 O O . ILE B 1 177 ? -15.672 11.352 12.023 1 89.69 177 ILE B O 1
ATOM 3385 N N . ILE B 1 178 ? -14.219 10.141 13.141 1 89.94 178 ILE B N 1
ATOM 3386 C CA . ILE B 1 178 ? -13.172 11.148 13.148 1 89.94 178 ILE B CA 1
ATOM 3387 C C . ILE B 1 178 ? -12.633 11.344 11.727 1 89.94 178 ILE B C 1
ATOM 3389 O O . ILE B 1 178 ? -12.578 12.469 11.227 1 89.94 178 ILE B O 1
ATOM 3393 N N . GLY B 1 179 ? -12.281 10.266 11.156 1 93.19 179 GLY B N 1
ATOM 3394 C CA . GLY B 1 179 ? -11.758 10.211 9.805 1 93.19 179 GLY B CA 1
ATOM 3395 C C . GLY B 1 179 ? -11.578 8.797 9.281 1 93.19 179 GLY B C 1
ATOM 3396 O O . GLY B 1 179 ? -10.953 7.965 9.938 1 93.19 179 GLY B O 1
ATOM 3397 N N . ASN B 1 180 ? -12.25 8.539 8.227 1 96.19 180 ASN B N 1
ATOM 3398 C CA . ASN B 1 180 ? -12.156 7.266 7.527 1 96.19 180 ASN B CA 1
ATOM 3399 C C . ASN B 1 180 ? -11.992 7.465 6.023 1 96.19 180 ASN B C 1
ATOM 3401 O O . ASN B 1 180 ? -12.859 8.055 5.375 1 96.19 180 ASN B O 1
ATOM 3405 N N . HIS B 1 181 ? -10.922 7.133 5.512 1 96.69 181 HIS B N 1
ATOM 3406 C CA . HIS B 1 181 ? -10.641 7.242 4.086 1 96.69 181 HIS B CA 1
ATOM 3407 C C . HIS B 1 181 ? -10.484 5.867 3.447 1 96.69 181 HIS B C 1
ATOM 3409 O O . HIS B 1 181 ? -9.633 5.078 3.863 1 96.69 181 HIS B O 1
ATOM 3415 N N . ILE B 1 182 ? -11.258 5.562 2.463 1 97.25 182 ILE B N 1
ATOM 3416 C CA . ILE B 1 182 ? -11.227 4.281 1.764 1 97.25 182 ILE B CA 1
ATOM 3417 C C . ILE B 1 182 ? -10.891 4.504 0.29 1 97.25 182 ILE B C 1
ATOM 3419 O O . ILE B 1 182 ? -11.555 5.289 -0.391 1 97.25 182 ILE B O 1
ATOM 3423 N N . VAL B 1 183 ? -9.906 3.865 -0.172 1 96.88 183 VAL B N 1
ATOM 3424 C CA . VAL B 1 183 ? -9.539 3.941 -1.583 1 96.88 183 VAL B CA 1
ATOM 3425 C C . VAL B 1 183 ? -9.742 2.582 -2.246 1 96.88 183 VAL B C 1
ATOM 3427 O O . VAL B 1 183 ? -9.227 1.568 -1.771 1 96.88 183 VAL B O 1
ATOM 3430 N N . TYR B 1 184 ? -10.484 2.572 -3.309 1 97.06 184 TYR B N 1
ATOM 3431 C CA . TYR B 1 184 ? -10.742 1.364 -4.082 1 97.06 184 TYR B CA 1
ATOM 3432 C C . TYR B 1 184 ? -9.945 1.374 -5.387 1 97.06 184 TYR B C 1
ATOM 3434 O O . TYR B 1 184 ? -9.875 2.4 -6.066 1 97.06 184 TYR B O 1
ATOM 3442 N N . PHE B 1 185 ? -9.328 0.309 -5.699 1 96.56 185 PHE B N 1
ATOM 3443 C CA . PHE B 1 185 ? -8.781 -0.017 -7.012 1 96.56 185 PHE B CA 1
ATOM 3444 C C . PHE B 1 185 ? -9.469 -1.24 -7.598 1 96.56 185 PHE B C 1
ATOM 3446 O O . PHE B 1 185 ? -9.359 -2.342 -7.059 1 96.56 185 PHE B O 1
ATOM 3453 N N . ILE B 1 186 ? -10.133 -1.037 -8.695 1 95.25 186 ILE B N 1
ATOM 3454 C CA . ILE B 1 186 ? -11.016 -2.082 -9.211 1 95.25 186 ILE B CA 1
ATOM 3455 C C . ILE B 1 186 ? -10.609 -2.43 -10.641 1 95.25 186 ILE B C 1
ATOM 3457 O O . ILE B 1 186 ? -10.461 -1.54 -11.484 1 95.25 186 ILE B O 1
ATOM 3461 N N . SER B 1 187 ? -10.305 -3.65 -10.891 1 93.88 187 SER B N 1
ATOM 3462 C CA . SER B 1 187 ? -10.156 -4.184 -12.234 1 93.88 187 SER B CA 1
ATOM 3463 C C . SER B 1 187 ? -11.32 -5.094 -12.602 1 93.88 187 SER B C 1
ATOM 3465 O O . SER B 1 187 ? -12.289 -5.207 -11.852 1 93.88 187 SER B O 1
ATOM 3467 N N . ASN B 1 188 ? -11.242 -5.711 -13.766 1 93.75 188 ASN B N 1
ATOM 3468 C CA . ASN B 1 188 ? -12.32 -6.582 -14.211 1 93.75 188 ASN B CA 1
ATOM 3469 C C . ASN B 1 188 ? -12.445 -7.82 -13.336 1 93.75 188 ASN B C 1
ATOM 3471 O O . ASN B 1 188 ? -13.531 -8.391 -13.203 1 93.75 188 ASN B O 1
ATOM 3475 N N . ASN B 1 189 ? -11.375 -8.117 -12.617 1 95.38 189 ASN B N 1
ATOM 3476 C CA . ASN B 1 189 ? -11.391 -9.445 -12.008 1 95.38 189 ASN B CA 1
ATOM 3477 C C . ASN B 1 189 ? -11.008 -9.383 -10.531 1 95.38 189 ASN B C 1
ATOM 3479 O O . ASN B 1 189 ? -11.062 -10.391 -9.828 1 95.38 189 ASN B O 1
ATOM 3483 N N . GLU B 1 190 ? -10.617 -8.219 -10.07 1 96.62 190 GLU B N 1
ATOM 3484 C CA . GLU B 1 190 ? -10.172 -8.133 -8.68 1 96.62 190 GLU B CA 1
ATOM 3485 C C . GLU B 1 190 ? -10.383 -6.727 -8.125 1 96.62 190 GLU B C 1
ATOM 3487 O O . GLU B 1 190 ? -10.531 -5.766 -8.883 1 96.62 190 GLU B O 1
ATOM 3492 N N . ILE B 1 191 ? -10.406 -6.625 -6.836 1 97.44 191 ILE B N 1
ATOM 3493 C CA . ILE B 1 191 ? -10.523 -5.363 -6.113 1 97.44 191 ILE B CA 1
ATOM 3494 C C . ILE B 1 191 ? -9.422 -5.277 -5.051 1 97.44 191 ILE B C 1
ATOM 3496 O O . ILE B 1 191 ? -9.164 -6.25 -4.34 1 97.44 191 ILE B O 1
ATOM 3500 N N . ILE B 1 192 ? -8.75 -4.203 -5.031 1 97.62 192 ILE B N 1
ATOM 3501 C CA . ILE B 1 192 ? -7.891 -3.836 -3.91 1 97.62 192 ILE B CA 1
ATOM 3502 C C . ILE B 1 192 ? -8.508 -2.656 -3.156 1 97.62 192 ILE B C 1
ATOM 3504 O O . ILE B 1 192 ? -8.836 -1.631 -3.758 1 97.62 192 ILE B O 1
ATOM 3508 N N . LYS B 1 193 ? -8.742 -2.82 -1.906 1 98.06 193 LYS B N 1
ATOM 3509 C CA . LYS B 1 193 ? -9.281 -1.786 -1.029 1 98.06 193 LYS B CA 1
ATOM 3510 C C . LYS B 1 193 ? -8.281 -1.405 0.056 1 98.06 193 LYS B C 1
ATOM 3512 O O . LYS B 1 193 ? -7.773 -2.271 0.775 1 98.06 193 LYS B O 1
ATOM 3517 N N . ILE B 1 194 ? -7.949 -0.121 0.153 1 98.12 194 ILE B N 1
ATOM 3518 C CA . ILE B 1 194 ? -7.074 0.396 1.197 1 98.12 194 ILE B CA 1
ATOM 3519 C C . ILE B 1 194 ? -7.828 1.417 2.047 1 98.12 194 ILE B C 1
ATOM 3521 O O . ILE B 1 194 ? -8.32 2.42 1.527 1 98.12 194 ILE B O 1
ATOM 3525 N N . GLU B 1 195 ? -7.867 1.135 3.303 1 98.12 195 GLU B N 1
ATOM 3526 C CA . GLU B 1 195 ? -8.656 1.944 4.227 1 98.12 195 GLU B CA 1
ATOM 3527 C C . GLU B 1 195 ? -7.805 2.449 5.387 1 98.12 195 GLU B C 1
ATOM 3529 O O . GLU B 1 195 ? -6.992 1.702 5.938 1 98.12 195 GLU B O 1
ATOM 3534 N N . HIS B 1 196 ? -7.91 3.689 5.691 1 98.19 196 HIS B N 1
ATOM 3535 C CA . HIS B 1 196 ? -7.293 4.293 6.867 1 98.19 196 HIS B CA 1
ATOM 3536 C C . HIS B 1 196 ? -8.344 4.836 7.824 1 98.19 196 HIS B C 1
ATOM 3538 O O . HIS B 1 196 ? -9.211 5.621 7.43 1 98.19 196 HIS B O 1
ATOM 3544 N N . ILE B 1 197 ? -8.305 4.441 9.07 1 97.31 197 ILE B N 1
ATOM 3545 C CA . ILE B 1 197 ? -9.258 4.852 10.094 1 97.31 197 ILE B CA 1
ATOM 3546 C C . ILE B 1 197 ? -8.516 5.539 11.242 1 97.31 197 ILE B C 1
ATOM 3548 O O . ILE B 1 197 ? -7.551 4.992 11.781 1 97.31 197 ILE B O 1
ATOM 3552 N N . VAL B 1 198 ? -8.961 6.711 11.594 1 95.62 198 VAL B N 1
ATOM 3553 C CA . VAL B 1 198 ? -8.422 7.41 12.758 1 95.62 198 VAL B CA 1
ATOM 3554 C C . VAL B 1 198 ? -9.195 7.012 14.008 1 95.62 198 VAL B C 1
ATOM 3556 O O . VAL B 1 198 ? -10.422 7.133 14.055 1 95.62 198 VAL B O 1
ATOM 3559 N N . LEU B 1 199 ? -8.523 6.543 14.992 1 94.62 199 LEU B N 1
ATOM 3560 C CA . LEU B 1 199 ? -9.148 6.125 16.234 1 94.62 199 LEU B CA 1
ATOM 3561 C C . LEU B 1 199 ? -9.148 7.266 17.25 1 94.62 199 LEU B C 1
ATOM 3563 O O . LEU B 1 199 ? -10.086 7.398 18.047 1 94.62 199 LEU B O 1
ATOM 3567 N N . ASN B 1 200 ? -8.055 7.996 17.234 1 92 200 ASN B N 1
ATOM 3568 C CA . ASN B 1 200 ? -7.855 9.109 18.156 1 92 200 ASN B CA 1
ATOM 3569 C C . ASN B 1 200 ? -7.172 10.289 17.469 1 9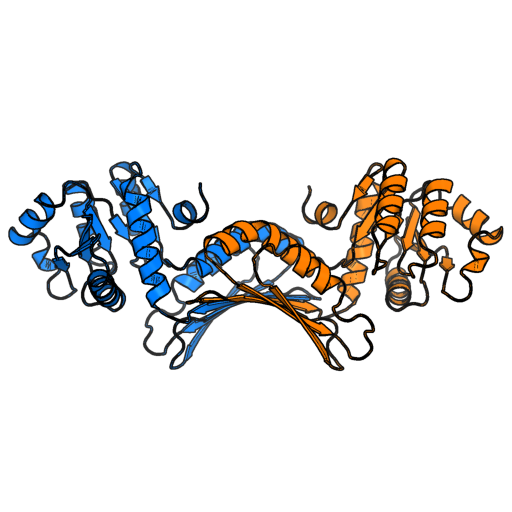2 200 ASN B C 1
ATOM 3571 O O . ASN B 1 200 ? -6.113 10.125 16.859 1 92 200 ASN B O 1
ATOM 3575 N N . ARG B 1 201 ? -7.738 11.453 17.719 1 90.81 201 ARG B N 1
ATOM 3576 C CA . ARG B 1 201 ? -7.234 12.656 17.062 1 90.81 201 ARG B CA 1
ATOM 3577 C C . ARG B 1 201 ? -5.82 12.984 17.531 1 90.81 201 ARG B C 1
ATOM 3579 O O . ARG B 1 201 ? -5.109 13.75 16.875 1 90.81 201 ARG B O 1
ATOM 3586 N N . ILE B 1 202 ? -5.434 12.43 18.578 1 93.69 202 ILE B N 1
ATOM 3587 C CA . ILE B 1 202 ? -4.125 12.727 19.156 1 93.69 202 ILE B CA 1
ATOM 3588 C C . ILE B 1 202 ? -3.027 12.375 18.156 1 93.69 202 ILE B C 1
ATOM 3590 O O . ILE B 1 202 ? -1.909 12.891 18.25 1 93.69 202 ILE B O 1
ATOM 3594 N N . ILE B 1 203 ? -3.328 11.461 17.188 1 93.88 203 ILE B N 1
ATOM 3595 C CA . ILE B 1 203 ? -2.348 11.016 16.203 1 93.88 203 ILE B CA 1
ATOM 3596 C C . ILE B 1 203 ? -1.828 12.211 15.406 1 93.88 203 ILE B C 1
ATOM 3598 O O . ILE B 1 203 ? -0.652 12.258 15.039 1 93.88 203 ILE B O 1
ATOM 3602 N N . PHE B 1 204 ? -2.648 13.203 15.203 1 94.25 204 PHE B N 1
ATOM 3603 C CA . PHE B 1 204 ? -2.238 14.391 14.461 1 94.25 204 PHE B CA 1
ATOM 3604 C C . PHE B 1 204 ? -1.278 15.242 15.281 1 94.25 204 PHE B C 1
ATOM 3606 O O . PHE B 1 204 ? -0.308 15.781 14.742 1 94.25 204 PHE B O 1
ATOM 3613 N N . ILE B 1 205 ? -1.551 15.273 16.531 1 95.75 205 ILE B N 1
ATOM 3614 C CA . ILE B 1 205 ? -0.724 16.062 17.438 1 95.75 205 ILE B CA 1
ATOM 3615 C C . ILE B 1 205 ? 0.641 15.391 17.594 1 95.75 205 ILE B C 1
ATOM 3617 O O . ILE B 1 205 ? 1.674 16.062 17.578 1 95.75 205 ILE B O 1
ATOM 3621 N N . ILE B 1 206 ? 0.62 14.125 17.688 1 93.94 206 ILE B N 1
ATOM 3622 C CA . ILE B 1 206 ? 1.867 13.367 17.75 1 93.94 206 ILE B CA 1
ATOM 3623 C C . ILE B 1 206 ? 2.713 13.664 16.516 1 93.94 206 ILE B C 1
ATOM 3625 O O . ILE B 1 206 ? 3.916 13.922 16.625 1 93.94 206 ILE B O 1
ATOM 3629 N N . GLY B 1 207 ? 2.078 13.695 15.406 1 95.06 207 GLY B N 1
ATOM 3630 C CA . GLY B 1 207 ? 2.768 14.023 14.172 1 95.06 207 GLY B CA 1
ATOM 3631 C C . GLY B 1 207 ? 3.383 15.414 14.18 1 95.06 207 GLY B C 1
ATOM 3632 O O . GLY B 1 207 ? 4.488 15.609 13.68 1 95.06 207 GLY B O 1
ATOM 3633 N N . VAL B 1 208 ? 2.656 16.312 14.711 1 96.44 208 VAL B N 1
ATOM 3634 C CA . VAL B 1 208 ? 3.148 17.688 14.82 1 96.44 208 VAL B CA 1
ATOM 3635 C C . VAL B 1 208 ? 4.422 17.719 15.664 1 96.44 208 VAL B C 1
ATOM 3637 O O . VAL B 1 208 ? 5.434 18.297 15.25 1 96.44 208 VAL B O 1
ATOM 3640 N N . PHE B 1 209 ? 4.457 17.094 16.719 1 95.56 209 PHE B N 1
ATOM 3641 C CA . PHE B 1 209 ? 5.578 17.188 17.641 1 95.56 209 PHE B CA 1
ATOM 3642 C C . PHE B 1 209 ? 6.77 16.391 17.141 1 95.56 209 PHE B C 1
ATOM 3644 O O . PHE B 1 209 ? 7.922 16.766 17.344 1 95.56 209 PHE B O 1
ATOM 3651 N N . TYR B 1 210 ? 6.484 15.289 16.469 1 92.94 210 TYR B N 1
ATOM 3652 C CA . TYR B 1 210 ? 7.562 14.617 15.75 1 92.94 210 TYR B CA 1
ATOM 3653 C C . TYR B 1 210 ? 8.211 15.555 14.734 1 92.94 210 TYR B C 1
ATOM 3655 O O . TYR B 1 210 ? 9.438 15.57 14.586 1 92.94 210 TYR B O 1
ATOM 3663 N N . SER B 1 211 ? 7.359 16.25 14.109 1 96 211 SER B N 1
ATOM 3664 C CA . SER B 1 211 ? 7.832 17.172 13.078 1 96 211 SER B CA 1
ATOM 3665 C C . SER B 1 211 ? 8.672 18.297 13.68 1 96 211 SER B C 1
ATOM 3667 O O . SER B 1 211 ? 9.672 18.703 13.094 1 96 211 SER B O 1
ATOM 3669 N N . ILE B 1 212 ? 8.266 18.75 14.836 1 96.44 212 ILE B N 1
ATOM 3670 C CA . ILE B 1 212 ? 9.008 19.812 15.516 1 96.44 212 ILE B CA 1
ATOM 3671 C C . ILE B 1 212 ? 10.43 19.328 15.805 1 96.44 212 ILE B C 1
ATOM 3673 O O . ILE B 1 212 ? 11.398 20.016 15.461 1 96.44 212 ILE B O 1
ATOM 3677 N N . LEU B 1 213 ? 10.539 18.172 16.375 1 94.25 213 LEU B N 1
ATOM 3678 C CA . LEU B 1 213 ? 11.844 17.641 16.75 1 94.25 213 LEU B CA 1
ATOM 3679 C C . LEU B 1 213 ? 12.719 17.406 15.531 1 94.25 213 LEU B C 1
ATOM 3681 O O . LEU B 1 213 ? 13.922 17.672 15.57 1 94.25 213 LEU B O 1
ATOM 3685 N N . TRP B 1 214 ? 12.141 17.047 14.5 1 94.25 214 TRP B N 1
ATOM 3686 C CA . TRP B 1 214 ? 12.883 16.781 13.273 1 94.25 214 TRP B CA 1
ATOM 3687 C C . TRP B 1 214 ? 13.336 18.078 12.617 1 94.25 214 TRP B C 1
ATOM 3689 O O . TRP B 1 214 ? 14.484 18.188 12.18 1 94.25 214 TRP B O 1
ATOM 3699 N N . LEU B 1 215 ? 12.484 19.062 12.586 1 94.81 215 LEU B N 1
ATOM 3700 C CA . LEU B 1 215 ? 12.695 20.297 11.844 1 94.81 215 LEU B CA 1
ATOM 3701 C C . LEU B 1 215 ? 13.766 21.141 12.5 1 94.81 215 LEU B C 1
ATOM 3703 O O . LEU B 1 215 ? 14.508 21.859 11.812 1 94.81 215 LEU B O 1
ATOM 3707 N N . LEU B 1 216 ? 13.883 21.141 13.797 1 93.69 216 LEU B N 1
ATOM 3708 C CA . LEU B 1 216 ? 14.781 22.031 14.531 1 93.69 216 LEU B CA 1
ATOM 3709 C C . LEU B 1 216 ? 16.234 21.734 14.195 1 93.69 216 LEU B C 1
ATOM 3711 O O . LEU B 1 216 ? 17.109 22.562 14.422 1 93.69 216 LEU B O 1
ATOM 3715 N N . ASN B 1 217 ? 16.531 20.609 13.516 1 89.56 217 ASN B N 1
ATOM 3716 C CA . ASN B 1 217 ? 17.891 20.234 13.148 1 89.56 217 ASN B CA 1
ATOM 3717 C C . ASN B 1 217 ? 18.094 20.266 11.633 1 89.56 217 ASN B C 1
ATOM 3719 O O . ASN B 1 217 ? 19.047 19.688 11.125 1 89.56 217 ASN B O 1
ATOM 3723 N N . LYS B 1 218 ? 17.234 20.984 10.953 1 94.38 218 LYS B N 1
ATOM 3724 C CA . LYS B 1 218 ? 17.312 20.953 9.5 1 94.38 218 LYS B CA 1
ATOM 3725 C C . LYS B 1 218 ? 17.672 22.328 8.945 1 94.38 218 LYS B C 1
ATOM 3727 O O . LYS B 1 218 ? 17.469 23.344 9.609 1 94.38 218 LYS B O 1
ATOM 3732 N N . LYS B 1 219 ? 18.219 22.359 7.816 1 95.94 219 LYS B N 1
ATOM 3733 C CA . LYS B 1 219 ? 18.531 23.578 7.094 1 95.94 219 LYS B CA 1
ATOM 3734 C C . LYS B 1 219 ? 17.266 24.188 6.48 1 95.94 219 LYS B C 1
ATOM 3736 O O . LYS B 1 219 ? 16.203 23.562 6.48 1 95.94 219 LYS B O 1
ATOM 3741 N N . ASN B 1 220 ? 17.453 25.422 5.98 1 97.25 220 ASN B N 1
ATOM 3742 C CA . ASN B 1 220 ? 16.359 26.062 5.27 1 97.25 220 ASN B CA 1
ATOM 3743 C C . ASN B 1 220 ? 15.859 25.188 4.117 1 97.25 220 ASN B C 1
ATOM 3745 O O . ASN B 1 220 ? 16.656 24.562 3.42 1 97.25 220 ASN B O 1
ATOM 3749 N N . GLY B 1 221 ? 14.539 25.172 3.977 1 97.69 221 GLY B N 1
ATOM 3750 C CA . GLY B 1 221 ? 13.938 24.391 2.918 1 97.69 221 GLY B CA 1
ATOM 3751 C C . GLY B 1 221 ? 12.461 24.109 3.148 1 97.69 221 GLY B C 1
ATOM 3752 O O . GLY B 1 221 ? 11.93 24.406 4.219 1 97.69 221 GLY B O 1
ATOM 3753 N N . LEU B 1 222 ? 11.852 23.641 2.104 1 97.56 222 LEU B N 1
ATOM 3754 C CA . LEU B 1 222 ? 10.453 23.219 2.17 1 97.56 222 LEU B CA 1
ATOM 3755 C C . LEU B 1 222 ? 10.359 21.703 2.338 1 97.56 222 LEU B C 1
ATOM 3757 O O . LEU B 1 222 ? 10.742 20.953 1.441 1 97.56 222 LEU B O 1
ATOM 3761 N N . TYR B 1 223 ? 9.805 21.328 3.48 1 96.5 223 TYR B N 1
ATOM 3762 C CA . TYR B 1 223 ? 9.734 19.906 3.822 1 96.5 223 TYR B CA 1
ATOM 3763 C C . TYR B 1 223 ? 8.289 19.438 3.906 1 96.5 223 TYR B C 1
ATOM 3765 O O . TYR B 1 223 ? 7.367 20.25 3.988 1 96.5 223 TYR B O 1
ATOM 3773 N N . SER B 1 224 ? 8.164 18.109 3.803 1 94 224 SER B N 1
ATOM 3774 C CA . SER B 1 224 ? 6.887 17.422 3.973 1 94 224 SER B CA 1
ATOM 3775 C C . SER B 1 224 ? 7.004 16.266 4.961 1 94 224 SER B C 1
ATOM 3777 O O . SER B 1 224 ? 8.102 15.945 5.426 1 94 224 SER B O 1
ATOM 3779 N N . MET B 1 225 ? 5.871 15.703 5.223 1 92.88 225 MET B N 1
ATOM 3780 C CA . MET B 1 225 ? 5.887 14.562 6.133 1 92.88 225 MET B CA 1
ATOM 3781 C C . MET B 1 225 ? 6.629 13.383 5.516 1 92.88 225 MET B C 1
ATOM 3783 O O . MET B 1 225 ? 7.141 12.523 6.234 1 92.88 225 MET B O 1
ATOM 3787 N N . TYR B 1 226 ? 6.648 13.406 4.219 1 90.25 226 TYR B N 1
ATOM 3788 C CA . TYR B 1 226 ? 7.43 12.375 3.539 1 90.25 226 TYR B CA 1
ATOM 3789 C C . TYR B 1 226 ? 8.891 12.438 3.961 1 90.25 226 TYR B C 1
ATOM 3791 O O . TYR B 1 226 ? 9.523 11.398 4.188 1 90.25 226 TYR B O 1
ATOM 3799 N N . ASP B 1 227 ? 9.43 13.633 4.098 1 92.06 227 ASP B N 1
ATOM 3800 C CA . ASP B 1 227 ? 10.82 13.828 4.508 1 92.06 227 ASP B CA 1
ATOM 3801 C C . ASP B 1 227 ? 11.039 13.336 5.938 1 92.06 227 ASP B C 1
ATOM 3803 O O . ASP B 1 227 ? 12.094 12.766 6.246 1 92.06 227 ASP B O 1
ATOM 3807 N N . ILE B 1 228 ? 10.102 13.492 6.723 1 90.56 228 ILE B N 1
ATOM 3808 C CA . ILE B 1 228 ? 10.219 13.18 8.141 1 90.56 228 ILE B CA 1
ATOM 3809 C C . ILE B 1 228 ? 10.094 11.672 8.352 1 90.56 228 ILE B C 1
ATOM 3811 O O . ILE B 1 228 ? 10.922 11.07 9.039 1 90.56 228 ILE B O 1
ATOM 3815 N N . TYR B 1 229 ? 9.148 11.125 7.66 1 88.38 229 TYR B N 1
ATOM 3816 C CA . TYR B 1 229 ? 8.805 9.742 7.973 1 88.38 229 TYR B CA 1
ATOM 3817 C C . TYR B 1 229 ? 9.633 8.773 7.133 1 88.38 229 TYR B C 1
ATOM 3819 O O . TYR B 1 229 ? 9.906 7.648 7.562 1 88.38 229 TYR B O 1
ATOM 3827 N N . PHE B 1 230 ? 10.07 9.242 5.91 1 84.69 230 PHE B N 1
ATOM 3828 C CA . PHE B 1 230 ? 10.555 8.227 4.988 1 84.69 230 PHE B CA 1
ATOM 3829 C C . PHE B 1 230 ? 11.953 8.57 4.488 1 84.69 230 PHE B C 1
ATOM 3831 O O . PHE B 1 230 ? 12.602 7.754 3.826 1 84.69 230 PHE B O 1
ATOM 3838 N N . LYS B 1 231 ? 12.383 9.805 4.715 1 75.19 231 LYS B N 1
ATOM 3839 C CA . LYS B 1 231 ? 13.734 10.125 4.281 1 75.19 231 LYS B CA 1
ATOM 3840 C C . LYS B 1 231 ? 14.711 10.109 5.453 1 75.19 231 LYS B C 1
ATOM 3842 O O . LYS B 1 231 ? 14.438 10.688 6.508 1 75.19 231 LYS B O 1
ATOM 3847 N N . CYS B 1 232 ? 15.586 9.016 5.594 1 59.66 232 CYS B N 1
ATOM 3848 C CA . CYS B 1 232 ? 16.625 8.938 6.613 1 59.66 232 CYS B CA 1
ATOM 3849 C C . CYS B 1 232 ? 17.75 9.93 6.332 1 59.66 232 CYS B C 1
ATOM 3851 O O . CYS B 1 232 ? 18.031 10.234 5.176 1 59.66 232 CYS B O 1
#

pLDDT: mean 92.22, std 5.58, range [59.38, 98.38]